Protein AF-A0A4R4E9X2-F1 (afdb_monomer_lite)

Sequence (390 aa):
MNMTKKNVAFTLTLALSLSLSLVMPTTTFAAEISMKVGDKALAFQYAEPFIEDGRTLTPLRDLLVALGVPDDQEHIIWNKDKQSVSVIYKDINVELTVGSRTIYKNNHKFADLDVSPKLVNDRVFIPARAVAEALGNKVIYDATTRTVLINSGTITYSDLSKLNSVVRATIQKLKGIDLKDLQGEQKESLEYLLLIDKKQLAGALLDSFELERAAVLDFIAKYMLNDLNCLIEKAVDPASPAAYGTSMTDLITALPADPVMEQLAKIMKNSSNEQVRDAISFYLYKFPTSKSLKILEEELAVESSDKVFSNAAVSYQSIGRSMPSTYVESLFNSYLNASDKQREKYKSYLLLNVRNHDSTKEQWNALLKNKSSSKTELEKQTAEELLKLK

Structure (mmCIF, N/CA/C/O backbone):
data_AF-A0A4R4E9X2-F1
#
_entry.id   AF-A0A4R4E9X2-F1
#
loop_
_atom_site.group_PDB
_atom_site.id
_atom_site.type_symbol
_atom_site.label_atom_id
_atom_site.label_alt_id
_atom_site.label_comp_id
_atom_site.label_asym_id
_atom_site.label_entity_id
_atom_site.label_seq_id
_atom_site.pdbx_PDB_ins_code
_atom_site.Cartn_x
_atom_site.Cartn_y
_atom_site.Cartn_z
_atom_site.occupancy
_atom_site.B_iso_or_equiv
_atom_site.auth_seq_id
_atom_site.auth_comp_id
_atom_site.auth_asym_id
_atom_site.auth_atom_id
_atom_site.pdbx_PDB_model_num
ATOM 1 N N . MET A 1 1 ? 18.566 89.587 -58.842 1.00 38.94 1 MET A N 1
ATOM 2 C CA . MET A 1 1 ? 17.424 88.674 -59.051 1.00 38.94 1 MET A CA 1
ATOM 3 C C . MET A 1 1 ? 17.784 87.331 -58.424 1.00 38.94 1 MET A C 1
ATOM 5 O O . MET A 1 1 ? 18.827 86.807 -58.779 1.00 38.94 1 MET A O 1
ATOM 9 N N . ASN A 1 2 ? 16.957 86.854 -57.483 1.00 36.62 2 ASN A N 1
ATOM 10 C CA . ASN A 1 2 ? 16.948 85.533 -56.812 1.00 36.62 2 ASN A CA 1
ATOM 11 C C . ASN A 1 2 ? 18.144 85.199 -55.891 1.00 36.62 2 ASN A C 1
ATOM 13 O O . ASN A 1 2 ? 19.253 84.968 -56.345 1.00 36.62 2 ASN A O 1
ATOM 17 N N . MET A 1 3 ? 18.010 85.352 -54.569 1.00 36.56 3 MET A N 1
ATOM 18 C CA . MET A 1 3 ? 17.375 84.447 -53.582 1.00 36.56 3 MET A CA 1
ATOM 19 C C . MET A 1 3 ? 18.157 83.154 -53.270 1.00 36.56 3 MET A C 1
ATOM 21 O O . MET A 1 3 ? 18.089 82.172 -53.999 1.00 36.56 3 MET A O 1
ATOM 25 N N . THR A 1 4 ? 18.787 83.191 -52.086 1.00 48.47 4 THR A N 1
ATOM 26 C CA . THR A 1 4 ? 18.904 82.150 -51.040 1.00 48.47 4 THR A CA 1
ATOM 27 C C . THR A 1 4 ? 19.414 80.752 -51.390 1.00 48.47 4 THR A C 1
ATOM 29 O O . THR A 1 4 ? 18.735 79.997 -52.077 1.00 48.47 4 THR A O 1
ATOM 32 N N . LYS A 1 5 ? 20.464 80.319 -50.672 1.00 43.91 5 LYS A N 1
ATOM 33 C CA . LYS A 1 5 ? 20.477 79.023 -49.967 1.00 43.91 5 LYS A CA 1
ATOM 34 C C . LYS A 1 5 ? 21.491 79.024 -48.811 1.00 43.91 5 LYS A C 1
ATOM 36 O O . LYS A 1 5 ? 22.601 79.523 -48.938 1.00 43.91 5 LYS A O 1
ATOM 41 N N . LYS A 1 6 ? 21.023 78.521 -47.665 1.00 50.78 6 LYS A N 1
ATOM 42 C CA . LYS A 1 6 ? 21.719 78.353 -46.380 1.00 50.78 6 LYS A CA 1
ATOM 43 C C . LYS A 1 6 ? 22.808 77.283 -46.498 1.00 50.78 6 LYS A C 1
ATOM 45 O O . LYS A 1 6 ? 22.497 76.193 -46.967 1.00 50.78 6 LYS A O 1
ATOM 50 N N . ASN A 1 7 ? 24.000 77.540 -45.960 1.00 42.88 7 ASN A N 1
ATOM 51 C CA . ASN A 1 7 ? 25.002 76.502 -45.708 1.00 42.88 7 ASN A CA 1
ATOM 52 C C . ASN A 1 7 ? 25.117 76.274 -44.197 1.00 42.88 7 ASN A C 1
ATOM 54 O O . ASN A 1 7 ? 25.669 77.092 -43.466 1.00 42.88 7 ASN A O 1
ATOM 58 N N . VAL A 1 8 ? 24.527 75.167 -43.746 1.00 48.03 8 VAL A N 1
ATOM 59 C CA . VAL A 1 8 ? 24.701 74.588 -42.411 1.00 48.03 8 VAL A CA 1
ATOM 60 C C . VAL A 1 8 ? 26.012 73.805 -42.427 1.00 48.03 8 VAL A C 1
ATOM 62 O O . VAL A 1 8 ? 26.191 72.928 -43.269 1.00 48.03 8 VAL A O 1
ATOM 65 N N . ALA A 1 9 ? 26.926 74.126 -41.515 1.00 45.41 9 ALA A N 1
ATOM 66 C CA . ALA A 1 9 ? 28.110 73.319 -41.258 1.00 45.41 9 ALA A CA 1
ATOM 67 C C . ALA A 1 9 ? 27.706 72.100 -40.414 1.00 45.41 9 ALA A C 1
ATOM 69 O O . ALA A 1 9 ? 27.214 72.258 -39.299 1.00 45.41 9 ALA A O 1
ATOM 70 N N . PHE A 1 10 ? 27.909 70.897 -40.947 1.00 43.38 10 PHE A N 1
ATOM 71 C CA . PHE A 1 10 ? 27.839 69.651 -40.190 1.00 43.38 10 PHE A CA 1
ATOM 72 C C . PHE A 1 10 ? 29.146 68.899 -40.435 1.00 43.38 10 PHE A C 1
ATOM 74 O O . PHE A 1 10 ? 29.458 68.510 -41.560 1.00 43.38 10 PHE A O 1
ATOM 81 N N . THR A 1 11 ? 29.954 68.780 -39.390 1.00 48.38 11 THR A N 1
ATOM 82 C CA . THR A 1 11 ? 31.205 68.027 -39.385 1.00 48.38 11 THR A CA 1
ATOM 83 C C . THR A 1 11 ? 30.900 66.536 -39.514 1.00 48.38 11 THR A C 1
ATOM 85 O O . THR A 1 11 ? 30.203 65.944 -38.696 1.00 48.38 11 THR A O 1
ATOM 88 N N . LEU A 1 12 ? 31.419 65.939 -40.585 1.00 39.38 12 LEU A N 1
ATOM 89 C CA . LEU A 1 12 ? 31.283 64.533 -40.942 1.00 39.38 12 LEU A CA 1
ATOM 90 C C . LEU A 1 12 ? 32.259 63.699 -40.091 1.00 39.38 12 LEU A C 1
ATOM 92 O O . LEU A 1 12 ? 33.469 63.782 -40.288 1.00 39.38 12 LEU A O 1
ATOM 96 N N . THR A 1 13 ? 31.761 62.905 -39.141 1.00 52.38 13 THR A N 1
ATOM 97 C CA . THR A 1 13 ? 32.555 61.843 -38.498 1.00 52.38 13 THR A CA 1
ATOM 98 C C . THR A 1 13 ? 32.240 60.523 -39.196 1.00 52.38 13 THR A C 1
ATOM 100 O O . THR A 1 13 ? 31.109 60.045 -39.175 1.00 52.38 13 THR A O 1
ATOM 103 N N . LEU A 1 14 ? 33.241 59.966 -39.875 1.00 48.31 14 LEU A N 1
ATOM 104 C CA . LEU A 1 14 ? 33.177 58.705 -40.606 1.00 48.31 14 LEU A CA 1
ATOM 105 C C . LEU A 1 14 ? 33.219 57.531 -39.611 1.00 48.31 14 LEU A C 1
ATOM 107 O O . LEU A 1 14 ? 34.270 57.250 -39.043 1.00 48.31 14 LEU A O 1
ATOM 111 N N . ALA A 1 15 ? 32.098 56.836 -39.413 1.00 46.59 15 ALA A N 1
ATOM 112 C CA . ALA A 1 15 ? 32.048 55.550 -38.716 1.00 46.59 15 ALA A CA 1
ATOM 113 C C . ALA A 1 15 ? 31.492 54.490 -39.676 1.00 46.59 15 ALA A C 1
ATOM 115 O O . ALA A 1 15 ? 30.284 54.311 -39.810 1.00 46.59 15 ALA A O 1
ATOM 116 N N . LEU A 1 16 ? 32.395 53.820 -40.394 1.00 45.78 16 LEU A N 1
ATOM 117 C CA . LEU A 1 16 ? 32.074 52.692 -41.261 1.00 45.78 16 LEU A CA 1
ATOM 118 C C . LEU A 1 16 ? 31.987 51.426 -40.390 1.00 45.78 16 LEU A C 1
ATOM 120 O O . LEU A 1 16 ? 32.987 50.748 -40.163 1.00 45.78 16 LEU A O 1
ATOM 124 N N . SER A 1 17 ? 30.806 51.127 -39.845 1.00 53.44 17 SER A N 1
ATOM 125 C CA . SER A 1 17 ? 30.546 49.878 -39.122 1.00 53.44 17 SER A CA 1
ATOM 126 C C . SER A 1 17 ? 30.284 48.737 -40.110 1.00 53.44 17 SER A C 1
ATOM 128 O O . SER A 1 17 ? 29.148 48.411 -40.452 1.00 53.44 17 SER A O 1
ATOM 130 N N . LEU A 1 18 ? 31.360 48.103 -40.575 1.00 48.91 18 LEU A N 1
ATOM 131 C CA . LEU A 1 18 ? 31.282 46.825 -41.276 1.00 48.91 18 LEU A CA 1
ATOM 132 C C . LEU A 1 18 ? 30.944 45.734 -40.243 1.00 48.91 18 LEU A C 1
ATOM 134 O O . LEU A 1 18 ? 31.822 45.184 -39.581 1.00 48.91 18 LEU A O 1
ATOM 138 N N . SER A 1 19 ? 29.652 45.469 -40.049 1.00 55.44 19 SER A N 1
ATOM 139 C CA . SER A 1 19 ? 29.169 44.361 -39.222 1.00 55.44 19 SER A CA 1
ATOM 140 C C . SER A 1 19 ? 29.382 43.047 -39.971 1.00 55.44 19 SER A C 1
ATOM 142 O O . SER A 1 19 ? 28.524 42.561 -40.702 1.00 55.44 19 SER A O 1
ATOM 144 N N . LEU A 1 20 ? 30.575 42.476 -39.812 1.00 53.16 20 LEU A N 1
ATOM 145 C CA . LEU A 1 20 ? 30.847 41.107 -40.219 1.00 53.16 20 LEU A CA 1
ATOM 146 C C . LEU A 1 20 ? 30.190 40.179 -39.191 1.00 53.16 20 LEU A C 1
ATOM 148 O O . LEU A 1 20 ? 30.752 39.899 -38.133 1.00 53.16 20 LEU A O 1
ATOM 152 N N . SER A 1 21 ? 28.963 39.750 -39.476 1.00 53.47 21 SER A N 1
ATOM 153 C CA . SER A 1 21 ? 28.271 38.723 -38.702 1.00 53.47 21 SER A CA 1
ATOM 154 C C . SER A 1 21 ? 29.050 37.414 -38.828 1.00 53.47 21 SER A C 1
ATOM 156 O O . SER A 1 21 ? 28.871 36.673 -39.794 1.00 53.47 21 SER A O 1
ATOM 158 N N . LEU A 1 22 ? 29.935 37.120 -37.872 1.00 48.22 22 LEU A N 1
ATOM 159 C CA . LEU A 1 22 ? 30.456 35.768 -37.704 1.00 48.22 22 LEU A CA 1
ATOM 160 C C . LEU A 1 22 ? 29.275 34.874 -37.321 1.00 48.22 22 LEU A C 1
ATOM 162 O O . LEU A 1 22 ? 28.888 34.790 -36.157 1.00 48.22 22 LEU A O 1
ATOM 166 N N . VAL A 1 23 ? 28.692 34.207 -38.315 1.00 59.16 23 VAL A N 1
ATOM 167 C CA . VAL A 1 23 ? 27.866 33.030 -38.074 1.00 59.16 23 VAL A CA 1
ATOM 168 C C . VAL A 1 23 ? 28.833 31.946 -37.617 1.00 59.16 23 VAL A C 1
ATOM 170 O O . VAL A 1 23 ? 29.459 31.267 -38.426 1.00 59.16 23 VAL A O 1
ATOM 173 N N . MET A 1 24 ? 29.022 31.847 -36.304 1.00 56.22 24 MET A N 1
ATOM 174 C CA . MET A 1 24 ? 29.693 30.699 -35.711 1.00 56.22 24 MET A CA 1
ATOM 175 C C . MET A 1 24 ? 28.847 29.469 -36.062 1.00 56.22 24 MET A C 1
ATOM 177 O O . MET A 1 24 ? 27.661 29.456 -35.719 1.00 56.22 24 MET A O 1
ATOM 181 N N . PRO A 1 25 ? 29.389 28.453 -36.754 1.00 55.84 25 PRO A N 1
ATOM 182 C CA . PRO A 1 25 ? 28.667 27.207 -36.930 1.00 55.84 25 PRO A CA 1
ATOM 183 C C . PRO A 1 25 ? 28.403 26.632 -35.539 1.00 55.84 25 PRO A C 1
ATOM 185 O O . PRO A 1 25 ? 29.331 26.331 -34.789 1.00 55.84 25 PRO A O 1
ATOM 188 N N . THR A 1 26 ? 27.132 26.517 -35.166 1.00 42.28 26 THR A N 1
ATOM 189 C CA . THR A 1 26 ? 26.750 25.780 -33.967 1.00 42.28 26 THR A CA 1
ATOM 190 C C . THR A 1 26 ? 27.092 24.322 -34.224 1.00 42.28 26 THR A C 1
ATOM 192 O O . THR A 1 26 ? 26.418 23.656 -35.010 1.00 42.28 26 THR A O 1
ATOM 195 N N . THR A 1 27 ? 28.145 23.815 -33.592 1.00 40.91 27 THR A N 1
ATOM 196 C CA . THR A 1 27 ? 28.369 22.375 -33.521 1.00 40.91 27 THR A CA 1
ATOM 197 C C . THR A 1 27 ? 27.238 21.798 -32.681 1.00 40.91 27 THR A C 1
ATOM 199 O O . THR A 1 27 ? 27.252 21.882 -31.453 1.00 40.91 27 THR A O 1
ATOM 202 N N . THR A 1 28 ? 26.210 21.258 -33.330 1.00 32.97 28 THR A N 1
ATOM 203 C CA . THR A 1 28 ? 25.244 20.397 -32.655 1.00 32.97 28 THR A CA 1
ATOM 204 C C . THR A 1 28 ? 25.996 19.145 -32.234 1.00 32.97 28 THR A C 1
ATOM 206 O O . THR A 1 28 ? 26.279 18.284 -33.064 1.00 32.97 28 THR A O 1
ATOM 209 N N . PHE A 1 29 ? 26.369 19.061 -30.959 1.00 41.72 29 PHE A N 1
ATOM 210 C CA . PHE A 1 29 ? 26.820 17.805 -30.379 1.00 41.72 29 PHE A CA 1
ATOM 211 C C . PHE A 1 29 ? 25.648 16.828 -30.461 1.00 41.72 29 PHE A C 1
ATOM 213 O O . PHE A 1 29 ? 24.619 17.032 -29.813 1.00 41.72 29 PHE A O 1
ATOM 220 N N . ALA A 1 30 ? 25.778 15.798 -31.300 1.00 46.69 30 ALA A N 1
ATOM 221 C CA . ALA A 1 30 ? 24.897 14.648 -31.215 1.00 46.69 30 ALA A CA 1
ATOM 222 C C . ALA A 1 30 ? 25.003 14.115 -29.781 1.00 46.69 30 ALA A C 1
ATOM 224 O O . ALA A 1 30 ? 26.102 13.918 -29.265 1.00 46.69 30 ALA A O 1
ATOM 225 N N . ALA A 1 31 ? 23.866 13.984 -29.107 1.00 55.81 31 ALA A N 1
ATOM 226 C CA . ALA A 1 31 ? 23.827 13.443 -27.761 1.00 55.81 31 ALA A CA 1
ATOM 227 C C . ALA A 1 31 ? 24.394 12.018 -27.771 1.00 55.81 31 ALA A C 1
ATOM 229 O O . ALA A 1 31 ? 23.856 11.161 -28.468 1.00 55.81 31 ALA A O 1
ATOM 230 N N . GLU A 1 32 ? 25.457 11.773 -27.008 1.00 70.75 32 GLU A N 1
ATOM 231 C CA . GLU A 1 32 ? 26.041 10.439 -26.871 1.00 70.75 32 GLU A CA 1
ATOM 232 C C . GLU A 1 32 ? 25.047 9.515 -26.146 1.00 70.75 32 GLU A C 1
ATOM 234 O O . GLU A 1 32 ? 24.495 9.872 -25.101 1.00 70.75 32 GLU A O 1
ATOM 239 N N . ILE A 1 33 ? 24.763 8.353 -26.735 1.00 79.38 33 ILE A N 1
ATOM 240 C CA . ILE A 1 33 ? 23.848 7.355 -26.176 1.00 79.38 33 ILE A CA 1
ATOM 241 C C . ILE A 1 33 ? 24.664 6.432 -25.275 1.00 79.38 33 ILE A C 1
ATOM 243 O O . ILE A 1 33 ? 25.547 5.726 -25.755 1.00 79.38 33 ILE A O 1
ATOM 247 N N . SER A 1 34 ? 24.344 6.386 -23.981 1.00 82.81 34 SER A N 1
ATOM 248 C CA . SER A 1 34 ? 25.021 5.488 -23.040 1.00 82.81 34 SER A CA 1
ATOM 249 C C . SER A 1 34 ? 24.195 4.227 -22.779 1.00 82.81 34 SER A C 1
ATOM 251 O O . SER A 1 34 ? 22.964 4.277 -22.726 1.00 82.81 34 SER A O 1
ATOM 253 N N . MET A 1 35 ? 24.854 3.083 -22.583 1.00 85.94 35 MET A N 1
ATOM 254 C CA . MET A 1 35 ? 24.203 1.834 -22.183 1.00 85.94 35 MET A CA 1
ATOM 255 C C . MET A 1 35 ? 24.995 1.119 -21.085 1.00 85.94 35 MET A C 1
ATOM 257 O O . MET A 1 35 ? 26.223 1.194 -21.048 1.00 85.94 35 MET A O 1
ATOM 261 N N . LYS A 1 36 ? 24.300 0.420 -20.183 1.00 83.38 36 LYS A N 1
ATOM 262 C CA . LYS A 1 36 ? 24.890 -0.423 -19.137 1.00 83.38 36 LYS A CA 1
ATOM 263 C C . LYS A 1 36 ? 24.174 -1.761 -19.025 1.00 83.38 36 LYS A C 1
ATOM 265 O O . LYS A 1 36 ? 22.954 -1.818 -19.161 1.00 83.38 36 LYS A O 1
ATOM 270 N N . VAL A 1 37 ? 24.927 -2.810 -18.705 1.00 81.69 37 VAL A N 1
ATOM 271 C CA . VAL A 1 37 ? 24.394 -4.106 -18.269 1.00 81.69 37 VAL A CA 1
ATOM 272 C C . VAL A 1 37 ? 24.831 -4.342 -16.824 1.00 81.69 37 VAL A C 1
ATOM 274 O O . VAL A 1 37 ? 26.026 -4.433 -16.529 1.00 81.69 37 VAL A O 1
ATOM 277 N N . GLY A 1 38 ? 23.865 -4.373 -15.905 1.00 75.38 38 GLY A N 1
ATOM 278 C CA . GLY A 1 38 ? 24.121 -4.175 -14.480 1.00 75.38 38 GLY A CA 1
ATOM 279 C C . GLY A 1 38 ? 24.878 -2.862 -14.251 1.00 75.38 38 GLY A C 1
ATOM 280 O O . GLY A 1 38 ? 24.531 -1.825 -14.817 1.00 75.38 38 GLY A O 1
ATOM 281 N N . ASP A 1 39 ? 25.968 -2.924 -13.489 1.00 70.19 39 ASP A N 1
ATOM 282 C CA . ASP A 1 39 ? 26.822 -1.765 -13.199 1.00 70.19 39 ASP A CA 1
ATOM 283 C C . ASP A 1 39 ? 27.869 -1.467 -14.292 1.00 70.19 39 ASP A C 1
ATOM 285 O O . ASP A 1 39 ? 28.573 -0.454 -14.232 1.00 70.19 39 ASP A O 1
ATOM 289 N N . LYS A 1 40 ? 27.998 -2.330 -15.308 1.00 79.12 40 LYS A N 1
ATOM 290 C CA . LYS A 1 40 ? 29.045 -2.218 -16.333 1.00 79.12 40 LYS A CA 1
ATOM 291 C C . LYS A 1 40 ? 28.557 -1.409 -17.526 1.00 79.12 40 LYS A C 1
ATOM 293 O O . LYS A 1 40 ? 27.542 -1.750 -18.126 1.00 79.12 40 LYS A O 1
ATOM 298 N N . ALA A 1 41 ? 29.310 -0.375 -17.900 1.00 84.31 41 ALA A N 1
ATOM 299 C CA . ALA A 1 41 ? 29.099 0.316 -19.167 1.00 84.31 41 ALA A CA 1
ATOM 300 C C . ALA A 1 41 ? 29.300 -0.653 -20.337 1.00 84.31 41 ALA A C 1
ATOM 302 O O . ALA A 1 41 ? 30.265 -1.419 -20.360 1.00 84.31 41 ALA A O 1
ATOM 303 N N . LEU A 1 42 ? 28.373 -0.619 -21.286 1.00 88.06 42 LEU A N 1
ATOM 304 C CA . LEU A 1 42 ? 28.467 -1.364 -22.526 1.00 88.06 42 LEU A CA 1
ATOM 305 C C . LEU A 1 42 ? 29.336 -0.555 -23.491 1.00 88.06 42 LEU A C 1
ATOM 307 O O . LEU A 1 42 ? 29.009 0.582 -23.819 1.00 88.06 42 LEU A O 1
ATOM 311 N N . ALA A 1 43 ? 30.457 -1.140 -23.909 1.00 87.00 43 ALA A N 1
ATOM 312 C CA . ALA A 1 43 ? 31.324 -0.571 -24.931 1.00 87.00 43 ALA A CA 1
ATOM 313 C C . ALA A 1 43 ? 30.901 -1.082 -26.310 1.00 87.00 43 ALA A C 1
ATOM 315 O O . ALA A 1 43 ? 30.830 -2.294 -26.518 1.00 87.00 43 ALA A O 1
ATOM 316 N N . PHE A 1 44 ? 30.642 -0.166 -27.237 1.00 88.56 44 PHE A N 1
ATOM 317 C CA . PHE A 1 44 ? 30.260 -0.497 -28.602 1.00 88.56 44 PHE A CA 1
ATOM 318 C C . PHE A 1 44 ? 31.506 -0.762 -29.447 1.00 88.56 44 PHE A C 1
ATOM 320 O O . PHE A 1 44 ? 32.205 0.162 -29.854 1.00 88.56 44 PHE A O 1
ATOM 327 N N . GLN A 1 45 ? 31.821 -2.035 -29.678 1.00 85.88 45 GLN A N 1
ATOM 328 C CA . GLN A 1 45 ? 33.010 -2.428 -30.437 1.00 85.88 45 GLN A CA 1
ATOM 329 C C . GLN A 1 45 ? 32.728 -2.509 -31.935 1.00 85.88 45 GLN A C 1
ATOM 331 O O . GLN A 1 45 ? 33.636 -2.307 -32.743 1.00 85.88 45 GLN A O 1
ATOM 336 N N . TYR A 1 46 ? 31.485 -2.823 -32.318 1.00 81.38 46 TYR A N 1
ATOM 337 C CA . TYR A 1 46 ? 31.152 -3.091 -33.712 1.00 81.38 46 TYR A CA 1
ATOM 338 C C . TYR A 1 46 ? 30.532 -1.897 -34.446 1.00 81.38 46 TYR A C 1
ATOM 340 O O . TYR A 1 46 ? 30.761 -1.785 -35.652 1.00 81.38 46 TYR A O 1
ATOM 348 N N . ALA A 1 47 ? 29.759 -1.037 -33.771 1.00 87.75 47 ALA A N 1
ATOM 349 C CA . ALA A 1 47 ? 29.264 0.242 -34.300 1.00 87.75 47 ALA A CA 1
ATOM 350 C C . ALA A 1 47 ? 28.583 1.092 -33.213 1.00 87.75 47 ALA A C 1
ATOM 352 O O . ALA A 1 47 ? 28.093 0.552 -32.232 1.00 87.75 47 ALA A O 1
ATOM 353 N N . GLU A 1 48 ? 28.458 2.404 -33.416 1.00 89.69 48 GLU A N 1
ATOM 354 C CA . GLU A 1 48 ? 27.724 3.268 -32.480 1.00 89.69 48 GLU A CA 1
ATOM 355 C C . GLU A 1 48 ? 26.197 3.089 -32.597 1.00 89.69 48 GLU A C 1
ATOM 357 O O . GLU A 1 48 ? 25.675 2.965 -33.713 1.00 89.69 48 GLU A O 1
ATOM 362 N N . PRO A 1 49 ? 25.447 3.092 -31.478 1.00 90.44 49 PRO A N 1
ATOM 363 C CA . PRO A 1 49 ? 23.991 3.122 -31.506 1.00 90.44 49 PRO A CA 1
ATOM 364 C C . PRO A 1 49 ? 23.480 4.466 -32.039 1.00 90.44 49 PRO A C 1
ATOM 366 O O . PRO A 1 49 ? 24.156 5.493 -31.977 1.00 90.44 49 PRO A O 1
ATOM 369 N N . PHE A 1 50 ? 22.235 4.486 -32.503 1.00 88.31 50 PHE A N 1
ATOM 370 C CA . PHE A 1 50 ? 21.578 5.713 -32.953 1.00 88.31 50 PHE A CA 1
ATOM 371 C C . PHE A 1 50 ? 20.096 5.718 -32.585 1.00 88.31 50 PHE A C 1
ATOM 373 O O . PHE A 1 50 ? 19.516 4.676 -32.282 1.00 88.31 50 PHE A O 1
ATOM 380 N N . ILE A 1 51 ? 19.476 6.899 -32.591 1.00 84.44 51 ILE A N 1
ATOM 381 C CA . ILE A 1 51 ? 18.039 7.046 -32.338 1.00 84.44 51 ILE A CA 1
ATOM 382 C C . ILE A 1 51 ? 17.300 7.132 -33.669 1.00 84.44 51 ILE A C 1
ATOM 384 O O . ILE A 1 51 ? 17.649 7.942 -34.524 1.00 84.44 51 ILE A O 1
ATOM 388 N N . GLU A 1 52 ? 16.238 6.348 -33.806 1.00 83.81 52 GLU A N 1
ATOM 389 C CA . GLU A 1 52 ? 15.267 6.453 -34.892 1.00 83.81 52 GLU A CA 1
ATOM 390 C C . GLU A 1 52 ? 13.860 6.287 -34.322 1.00 83.81 52 GLU A C 1
ATOM 392 O O . GLU A 1 52 ? 13.637 5.415 -33.484 1.00 83.81 52 GLU A O 1
ATOM 397 N N . ASP A 1 53 ? 12.927 7.152 -34.727 1.00 81.44 53 ASP A N 1
ATOM 398 C CA . ASP A 1 53 ? 11.532 7.150 -34.258 1.00 81.44 53 ASP A CA 1
ATOM 399 C C . ASP A 1 53 ? 11.396 7.054 -32.723 1.00 81.44 53 ASP A C 1
ATOM 401 O O . ASP A 1 53 ? 10.538 6.362 -32.178 1.00 81.44 53 ASP A O 1
ATOM 405 N N . GLY A 1 54 ? 12.290 7.739 -31.999 1.00 77.62 54 GLY A N 1
ATOM 406 C CA . GLY A 1 54 ? 12.315 7.749 -30.532 1.00 77.62 54 GLY A CA 1
ATOM 407 C C . GLY A 1 54 ? 12.831 6.457 -29.885 1.00 77.62 54 GLY A C 1
ATOM 408 O O . GLY A 1 54 ? 12.756 6.315 -28.664 1.00 77.62 54 GLY A O 1
ATOM 409 N N . ARG A 1 55 ? 13.374 5.515 -30.664 1.00 82.38 55 ARG A N 1
ATOM 410 C CA . ARG A 1 55 ? 13.970 4.268 -30.176 1.00 82.38 55 ARG A CA 1
ATOM 411 C C . ARG A 1 55 ? 15.475 4.253 -30.408 1.00 82.38 55 ARG A C 1
ATOM 413 O O . ARG A 1 55 ? 15.956 4.611 -31.476 1.00 82.38 55 ARG A O 1
ATOM 420 N N . THR A 1 56 ? 16.219 3.790 -29.408 1.00 86.00 56 THR A N 1
ATOM 421 C CA . THR A 1 56 ? 17.656 3.529 -29.532 1.00 86.00 56 THR A CA 1
ATOM 422 C C . THR A 1 56 ? 17.873 2.209 -30.264 1.00 86.00 56 THR A C 1
ATOM 424 O O . THR A 1 56 ? 17.614 1.138 -29.705 1.00 86.00 56 THR A O 1
ATOM 427 N N . LEU A 1 57 ? 18.349 2.284 -31.504 1.00 89.31 57 LEU A N 1
ATOM 428 C CA . LEU A 1 57 ? 18.825 1.142 -32.266 1.00 89.31 57 LEU A CA 1
ATOM 429 C C . LEU A 1 57 ? 20.270 0.848 -31.891 1.00 89.31 57 LEU A C 1
ATOM 431 O O . LEU A 1 57 ? 21.155 1.694 -32.006 1.00 89.31 57 LEU A O 1
ATOM 435 N N . THR A 1 58 ? 20.497 -0.380 -31.454 1.00 91.50 58 THR A N 1
ATOM 436 C CA . THR A 1 58 ? 21.778 -0.833 -30.923 1.00 91.50 58 THR A CA 1
ATOM 437 C C . THR A 1 58 ? 22.318 -1.966 -31.785 1.00 91.50 58 THR A C 1
ATOM 439 O O . THR A 1 58 ? 21.522 -2.813 -32.211 1.00 91.50 58 THR A O 1
ATOM 442 N N . PRO A 1 59 ? 23.637 -2.015 -32.050 1.00 94.06 59 PRO A N 1
ATOM 443 C CA . PRO A 1 59 ? 24.232 -3.156 -32.725 1.00 94.06 59 PRO A CA 1
ATOM 444 C C . PRO A 1 59 ? 23.956 -4.427 -31.922 1.00 94.06 59 PRO A C 1
ATOM 446 O O . PRO A 1 59 ? 24.316 -4.547 -30.750 1.00 94.06 59 PRO A O 1
ATOM 449 N N . LEU A 1 60 ? 23.291 -5.385 -32.564 1.00 93.50 60 LEU A N 1
ATOM 450 C CA . LEU A 1 60 ? 22.761 -6.570 -31.903 1.00 93.50 60 LEU A CA 1
ATOM 451 C C . LEU A 1 60 ? 23.867 -7.381 -31.219 1.00 93.50 60 LEU A C 1
ATOM 453 O O . LEU A 1 60 ? 23.687 -7.812 -30.088 1.00 93.50 60 LEU A O 1
ATOM 457 N N . ARG A 1 61 ? 25.019 -7.565 -31.875 1.00 93.44 61 ARG A N 1
ATOM 458 C CA . ARG A 1 61 ? 26.120 -8.373 -31.327 1.00 93.44 61 ARG A CA 1
ATOM 459 C C . ARG A 1 61 ? 26.707 -7.759 -30.053 1.00 93.44 61 ARG A C 1
ATOM 461 O O . ARG A 1 61 ? 26.822 -8.479 -29.069 1.00 93.44 61 ARG A O 1
ATOM 468 N N . ASP A 1 62 ? 26.987 -6.451 -30.037 1.00 92.19 62 ASP A N 1
ATOM 469 C CA . ASP A 1 62 ? 27.482 -5.751 -28.836 1.00 92.19 62 ASP A CA 1
ATOM 470 C C . ASP A 1 62 ? 26.524 -5.937 -27.651 1.00 92.19 62 ASP A C 1
ATOM 472 O O . ASP A 1 62 ? 26.938 -6.272 -26.540 1.00 92.19 62 ASP A O 1
ATOM 476 N N . LEU A 1 63 ? 25.220 -5.785 -27.909 1.00 92.19 63 LEU A N 1
ATOM 477 C CA . LEU A 1 63 ? 24.181 -5.985 -26.906 1.00 92.19 63 LEU A CA 1
ATOM 478 C C . LEU A 1 63 ? 24.150 -7.424 -26.379 1.00 92.19 63 LEU A C 1
ATOM 480 O O . LEU A 1 63 ? 24.144 -7.632 -25.170 1.00 92.19 63 LEU A O 1
ATOM 484 N N . LEU A 1 64 ? 24.139 -8.421 -27.264 1.0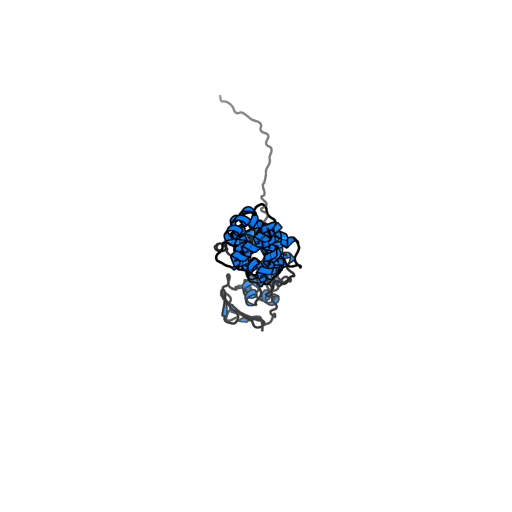0 93.56 64 LEU A N 1
ATOM 485 C CA . LEU A 1 64 ? 24.080 -9.833 -26.881 1.00 93.56 64 LEU A CA 1
ATOM 486 C C . LEU A 1 64 ? 25.284 -10.246 -26.028 1.00 93.56 64 LEU A C 1
ATOM 488 O O . LEU A 1 64 ? 25.106 -10.854 -24.970 1.00 93.56 64 LEU A O 1
ATOM 492 N N . VAL A 1 65 ? 26.488 -9.850 -26.442 1.00 93.00 65 VAL A N 1
ATOM 493 C CA . VAL A 1 65 ? 27.726 -10.138 -25.708 1.00 93.00 65 VAL A CA 1
ATOM 494 C C . VAL A 1 65 ? 27.706 -9.487 -24.329 1.00 93.00 65 VAL A C 1
ATOM 496 O O . VAL A 1 65 ? 28.027 -10.132 -23.330 1.00 93.00 65 VAL A O 1
ATOM 499 N N . ALA A 1 66 ? 27.248 -8.236 -24.234 1.00 89.94 66 ALA A N 1
ATOM 500 C CA . ALA A 1 66 ? 27.108 -7.555 -22.951 1.00 89.94 66 ALA A CA 1
ATOM 501 C C . ALA A 1 66 ? 26.093 -8.241 -22.017 1.00 89.94 66 ALA A C 1
ATOM 503 O O . ALA A 1 66 ? 26.269 -8.210 -20.800 1.00 89.94 66 ALA A O 1
ATOM 504 N N . LEU A 1 67 ? 25.070 -8.903 -22.569 1.00 89.69 67 LEU A N 1
ATOM 505 C CA . LEU A 1 67 ? 24.082 -9.704 -21.829 1.00 89.69 67 LEU A CA 1
ATOM 506 C C . LEU A 1 67 ? 24.570 -11.121 -21.476 1.00 89.69 67 LEU A C 1
ATOM 508 O O . LEU A 1 67 ? 23.824 -11.915 -20.892 1.00 89.69 67 LEU A O 1
ATOM 512 N N . GLY A 1 68 ? 25.826 -11.435 -21.794 1.00 90.38 68 GLY A N 1
ATOM 513 C CA . GLY A 1 68 ? 26.468 -12.705 -21.477 1.00 90.38 68 GLY A CA 1
ATOM 514 C C . GLY A 1 68 ? 26.219 -13.811 -22.498 1.00 90.38 68 GLY A C 1
ATOM 515 O O . GLY A 1 68 ? 26.566 -14.956 -22.219 1.00 90.38 68 GLY A O 1
ATOM 516 N N . VAL A 1 69 ? 25.639 -13.499 -23.661 1.00 94.25 69 VAL A N 1
ATOM 517 C CA . VAL A 1 69 ? 25.578 -14.447 -24.780 1.00 94.25 69 VAL A CA 1
ATOM 518 C C . VAL A 1 69 ? 26.998 -14.633 -25.328 1.00 94.25 69 VAL A C 1
ATOM 520 O O . VAL A 1 69 ? 27.645 -13.629 -25.636 1.00 94.25 69 VAL A O 1
ATOM 523 N N . PRO A 1 70 ? 27.510 -15.870 -25.445 1.00 95.00 70 PRO A N 1
ATOM 524 C CA . PRO A 1 70 ? 28.820 -16.114 -26.041 1.00 95.00 70 PRO A CA 1
ATOM 525 C C . PRO A 1 70 ? 28.937 -15.531 -27.457 1.00 95.00 70 PRO A C 1
ATOM 527 O O . PRO A 1 70 ? 28.017 -15.644 -28.268 1.00 95.00 70 PRO A O 1
ATOM 530 N N . ASP A 1 71 ? 30.073 -14.891 -27.751 1.00 94.75 71 ASP A N 1
ATOM 531 C CA . ASP A 1 71 ? 30.338 -14.266 -29.054 1.00 94.75 71 ASP A CA 1
ATOM 532 C C . ASP A 1 71 ? 30.811 -15.303 -30.086 1.00 94.75 71 ASP A C 1
ATOM 534 O O . ASP A 1 71 ? 31.950 -15.281 -30.552 1.00 94.75 71 ASP A O 1
ATOM 538 N N . ASP A 1 72 ? 29.947 -16.261 -30.413 1.00 94.94 72 ASP A N 1
ATOM 539 C CA . ASP A 1 72 ? 30.252 -17.349 -31.340 1.00 94.94 72 ASP A CA 1
ATOM 540 C C . ASP A 1 72 ? 29.090 -17.641 -32.306 1.00 94.94 72 ASP A C 1
ATOM 542 O O . ASP A 1 72 ? 28.021 -17.024 -32.266 1.00 94.94 72 ASP A O 1
ATOM 546 N N . GLN A 1 73 ? 29.339 -18.554 -33.248 1.00 93.12 73 GLN A N 1
ATOM 547 C CA . GLN A 1 73 ? 28.371 -18.945 -34.276 1.00 93.12 73 GLN A CA 1
ATOM 548 C C . GLN A 1 73 ? 27.370 -20.006 -33.803 1.00 93.12 73 GLN A C 1
ATOM 550 O O . GLN A 1 73 ? 26.490 -20.371 -34.576 1.00 93.12 73 GLN A O 1
ATOM 555 N N . GLU A 1 74 ? 27.485 -20.500 -32.571 1.00 94.19 74 GLU A N 1
ATOM 556 C CA . GLU A 1 74 ? 26.525 -21.439 -31.985 1.00 94.19 74 GLU A CA 1
ATOM 557 C C . GLU A 1 74 ? 25.394 -20.684 -31.276 1.00 94.19 74 GLU A C 1
ATOM 559 O O . GLU A 1 74 ? 24.237 -21.100 -31.324 1.00 94.19 74 GLU A O 1
ATOM 564 N N . HIS A 1 75 ? 25.716 -19.535 -30.677 1.00 96.38 75 HIS A N 1
ATOM 565 C CA . HIS A 1 75 ? 24.775 -18.718 -29.917 1.00 96.38 75 HIS A CA 1
ATOM 566 C C . HIS A 1 75 ? 24.218 -17.542 -30.721 1.00 96.38 75 HIS A C 1
ATOM 568 O O . HIS A 1 75 ? 23.081 -17.141 -30.484 1.00 96.38 75 HIS A O 1
ATOM 574 N N . ILE A 1 76 ? 24.979 -16.984 -31.672 1.00 96.06 76 ILE A N 1
ATOM 575 C CA . ILE A 1 76 ? 24.556 -15.848 -32.508 1.00 96.06 76 ILE A CA 1
ATOM 576 C C . ILE A 1 76 ? 24.646 -16.246 -33.984 1.00 96.06 76 ILE A C 1
ATOM 578 O O . ILE A 1 76 ? 25.660 -16.042 -34.659 1.00 96.06 76 ILE A O 1
ATOM 582 N N . ILE A 1 77 ? 23.551 -16.800 -34.500 1.00 96.44 77 ILE A N 1
ATOM 583 C CA . ILE A 1 77 ? 23.487 -17.415 -35.826 1.00 96.44 77 ILE A CA 1
ATOM 584 C C . ILE A 1 77 ? 22.860 -16.436 -36.818 1.00 96.44 77 ILE A C 1
ATOM 586 O O . ILE A 1 77 ? 21.715 -16.020 -36.653 1.00 96.44 77 ILE A O 1
ATOM 590 N N . TRP A 1 78 ? 23.586 -16.096 -37.884 1.00 95.44 78 TRP A N 1
ATOM 591 C CA . TRP A 1 78 ? 23.050 -15.321 -39.006 1.00 95.44 78 TRP A CA 1
ATOM 592 C C . TRP A 1 78 ? 22.620 -16.237 -40.152 1.00 95.44 78 TRP A C 1
ATOM 594 O O . TRP A 1 78 ? 23.424 -17.005 -40.680 1.00 95.44 78 TRP A O 1
ATOM 604 N N . ASN A 1 79 ? 21.369 -16.107 -40.588 1.00 95.88 79 ASN A N 1
ATOM 605 C CA . ASN A 1 79 ? 20.855 -16.732 -41.795 1.00 95.88 79 ASN A CA 1
ATOM 606 C C . ASN A 1 79 ? 20.765 -15.693 -42.919 1.00 95.88 79 ASN A C 1
ATOM 608 O O . ASN A 1 79 ? 19.876 -14.839 -42.935 1.00 95.88 79 ASN A O 1
ATOM 612 N N . LYS A 1 80 ? 21.681 -15.791 -43.887 1.00 93.88 80 LYS A N 1
ATOM 613 C CA . LYS A 1 80 ? 21.764 -14.851 -45.011 1.00 93.88 80 LYS A CA 1
ATOM 614 C C . LYS A 1 80 ? 20.547 -14.916 -45.938 1.00 93.88 80 LYS A C 1
ATOM 616 O O . LYS A 1 80 ? 20.099 -13.869 -46.397 1.00 93.88 80 LYS A O 1
ATOM 621 N N . ASP A 1 81 ? 20.005 -16.101 -46.194 1.00 94.75 81 ASP A N 1
ATOM 622 C CA . ASP A 1 81 ? 18.899 -16.278 -47.144 1.00 94.75 81 ASP A CA 1
ATOM 623 C C . ASP A 1 81 ? 17.586 -15.728 -46.581 1.00 94.75 81 ASP A C 1
ATOM 625 O O . ASP A 1 81 ? 16.805 -15.101 -47.292 1.00 94.75 81 ASP A O 1
ATOM 629 N N . LYS A 1 82 ? 17.367 -15.919 -45.276 1.00 95.00 82 LYS A N 1
ATOM 630 C CA . LYS A 1 82 ? 16.188 -15.417 -44.559 1.00 95.00 82 LYS A CA 1
ATOM 631 C C . LYS A 1 82 ? 16.345 -13.990 -44.041 1.00 95.00 82 LYS A C 1
ATOM 633 O O . LYS A 1 82 ? 15.371 -13.425 -43.557 1.00 95.00 82 LYS A O 1
ATOM 638 N N . GLN A 1 83 ? 17.553 -13.425 -44.108 1.00 96.12 83 GLN A N 1
ATOM 639 C CA . GLN A 1 83 ? 17.905 -12.163 -43.453 1.00 96.12 83 GLN A CA 1
ATOM 640 C C . GLN A 1 83 ? 17.501 -12.160 -41.967 1.00 96.12 83 GLN A C 1
ATOM 642 O O . GLN A 1 83 ? 16.921 -11.194 -41.462 1.00 96.12 83 GLN A O 1
ATOM 647 N N . SER A 1 84 ? 17.776 -13.267 -41.270 1.00 95.81 84 SER A N 1
ATOM 648 C CA . SER A 1 84 ? 17.361 -13.471 -39.883 1.00 95.81 84 SER A CA 1
ATOM 649 C C . SER A 1 84 ? 18.525 -13.800 -38.956 1.00 95.81 84 SER A C 1
ATOM 651 O O . SER A 1 84 ? 19.528 -14.385 -39.360 1.00 95.81 84 SER A O 1
ATOM 653 N N . VAL A 1 85 ? 18.387 -13.401 -37.694 1.00 96.06 85 VAL A N 1
ATOM 654 C CA . VAL A 1 85 ? 19.294 -13.762 -36.606 1.00 96.06 85 VAL A CA 1
ATOM 655 C C . VAL A 1 85 ? 18.551 -14.689 -35.654 1.00 96.06 85 VAL A C 1
ATOM 657 O O . VAL A 1 85 ? 17.462 -14.344 -35.188 1.00 96.06 85 VAL A O 1
ATOM 660 N N . SER A 1 86 ? 19.158 -15.830 -35.343 1.00 96.19 86 SER A N 1
ATOM 661 C CA . SER A 1 86 ? 18.745 -16.699 -34.243 1.00 96.19 86 SER A CA 1
ATOM 662 C C . SER A 1 86 ? 19.738 -16.553 -33.098 1.00 96.19 86 SER A C 1
ATOM 664 O O . SER A 1 86 ? 20.947 -16.681 -33.295 1.00 96.19 86 SER A O 1
ATOM 666 N N . VAL A 1 87 ? 19.221 -16.266 -31.909 1.00 96.81 87 VAL A N 1
ATOM 667 C CA . VAL A 1 87 ? 19.999 -16.161 -30.680 1.00 96.81 87 VAL A CA 1
ATOM 668 C C . VAL A 1 87 ? 19.614 -17.316 -29.775 1.00 96.81 87 VAL A C 1
ATOM 670 O O . VAL A 1 87 ? 18.482 -17.367 -29.295 1.00 96.81 87 VAL A O 1
ATOM 673 N N . ILE A 1 88 ? 20.551 -18.224 -29.533 1.00 95.19 88 ILE A N 1
ATOM 674 C CA . ILE A 1 88 ? 20.370 -19.357 -28.627 1.00 95.19 88 ILE A CA 1
ATOM 675 C C . ILE A 1 88 ? 21.159 -19.046 -27.363 1.00 95.19 88 ILE A C 1
ATOM 677 O O . ILE A 1 88 ? 22.372 -18.880 -27.413 1.00 95.19 88 ILE A O 1
ATOM 681 N N . TYR A 1 89 ? 20.478 -18.927 -26.227 1.00 92.00 89 TYR A N 1
ATOM 682 C CA . TYR A 1 89 ? 21.129 -18.649 -24.951 1.00 92.00 89 TYR A CA 1
ATOM 683 C C . TYR A 1 89 ? 20.349 -19.272 -23.798 1.00 92.00 89 TYR A C 1
ATOM 685 O O . TYR A 1 89 ? 19.194 -18.916 -23.552 1.00 92.00 89 TYR A O 1
ATOM 693 N N . LYS A 1 90 ? 20.995 -20.189 -23.063 1.00 89.19 90 LYS A N 1
ATOM 694 C CA . LYS A 1 90 ? 20.328 -21.042 -22.060 1.00 89.19 90 LYS A CA 1
ATOM 695 C C . LYS A 1 90 ? 19.150 -21.781 -22.726 1.00 89.19 90 LYS A C 1
ATOM 697 O O . LYS A 1 90 ? 19.310 -22.292 -23.828 1.00 89.19 90 LYS A O 1
ATOM 702 N N . ASP A 1 91 ? 17.969 -21.771 -22.112 1.00 88.88 91 ASP A N 1
ATOM 703 C CA . ASP A 1 91 ? 16.747 -22.389 -22.653 1.00 88.88 91 ASP A CA 1
ATOM 704 C C . ASP A 1 91 ? 15.897 -21.412 -23.495 1.00 88.88 91 ASP A C 1
ATOM 706 O O . ASP A 1 91 ? 14.686 -21.592 -23.662 1.00 88.88 91 ASP A O 1
ATOM 710 N N . ILE A 1 92 ? 16.504 -20.321 -23.979 1.00 90.56 92 ILE A N 1
ATOM 711 C CA . ILE A 1 92 ? 15.833 -19.280 -24.759 1.00 90.56 92 ILE A CA 1
ATOM 712 C C . ILE A 1 92 ? 16.374 -19.284 -26.190 1.00 90.56 92 ILE A C 1
ATOM 714 O O . ILE A 1 92 ? 17.573 -19.136 -26.413 1.00 90.56 92 ILE A O 1
ATOM 718 N N . ASN A 1 93 ? 15.464 -19.381 -27.158 1.00 94.19 93 ASN A N 1
ATOM 719 C CA . ASN A 1 93 ? 15.718 -19.137 -28.572 1.00 94.19 93 ASN A CA 1
ATOM 720 C C . ASN A 1 93 ? 14.965 -17.875 -29.009 1.00 94.19 93 ASN A C 1
ATOM 722 O O . ASN A 1 93 ? 13.734 -17.840 -28.948 1.00 94.19 93 ASN A O 1
ATOM 726 N N . VAL A 1 94 ? 15.687 -16.843 -29.434 1.00 96.38 94 VAL A N 1
ATOM 727 C CA . VAL A 1 94 ? 15.113 -15.606 -29.976 1.00 96.38 94 VAL A CA 1
ATOM 728 C C . VAL A 1 94 ? 15.350 -15.562 -31.479 1.00 96.38 94 VAL A C 1
ATOM 730 O O . VAL A 1 94 ? 16.491 -15.662 -31.920 1.00 96.38 94 VAL A O 1
ATOM 733 N N . GLU A 1 95 ? 14.296 -15.353 -32.266 1.00 96.19 95 GLU A N 1
ATOM 734 C CA . GLU A 1 95 ? 14.404 -15.174 -33.716 1.00 96.19 95 GLU A CA 1
ATOM 735 C C . GLU A 1 95 ? 13.939 -13.778 -34.134 1.00 96.19 95 GLU A C 1
ATOM 737 O O . GLU A 1 95 ? 12.886 -13.278 -33.722 1.00 96.19 95 GLU A O 1
ATOM 742 N N . LEU A 1 96 ? 14.765 -13.148 -34.967 1.00 94.56 96 LEU A N 1
ATOM 743 C CA . LEU A 1 96 ? 14.615 -11.786 -35.457 1.00 94.56 96 LEU A CA 1
ATOM 744 C C . LEU A 1 96 ? 14.832 -11.773 -36.960 1.00 94.56 96 LEU A C 1
ATOM 746 O O . LEU A 1 96 ? 15.798 -12.349 -37.442 1.00 94.56 96 LEU A O 1
ATOM 750 N N . THR A 1 97 ? 13.980 -11.078 -37.706 1.00 96.06 97 THR A N 1
ATOM 751 C CA . THR A 1 97 ? 14.143 -10.915 -39.159 1.00 96.06 97 THR A CA 1
ATOM 752 C C . THR A 1 97 ? 14.298 -9.439 -39.496 1.00 96.06 97 THR A C 1
ATOM 754 O O . THR A 1 97 ? 13.517 -8.611 -39.022 1.00 96.06 97 THR A O 1
ATOM 757 N N . VAL A 1 98 ? 15.300 -9.095 -40.306 1.00 95.56 98 VAL A N 1
ATOM 758 C CA . VAL A 1 98 ? 15.520 -7.720 -40.777 1.00 95.56 98 VAL A CA 1
ATOM 759 C C . VAL A 1 98 ? 14.279 -7.233 -41.529 1.00 95.56 98 VAL A C 1
ATOM 761 O O . VAL A 1 98 ? 13.714 -7.950 -42.351 1.00 95.56 98 VAL A O 1
ATOM 764 N N . GLY A 1 99 ? 13.818 -6.021 -41.214 1.00 95.12 99 GLY A N 1
ATOM 765 C CA . GLY A 1 99 ? 12.596 -5.438 -41.780 1.00 95.12 99 GLY A CA 1
ATOM 766 C C . GLY A 1 99 ? 11.279 -5.963 -41.189 1.00 95.12 99 GLY A C 1
ATOM 767 O O . GLY A 1 99 ? 10.238 -5.347 -41.406 1.00 95.12 99 GLY A O 1
ATOM 768 N N . SER A 1 100 ? 11.293 -7.038 -40.393 1.00 95.75 100 SER A N 1
ATOM 769 C CA . SER A 1 100 ? 10.103 -7.514 -39.681 1.00 95.75 100 SER A CA 1
ATOM 770 C C . SER A 1 100 ? 9.933 -6.780 -38.357 1.00 95.75 100 SER A C 1
ATOM 772 O O . SER A 1 100 ? 10.881 -6.613 -37.595 1.00 95.75 100 SER A O 1
ATOM 774 N N . ARG A 1 101 ? 8.705 -6.374 -38.035 1.00 94.69 101 ARG A N 1
ATOM 775 C CA . ARG A 1 101 ? 8.379 -5.778 -36.732 1.00 94.69 101 ARG A CA 1
ATOM 776 C C . ARG A 1 101 ? 8.032 -6.824 -35.680 1.00 94.69 101 ARG A C 1
ATOM 778 O O . ARG A 1 101 ? 7.577 -6.448 -34.618 1.00 94.69 101 ARG A O 1
ATOM 785 N N . THR A 1 102 ? 8.216 -8.112 -35.935 1.00 93.00 102 THR A N 1
ATOM 786 C CA . THR A 1 102 ? 7.871 -9.157 -34.966 1.00 93.00 102 THR A CA 1
ATOM 787 C C . THR A 1 102 ? 9.124 -9.871 -34.484 1.00 93.00 102 THR A C 1
ATOM 789 O O . THR A 1 102 ? 9.930 -10.334 -35.291 1.00 93.00 102 THR A O 1
ATOM 792 N N . ILE A 1 103 ? 9.261 -9.974 -33.162 1.00 93.50 103 ILE A N 1
ATOM 793 C CA . ILE A 1 103 ? 10.279 -10.781 -32.486 1.00 93.50 103 ILE A CA 1
ATOM 794 C C . ILE A 1 103 ? 9.637 -12.072 -31.976 1.00 93.50 103 ILE A C 1
ATOM 796 O O . ILE A 1 103 ? 8.537 -12.053 -31.413 1.00 93.50 103 ILE A O 1
ATOM 800 N N . TYR A 1 104 ? 10.322 -13.196 -32.172 1.00 92.75 104 TYR A N 1
ATOM 801 C CA . TYR A 1 104 ? 9.877 -14.503 -31.701 1.00 92.75 104 TYR A CA 1
ATOM 802 C C . TYR A 1 104 ? 10.759 -14.979 -30.554 1.00 92.75 104 TYR A C 1
ATOM 804 O O . TYR A 1 104 ? 11.971 -14.783 -30.571 1.00 92.75 104 TYR A O 1
ATOM 812 N N . LYS A 1 105 ? 10.140 -15.625 -29.567 1.00 92.69 105 LYS A N 1
ATOM 813 C CA . LYS A 1 105 ? 10.808 -16.299 -28.455 1.00 92.69 105 LYS A CA 1
ATOM 814 C C . LYS A 1 105 ? 10.269 -17.717 -28.363 1.00 92.69 105 LYS A C 1
ATOM 816 O O . LYS A 1 105 ? 9.059 -17.908 -28.261 1.00 92.69 105 LYS A O 1
ATOM 821 N N . ASN A 1 106 ? 11.157 -18.703 -28.400 1.00 91.94 106 ASN A N 1
ATOM 822 C CA . ASN A 1 106 ? 10.832 -20.128 -28.343 1.00 91.94 106 ASN A CA 1
ATOM 823 C C . ASN A 1 106 ? 9.741 -20.515 -29.357 1.00 91.94 106 ASN A C 1
ATOM 825 O O . ASN A 1 106 ? 8.781 -21.193 -29.012 1.00 91.94 106 ASN A O 1
ATOM 829 N N . ASN A 1 107 ? 9.879 -20.050 -30.604 1.00 90.38 107 ASN A N 1
ATOM 830 C CA . ASN A 1 107 ? 8.946 -20.279 -31.719 1.00 90.38 107 ASN A CA 1
ATOM 831 C C . ASN A 1 107 ? 7.537 -19.672 -31.553 1.00 90.38 107 ASN A C 1
ATOM 833 O O . ASN A 1 107 ? 6.649 -19.949 -32.357 1.00 90.38 107 ASN A O 1
ATOM 837 N N . HIS A 1 108 ? 7.326 -18.806 -30.560 1.00 88.94 108 HIS A N 1
ATOM 838 C CA . HIS A 1 108 ? 6.087 -18.051 -30.378 1.00 88.94 108 HIS A CA 1
ATOM 839 C C . HIS A 1 108 ? 6.332 -16.555 -30.571 1.00 88.94 108 HIS A C 1
ATOM 841 O O . HIS A 1 108 ? 7.409 -16.046 -30.258 1.00 88.94 108 HIS A O 1
ATOM 847 N N . LYS A 1 109 ? 5.326 -15.832 -31.079 1.00 90.62 109 LYS A N 1
ATOM 848 C CA . LYS A 1 109 ? 5.375 -14.366 -31.149 1.00 90.62 109 LYS A CA 1
ATOM 849 C C . LYS A 1 109 ? 5.557 -13.814 -29.733 1.00 90.62 109 LYS A C 1
ATOM 851 O O . LYS A 1 109 ? 4.721 -14.068 -28.871 1.00 90.62 109 LYS A O 1
ATOM 856 N N . PHE A 1 110 ? 6.637 -13.069 -29.515 1.00 85.62 110 PHE A N 1
ATOM 857 C CA . PHE A 1 110 ? 6.961 -12.476 -28.219 1.00 85.62 110 PHE A CA 1
ATOM 858 C C . PHE A 1 110 ? 6.418 -11.052 -28.108 1.00 85.62 110 PHE A C 1
ATOM 860 O O . PHE A 1 110 ? 5.692 -10.743 -27.169 1.00 85.62 110 PHE A O 1
ATOM 867 N N . ALA A 1 111 ? 6.732 -10.201 -29.086 1.00 87.19 111 ALA A N 1
ATOM 868 C CA . ALA A 1 111 ? 6.300 -8.808 -29.120 1.00 87.19 111 ALA A CA 1
ATOM 869 C C . ALA A 1 111 ? 6.308 -8.258 -30.554 1.00 87.19 111 ALA A C 1
ATOM 871 O O . ALA A 1 111 ? 6.930 -8.835 -31.455 1.00 87.19 111 ALA A O 1
ATOM 872 N N . ASP A 1 112 ? 5.631 -7.127 -30.745 1.00 90.06 112 ASP A N 1
ATOM 873 C CA . ASP A 1 112 ? 5.840 -6.265 -31.906 1.00 90.06 112 ASP A CA 1
ATOM 874 C C . ASP A 1 112 ? 6.821 -5.141 -31.546 1.00 90.06 112 ASP A C 1
ATOM 876 O O . ASP A 1 112 ? 6.834 -4.633 -30.427 1.00 90.06 112 ASP A O 1
ATOM 880 N N . LEU A 1 113 ? 7.661 -4.771 -32.503 1.00 87.38 113 LEU A N 1
ATOM 881 C CA . LEU A 1 113 ? 8.699 -3.762 -32.390 1.00 87.38 113 LEU A CA 1
ATOM 882 C C . LEU A 1 113 ? 8.176 -2.426 -32.907 1.00 87.38 113 LEU A C 1
ATOM 884 O O . LEU A 1 113 ? 7.532 -2.370 -33.958 1.00 87.38 113 LEU A O 1
ATOM 888 N N . ASP A 1 114 ? 8.533 -1.340 -32.224 1.00 83.75 114 ASP A N 1
ATOM 889 C CA . ASP A 1 114 ? 8.225 0.020 -32.682 1.00 83.75 114 ASP A CA 1
ATOM 890 C C . ASP A 1 114 ? 9.054 0.437 -33.900 1.00 83.75 114 ASP A C 1
ATOM 892 O O . ASP A 1 114 ? 8.598 1.238 -34.716 1.00 83.75 114 ASP A O 1
ATOM 896 N N . VAL A 1 115 ? 10.236 -0.160 -34.059 1.00 90.06 115 VAL A N 1
ATOM 897 C CA . VAL A 1 115 ? 11.113 -0.015 -35.225 1.00 90.06 115 VAL A CA 1
ATOM 898 C C . VAL A 1 115 ? 11.636 -1.399 -35.608 1.00 90.06 115 VAL A C 1
ATOM 900 O O . VAL A 1 115 ? 12.085 -2.155 -34.746 1.00 90.06 115 VAL A O 1
ATOM 903 N N . SER A 1 116 ? 11.555 -1.759 -36.891 1.00 93.56 116 SER A N 1
ATOM 904 C CA . SER A 1 116 ? 12.046 -3.054 -37.381 1.00 93.56 116 SER A CA 1
ATOM 905 C C . SER A 1 116 ? 13.578 -3.132 -37.330 1.00 93.56 116 SER A C 1
ATOM 907 O O . SER A 1 116 ? 14.227 -2.109 -37.562 1.00 93.56 116 SER A O 1
ATOM 909 N N . PRO A 1 117 ? 14.183 -4.319 -37.132 1.00 94.19 117 PRO A N 1
ATOM 910 C CA . PRO A 1 117 ? 15.627 -4.477 -37.192 1.00 94.19 117 PRO A CA 1
ATOM 911 C C . PRO A 1 117 ? 16.162 -4.066 -38.565 1.00 94.19 117 PRO A C 1
ATOM 913 O O . PRO A 1 117 ? 15.518 -4.319 -39.588 1.00 94.19 117 PRO A O 1
ATOM 916 N N . LYS A 1 118 ? 17.346 -3.457 -38.593 1.00 94.25 118 LYS A N 1
ATOM 917 C CA . LYS A 1 118 ? 17.978 -2.941 -39.812 1.00 94.25 118 LYS A CA 1
ATOM 918 C C . LYS A 1 118 ? 19.343 -3.551 -40.032 1.00 94.25 118 LYS A C 1
ATOM 920 O O . LYS A 1 118 ? 20.080 -3.755 -39.077 1.00 94.25 118 LYS A O 1
ATOM 925 N N . LEU A 1 119 ? 19.696 -3.773 -41.291 1.00 94.00 119 LEU A N 1
ATOM 926 C CA . LEU A 1 119 ? 21.063 -4.079 -41.684 1.00 94.00 119 LEU A CA 1
ATOM 927 C C . LEU A 1 119 ? 21.736 -2.778 -42.139 1.00 94.00 119 LEU A C 1
ATOM 929 O O . LEU A 1 119 ? 21.341 -2.203 -43.150 1.00 94.00 119 LEU A O 1
ATOM 933 N N . VAL A 1 120 ? 22.721 -2.299 -41.382 1.00 92.81 120 VAL A N 1
ATOM 934 C CA . VAL A 1 120 ? 23.495 -1.085 -41.686 1.00 92.81 120 VAL A CA 1
ATOM 935 C C . VAL A 1 120 ? 24.972 -1.450 -41.627 1.00 92.81 120 VAL A C 1
ATOM 937 O O . VAL A 1 120 ? 25.425 -1.965 -40.610 1.00 92.81 120 VAL A O 1
ATOM 940 N N . ASN A 1 121 ? 25.718 -1.211 -42.710 1.00 89.44 121 ASN A N 1
ATOM 941 C CA . ASN A 1 121 ? 27.152 -1.528 -42.811 1.00 89.44 121 ASN A CA 1
ATOM 942 C C . ASN A 1 121 ? 27.490 -2.961 -42.341 1.00 89.44 121 ASN A C 1
ATOM 944 O O . ASN A 1 121 ? 28.372 -3.160 -41.509 1.00 89.44 121 ASN A O 1
ATOM 948 N N . ASP A 1 122 ? 26.733 -3.953 -42.824 1.00 89.81 122 ASP A N 1
ATOM 949 C CA . ASP A 1 122 ? 26.871 -5.373 -42.455 1.00 89.81 122 ASP A CA 1
ATOM 950 C C . ASP A 1 122 ? 26.712 -5.668 -40.950 1.00 89.81 122 ASP A C 1
ATOM 952 O O . ASP A 1 122 ? 27.276 -6.627 -40.407 1.00 89.81 122 ASP A O 1
ATOM 956 N N . ARG A 1 123 ? 25.931 -4.840 -40.249 1.00 92.75 123 ARG A N 1
ATOM 957 C CA . ARG A 1 123 ? 25.563 -5.025 -38.842 1.00 92.75 123 ARG A CA 1
ATOM 958 C C . ARG A 1 123 ? 24.057 -4.930 -38.667 1.00 92.75 123 ARG A C 1
ATOM 960 O O . ARG A 1 123 ? 23.406 -4.067 -39.249 1.00 92.75 123 ARG A O 1
ATOM 967 N N . VAL A 1 124 ? 23.507 -5.832 -37.858 1.00 93.69 124 VAL A N 1
ATOM 968 C CA . VAL A 1 124 ? 22.090 -5.800 -37.491 1.00 93.69 124 VAL A CA 1
ATOM 969 C C . VAL A 1 124 ? 21.909 -4.853 -36.311 1.00 93.69 124 VAL A C 1
ATOM 971 O O . VAL A 1 124 ? 22.541 -5.030 -35.272 1.00 93.69 124 VAL A O 1
ATOM 974 N N . PHE A 1 125 ? 21.031 -3.873 -36.476 1.00 93.81 125 PHE A N 1
ATOM 975 C CA . PHE A 1 125 ? 20.625 -2.904 -35.471 1.00 93.81 125 PHE A CA 1
ATOM 976 C C . PHE A 1 125 ? 19.179 -3.139 -35.074 1.00 93.81 125 PHE A C 1
ATOM 978 O O . PHE A 1 125 ? 18.336 -3.418 -35.926 1.00 93.81 125 PHE A O 1
ATOM 985 N N . ILE A 1 126 ? 18.876 -3.012 -33.789 1.00 90.50 126 ILE A N 1
ATOM 986 C CA . ILE A 1 126 ? 17.551 -3.330 -33.254 1.00 90.50 126 ILE A CA 1
ATOM 987 C C . ILE A 1 126 ? 17.254 -2.501 -32.002 1.00 90.50 126 ILE A C 1
ATOM 989 O O . ILE A 1 126 ? 18.199 -2.144 -31.293 1.00 90.50 126 ILE A O 1
ATOM 993 N N . PRO A 1 127 ? 15.977 -2.206 -31.681 1.00 89.88 127 PRO A N 1
ATOM 994 C CA . PRO A 1 127 ? 15.629 -1.637 -30.386 1.00 89.88 127 PRO A CA 1
ATOM 995 C C . PRO A 1 127 ? 16.165 -2.500 -29.237 1.00 89.88 127 PRO A C 1
ATOM 997 O O . PRO A 1 127 ? 15.741 -3.645 -29.062 1.00 89.88 127 PRO A O 1
ATOM 1000 N N . ALA A 1 128 ? 17.084 -1.943 -28.442 1.00 85.06 128 ALA A N 1
ATOM 1001 C CA . ALA A 1 128 ? 17.811 -2.688 -27.408 1.00 85.06 128 ALA A CA 1
ATOM 1002 C C . ALA A 1 128 ? 16.890 -3.415 -26.416 1.00 85.06 128 ALA A C 1
ATOM 1004 O O . ALA A 1 128 ? 17.155 -4.548 -26.010 1.00 85.06 128 ALA A O 1
ATOM 1005 N N . ARG A 1 129 ? 15.771 -2.765 -26.068 1.00 86.00 129 ARG A N 1
ATOM 1006 C CA . ARG A 1 129 ? 14.762 -3.286 -25.144 1.00 86.00 129 ARG A CA 1
ATOM 1007 C C . ARG A 1 129 ? 14.238 -4.654 -25.564 1.00 86.00 129 ARG A C 1
ATOM 1009 O O . ARG A 1 129 ? 14.249 -5.574 -24.756 1.00 86.00 129 ARG A O 1
ATOM 1016 N N . ALA A 1 130 ? 13.836 -4.802 -26.824 1.00 85.00 130 ALA A N 1
ATOM 1017 C CA . ALA A 1 130 ? 13.141 -5.999 -27.280 1.00 85.00 130 ALA A CA 1
ATOM 1018 C C . ALA A 1 130 ? 13.998 -7.265 -27.155 1.00 85.00 130 ALA A C 1
ATOM 1020 O O . ALA A 1 130 ? 13.513 -8.309 -26.725 1.00 85.00 130 ALA A O 1
ATOM 1021 N N . VAL A 1 131 ? 15.286 -7.168 -27.492 1.00 87.88 131 VAL A N 1
ATOM 1022 C CA . VAL A 1 131 ? 16.223 -8.299 -27.406 1.00 87.88 131 VAL A CA 1
ATOM 1023 C C . VAL A 1 131 ? 16.532 -8.642 -25.960 1.00 87.88 131 VAL A C 1
ATOM 1025 O O . VAL A 1 131 ? 16.486 -9.808 -25.571 1.00 87.88 131 VAL A O 1
ATOM 1028 N N . ALA A 1 132 ? 16.828 -7.628 -25.152 1.00 88.56 132 ALA A N 1
ATOM 1029 C CA . ALA A 1 132 ? 17.127 -7.818 -23.745 1.00 88.56 132 ALA A CA 1
ATOM 1030 C C . ALA A 1 132 ? 15.948 -8.461 -22.993 1.00 88.56 132 ALA A C 1
ATOM 1032 O O . ALA A 1 132 ? 16.163 -9.424 -22.256 1.00 88.56 132 ALA A O 1
ATOM 1033 N N . GLU A 1 133 ? 14.717 -8.003 -23.240 1.00 85.56 133 GLU A N 1
ATOM 1034 C CA . GLU A 1 133 ? 13.485 -8.577 -22.679 1.00 85.56 133 GLU A CA 1
ATOM 1035 C C . GLU A 1 133 ? 13.207 -9.993 -23.183 1.00 85.56 133 GLU A C 1
ATOM 1037 O O . GLU A 1 133 ? 12.852 -10.873 -22.391 1.00 85.56 133 GLU A O 1
ATOM 1042 N N . ALA A 1 134 ? 13.441 -10.265 -24.470 1.00 87.81 134 ALA A N 1
ATOM 1043 C CA . ALA A 1 134 ? 13.324 -11.617 -25.006 1.00 87.81 134 ALA A CA 1
ATOM 1044 C C . ALA A 1 134 ? 14.286 -12.589 -24.298 1.00 87.81 134 ALA A C 1
ATOM 1046 O O . ALA A 1 134 ? 13.891 -13.711 -23.971 1.00 87.81 134 ALA A O 1
ATOM 1047 N N . LEU A 1 135 ? 15.489 -12.132 -23.938 1.00 88.69 135 LEU A N 1
ATOM 1048 C CA . LEU A 1 135 ? 16.466 -12.881 -23.138 1.00 88.69 135 LEU A CA 1
ATOM 1049 C C . LEU A 1 135 ? 16.175 -12.896 -21.623 1.00 88.69 135 LEU A C 1
ATOM 1051 O O . LEU A 1 135 ? 16.943 -13.476 -20.858 1.00 88.69 135 LEU A O 1
ATOM 1055 N N . GLY A 1 136 ? 15.065 -12.303 -21.173 1.00 80.25 136 GLY A N 1
ATOM 1056 C CA . GLY A 1 136 ? 14.640 -12.299 -19.768 1.00 80.25 136 GLY A CA 1
ATOM 1057 C C . GLY A 1 136 ? 15.272 -11.202 -18.906 1.00 80.25 136 GLY A C 1
ATOM 1058 O O . GLY A 1 136 ? 15.165 -11.251 -17.680 1.00 80.25 136 GLY A O 1
ATOM 1059 N N . ASN A 1 137 ? 15.923 -10.215 -19.521 1.00 82.25 137 ASN A N 1
ATOM 1060 C CA . ASN A 1 137 ? 16.419 -9.029 -18.830 1.00 82.25 137 ASN A CA 1
ATOM 1061 C C . ASN A 1 137 ? 15.353 -7.927 -18.820 1.00 82.25 137 ASN A C 1
ATOM 1063 O O . ASN A 1 137 ? 14.474 -7.875 -19.670 1.00 82.25 137 ASN A O 1
ATOM 1067 N N . LYS A 1 138 ? 15.442 -7.017 -17.858 1.00 74.44 138 LYS A N 1
ATOM 1068 C CA . LYS A 1 138 ? 14.637 -5.795 -17.798 1.00 74.44 138 LYS A CA 1
ATOM 1069 C C . LYS A 1 138 ? 15.459 -4.644 -18.364 1.00 74.44 138 LYS A C 1
ATOM 1071 O O . LYS A 1 138 ? 16.646 -4.555 -18.054 1.00 74.44 138 LYS A O 1
ATOM 1076 N N . VAL A 1 139 ? 14.842 -3.767 -19.155 1.00 73.06 139 VAL A N 1
ATOM 1077 C CA . VAL A 1 139 ? 15.506 -2.582 -19.721 1.00 73.06 139 VAL A CA 1
ATOM 1078 C C . VAL A 1 139 ? 14.848 -1.308 -19.229 1.00 73.06 139 VAL A C 1
ATOM 1080 O O . VAL A 1 139 ? 13.634 -1.148 -19.299 1.00 73.06 139 VAL A O 1
ATOM 1083 N N . ILE A 1 140 ? 15.674 -0.381 -18.770 1.00 67.31 140 ILE A N 1
ATOM 1084 C CA . ILE A 1 140 ? 15.286 0.897 -18.187 1.00 67.31 140 ILE A CA 1
ATOM 1085 C C . ILE A 1 140 ? 15.995 1.987 -18.984 1.00 67.31 140 ILE A C 1
ATOM 1087 O O . ILE A 1 140 ? 17.147 1.818 -19.370 1.00 67.31 140 ILE A O 1
ATOM 1091 N N . TYR A 1 141 ? 15.332 3.111 -19.230 1.00 68.38 141 TYR A N 1
ATOM 1092 C CA . TYR A 1 141 ? 15.978 4.292 -19.792 1.00 68.38 141 TYR A CA 1
ATOM 1093 C C . TYR A 1 141 ? 15.972 5.409 -18.750 1.00 68.38 141 TYR A C 1
ATOM 1095 O O . TYR A 1 141 ? 14.912 5.862 -18.324 1.00 68.38 141 TYR A O 1
ATOM 1103 N N . ASP A 1 142 ? 17.153 5.843 -18.321 1.00 62.28 142 ASP A N 1
ATOM 1104 C CA . ASP A 1 142 ? 17.316 7.042 -17.507 1.00 62.28 142 ASP A CA 1
ATOM 1105 C C . ASP A 1 142 ? 17.417 8.248 -18.442 1.00 62.28 142 ASP A C 1
ATOM 1107 O O . ASP A 1 142 ? 18.458 8.491 -19.049 1.00 62.28 142 ASP A O 1
ATOM 1111 N N . ALA A 1 143 ? 16.332 9.014 -18.555 1.00 60.31 143 ALA A N 1
ATOM 1112 C CA . ALA A 1 143 ? 16.284 10.211 -19.391 1.00 60.31 143 ALA A CA 1
ATOM 1113 C C . ALA A 1 143 ? 17.206 11.341 -18.890 1.00 60.31 143 ALA A C 1
ATOM 1115 O O . ALA A 1 143 ? 17.656 12.157 -19.696 1.00 60.31 143 ALA A O 1
ATOM 1116 N N . THR A 1 144 ? 17.521 11.377 -17.589 1.00 56.66 144 THR A N 1
ATOM 1117 C CA . THR A 1 144 ? 18.403 12.391 -16.983 1.00 56.66 144 THR A CA 1
ATOM 1118 C C . THR A 1 144 ? 19.834 12.192 -17.455 1.00 56.66 144 THR A C 1
ATOM 1120 O O . THR A 1 144 ? 20.514 13.144 -17.830 1.00 56.66 144 THR A O 1
ATOM 1123 N N . THR A 1 145 ? 20.281 10.935 -17.458 1.00 64.06 145 THR A N 1
ATOM 1124 C CA . THR A 1 145 ? 21.639 10.552 -17.867 1.00 64.06 145 THR A CA 1
ATOM 1125 C C . THR A 1 145 ? 21.703 9.985 -19.285 1.00 64.06 145 THR A C 1
ATOM 1127 O O . THR A 1 145 ? 22.769 9.556 -19.717 1.00 64.06 145 THR A O 1
ATOM 1130 N N . ARG A 1 146 ? 20.575 9.962 -20.011 1.00 68.56 146 ARG A N 1
ATOM 1131 C CA . ARG A 1 146 ? 20.405 9.356 -21.347 1.00 68.56 146 ARG A CA 1
ATOM 1132 C C . ARG A 1 146 ? 20.996 7.947 -21.445 1.00 68.56 146 ARG A C 1
ATOM 1134 O 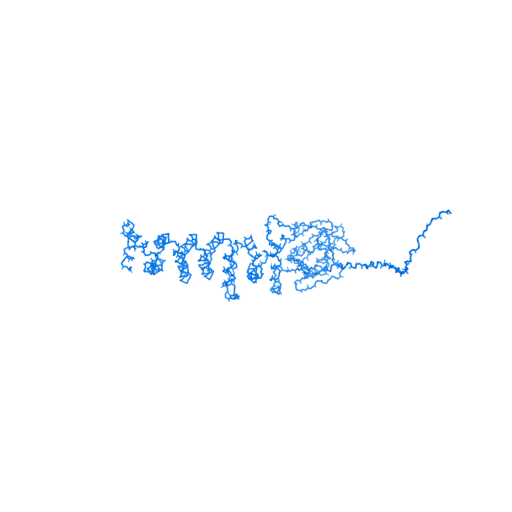O . ARG A 1 146 ? 21.635 7.589 -22.434 1.00 68.56 146 ARG A O 1
ATOM 1141 N N . THR A 1 147 ? 20.800 7.157 -20.392 1.00 72.19 147 THR A N 1
ATOM 1142 C CA . THR A 1 147 ? 21.424 5.841 -20.243 1.00 72.19 147 THR A CA 1
ATOM 1143 C C . THR A 1 147 ? 20.388 4.727 -20.337 1.00 72.19 147 THR A C 1
ATOM 1145 O O . THR A 1 147 ? 19.419 4.710 -19.582 1.00 72.19 147 THR A O 1
ATOM 1148 N N . VAL A 1 148 ? 20.615 3.754 -21.219 1.00 77.88 148 VAL A N 1
ATOM 1149 C CA . VAL A 1 148 ? 19.872 2.487 -21.245 1.00 77.88 148 VAL A CA 1
ATOM 1150 C C . VAL A 1 148 ? 20.498 1.527 -20.227 1.00 77.88 148 VAL A C 1
ATOM 1152 O O . VAL A 1 148 ? 21.628 1.093 -20.408 1.00 77.88 148 VAL A O 1
ATOM 1155 N N . LEU A 1 149 ? 19.800 1.187 -19.148 1.00 76.31 149 LEU A N 1
ATOM 1156 C CA . LEU A 1 149 ? 20.234 0.220 -18.135 1.00 76.31 149 LEU A CA 1
ATOM 1157 C C . LEU A 1 149 ? 19.545 -1.124 -18.376 1.00 76.31 149 LEU A C 1
ATOM 1159 O O . LEU A 1 149 ? 18.324 -1.177 -18.503 1.00 76.31 149 LEU A O 1
ATOM 1163 N N . ILE A 1 150 ? 20.303 -2.215 -18.397 1.00 79.75 150 ILE A N 1
ATOM 1164 C CA . ILE A 1 150 ? 19.782 -3.566 -18.611 1.00 79.75 150 ILE A CA 1
ATOM 1165 C C . ILE A 1 150 ? 20.152 -4.446 -17.422 1.00 79.75 150 ILE A C 1
ATOM 1167 O O . ILE A 1 150 ? 21.323 -4.527 -17.065 1.00 79.75 150 ILE A O 1
ATOM 1171 N N . ASN A 1 151 ? 19.179 -5.111 -16.795 1.00 75.94 151 ASN A N 1
ATOM 1172 C CA . ASN A 1 151 ? 19.416 -5.915 -15.593 1.00 75.94 151 ASN A CA 1
ATOM 1173 C C . ASN A 1 151 ? 18.714 -7.281 -15.645 1.00 75.94 151 ASN A C 1
ATOM 1175 O O . ASN A 1 151 ? 17.603 -7.406 -16.159 1.00 75.94 151 ASN A O 1
ATOM 1179 N N . SER A 1 152 ? 19.337 -8.316 -15.086 1.00 58.19 152 SER A N 1
ATOM 1180 C CA . SER A 1 152 ? 18.810 -9.681 -15.085 1.00 58.19 152 SER A CA 1
ATOM 1181 C C . SER A 1 152 ? 17.765 -9.864 -13.979 1.00 58.19 152 SER A C 1
ATOM 1183 O O . SER A 1 152 ? 18.103 -10.229 -12.861 1.00 58.19 152 SER A O 1
ATOM 1185 N N . GLY A 1 153 ? 16.487 -9.609 -14.287 1.00 53.00 153 GLY A N 1
ATOM 1186 C CA . GLY A 1 153 ? 15.300 -10.030 -13.513 1.00 53.00 153 GLY A CA 1
ATOM 1187 C C . GLY A 1 153 ? 15.055 -9.353 -12.154 1.00 53.00 153 GLY A C 1
ATOM 1188 O O . GLY A 1 153 ? 13.906 -9.041 -11.825 1.00 53.00 153 GLY A O 1
ATOM 1189 N N . THR A 1 154 ? 16.112 -9.032 -11.416 1.00 42.97 154 THR A N 1
ATOM 1190 C CA . THR A 1 154 ? 16.084 -8.437 -10.082 1.00 42.97 154 THR A CA 1
ATOM 1191 C C . THR A 1 154 ? 16.981 -7.212 -10.111 1.00 42.97 154 THR A C 1
ATOM 1193 O O . THR A 1 154 ? 18.183 -7.335 -10.323 1.00 42.97 154 THR A O 1
ATOM 1196 N N . ILE A 1 155 ? 16.416 -6.020 -9.905 1.00 49.09 155 ILE A N 1
ATOM 1197 C CA . ILE A 1 155 ? 17.235 -4.841 -9.615 1.00 49.09 155 ILE A CA 1
ATOM 1198 C C . ILE A 1 155 ? 17.937 -5.136 -8.284 1.00 49.09 155 ILE A C 1
ATOM 1200 O O . ILE A 1 155 ? 17.304 -5.158 -7.230 1.00 49.09 155 ILE A O 1
ATOM 1204 N N . THR A 1 156 ? 19.220 -5.491 -8.334 1.00 43.03 156 THR A N 1
ATOM 1205 C CA . THR A 1 156 ? 20.021 -5.767 -7.140 1.00 43.03 156 THR A CA 1
ATOM 1206 C C . THR A 1 156 ? 20.431 -4.460 -6.466 1.00 43.03 156 THR A C 1
ATOM 1208 O O . THR A 1 156 ? 20.647 -3.444 -7.118 1.00 43.03 156 THR A O 1
ATOM 1211 N N . TYR A 1 157 ? 20.540 -4.511 -5.137 1.00 43.50 157 TYR A N 1
ATOM 1212 C CA . TYR A 1 157 ? 20.705 -3.415 -4.167 1.00 43.50 157 TYR A CA 1
ATOM 1213 C C . TYR A 1 157 ? 21.840 -2.390 -4.452 1.00 43.50 157 TYR A C 1
ATOM 1215 O O . TYR A 1 157 ? 21.922 -1.380 -3.754 1.00 43.50 157 TYR A O 1
ATOM 1223 N N . SER A 1 158 ? 22.711 -2.601 -5.451 1.00 43.09 158 SER A N 1
ATOM 1224 C CA . SER A 1 158 ? 23.808 -1.682 -5.806 1.00 43.09 158 SER A CA 1
ATOM 1225 C C . SER A 1 158 ? 23.349 -0.365 -6.456 1.00 43.09 158 SER A C 1
ATOM 1227 O O . SER A 1 158 ? 24.086 0.617 -6.397 1.00 43.09 158 SER A O 1
ATOM 1229 N N . ASP A 1 159 ? 22.105 -0.275 -6.943 1.00 53.75 159 ASP A N 1
ATOM 1230 C CA . ASP A 1 159 ? 21.522 0.964 -7.493 1.00 53.75 159 ASP A CA 1
ATOM 1231 C C . ASP A 1 159 ? 20.630 1.747 -6.503 1.00 53.75 159 ASP A C 1
ATOM 1233 O O . ASP A 1 159 ? 20.015 2.748 -6.876 1.00 53.75 159 ASP A O 1
ATOM 1237 N N . LEU A 1 160 ? 20.557 1.367 -5.219 1.00 45.69 160 LEU A N 1
ATOM 1238 C CA . LEU A 1 160 ? 19.708 2.071 -4.238 1.00 45.69 160 LEU A CA 1
ATOM 1239 C C . LEU A 1 160 ? 20.036 3.555 -4.062 1.00 45.69 160 LEU A C 1
ATOM 1241 O O . LEU A 1 160 ? 19.137 4.349 -3.790 1.00 45.69 160 LEU A O 1
ATOM 1245 N N . SER A 1 161 ? 21.299 3.942 -4.274 1.00 53.25 161 SER A N 1
ATOM 1246 C CA . SER A 1 161 ? 21.697 5.357 -4.286 1.00 53.25 161 SER A CA 1
ATOM 1247 C C . SER A 1 161 ? 20.927 6.170 -5.335 1.00 53.25 161 SER A C 1
ATOM 1249 O O . SER A 1 161 ? 20.707 7.366 -5.150 1.00 53.25 161 SER A O 1
ATOM 1251 N N . LYS A 1 162 ? 20.463 5.512 -6.405 1.00 67.00 162 LYS A N 1
ATOM 1252 C CA . LYS A 1 162 ? 19.652 6.099 -7.471 1.00 67.00 162 LYS A CA 1
ATOM 1253 C C . LYS A 1 162 ? 18.184 5.716 -7.397 1.00 67.00 162 LYS A C 1
ATOM 1255 O O . LYS A 1 162 ? 17.375 6.436 -7.970 1.00 67.00 162 LYS A O 1
ATOM 1260 N N . LEU A 1 163 ? 17.800 4.643 -6.703 1.00 73.88 163 LEU A N 1
ATOM 1261 C CA . LEU A 1 163 ? 16.391 4.244 -6.609 1.00 73.88 163 LEU A CA 1
ATOM 1262 C C . LEU A 1 163 ? 15.526 5.415 -6.130 1.00 73.88 163 LEU A C 1
ATOM 1264 O O . LEU A 1 163 ? 14.550 5.767 -6.787 1.00 73.88 163 LEU A O 1
ATOM 1268 N N . ASN A 1 164 ? 15.949 6.096 -5.065 1.00 78.12 164 ASN A N 1
ATOM 1269 C CA . ASN A 1 164 ? 15.231 7.258 -4.545 1.00 78.12 164 ASN A CA 1
ATOM 1270 C C . ASN A 1 164 ? 15.203 8.424 -5.546 1.00 78.12 164 ASN A C 1
ATOM 1272 O O . ASN A 1 164 ? 14.212 9.144 -5.625 1.00 78.12 164 ASN A O 1
ATOM 1276 N N . SER A 1 165 ? 16.255 8.648 -6.343 1.00 76.81 165 SER A N 1
ATOM 1277 C CA . SER A 1 165 ? 16.205 9.671 -7.400 1.00 76.81 165 SER A CA 1
ATOM 1278 C C . SER A 1 165 ? 15.297 9.269 -8.561 1.00 76.81 165 SER A C 1
ATOM 1280 O O . SER A 1 165 ? 14.576 10.119 -9.071 1.00 76.81 165 SER A O 1
ATOM 1282 N N . VAL A 1 166 ? 15.279 7.992 -8.949 1.00 79.81 166 VAL A N 1
ATOM 1283 C CA . VAL A 1 166 ? 14.434 7.492 -10.039 1.00 79.81 166 VAL A CA 1
ATOM 1284 C C . VAL A 1 166 ? 12.964 7.512 -9.633 1.00 79.81 166 VAL A C 1
ATOM 1286 O O . VAL A 1 166 ? 12.132 7.979 -10.410 1.00 79.81 166 VAL A O 1
ATOM 1289 N N . VAL A 1 167 ? 12.639 7.068 -8.414 1.00 86.44 167 VAL A N 1
ATOM 1290 C CA . VAL A 1 167 ? 11.283 7.155 -7.859 1.00 86.44 167 VAL A CA 1
ATOM 1291 C C . VAL A 1 167 ? 10.830 8.608 -7.851 1.00 86.44 167 VAL A C 1
ATOM 1293 O O . VAL A 1 167 ? 9.808 8.899 -8.462 1.00 86.44 167 VAL A O 1
ATOM 1296 N N . ARG A 1 168 ? 11.622 9.536 -7.292 1.00 85.62 168 ARG A N 1
ATOM 1297 C CA . ARG A 1 168 ? 11.294 10.976 -7.287 1.00 85.62 168 ARG A CA 1
ATOM 1298 C C . ARG A 1 168 ? 11.081 11.554 -8.682 1.00 85.62 168 ARG A C 1
ATOM 1300 O O . ARG A 1 168 ? 10.056 12.182 -8.928 1.00 85.62 168 ARG A O 1
ATOM 1307 N N . ALA A 1 169 ? 12.011 11.320 -9.607 1.00 82.94 169 ALA A N 1
ATOM 1308 C CA . ALA A 1 169 ? 11.895 11.819 -10.975 1.00 82.94 169 ALA A CA 1
ATOM 1309 C C . ALA A 1 169 ? 10.644 11.265 -11.673 1.00 82.94 169 ALA A C 1
ATOM 1311 O O . ALA A 1 169 ? 9.949 11.987 -12.388 1.00 82.94 169 ALA A O 1
ATOM 1312 N N . THR A 1 170 ? 10.328 9.993 -11.430 1.00 84.75 170 THR A N 1
ATOM 1313 C CA . THR A 1 170 ? 9.179 9.336 -12.048 1.00 84.75 170 THR A CA 1
ATOM 1314 C C . THR A 1 170 ? 7.862 9.828 -11.462 1.00 84.75 170 THR A C 1
ATOM 1316 O O . THR A 1 170 ? 6.990 10.231 -12.224 1.00 84.75 170 THR A O 1
ATOM 1319 N N . ILE A 1 171 ? 7.707 9.874 -10.135 1.00 90.25 171 ILE A N 1
ATOM 1320 C CA . ILE A 1 171 ? 6.471 10.390 -9.526 1.00 90.25 171 ILE A CA 1
ATOM 1321 C C . ILE A 1 171 ? 6.244 11.862 -9.888 1.00 90.25 171 ILE A C 1
ATOM 1323 O O . ILE A 1 171 ? 5.103 12.260 -10.092 1.00 90.25 171 ILE A O 1
ATOM 1327 N N . GLN A 1 172 ? 7.312 12.656 -10.046 1.00 87.81 172 GLN A N 1
ATOM 1328 C CA . GLN A 1 172 ? 7.204 14.031 -10.536 1.00 87.81 172 GLN A CA 1
ATOM 1329 C C . GLN A 1 172 ? 6.724 14.084 -11.988 1.00 87.81 172 GLN A C 1
ATOM 1331 O O . GLN A 1 172 ? 5.827 14.861 -12.302 1.00 87.81 172 GLN A O 1
ATOM 1336 N N . LYS A 1 173 ? 7.253 13.219 -12.862 1.00 86.38 173 LYS A N 1
ATOM 1337 C CA . LYS A 1 173 ? 6.796 13.099 -14.257 1.00 86.38 173 LYS A CA 1
ATOM 1338 C C . LYS A 1 173 ? 5.322 12.688 -14.359 1.00 86.38 173 LYS A C 1
ATOM 1340 O O . LYS A 1 173 ? 4.634 13.127 -15.273 1.00 86.38 173 LYS A O 1
ATOM 1345 N N . LEU A 1 174 ? 4.850 11.841 -13.445 1.00 88.62 174 LEU A N 1
ATOM 1346 C CA . LEU A 1 174 ? 3.478 11.317 -13.434 1.00 88.62 174 LEU A CA 1
ATOM 1347 C C . LEU A 1 174 ? 2.476 12.226 -12.706 1.00 88.62 174 LEU A C 1
ATOM 1349 O O . LEU A 1 174 ? 1.268 12.002 -12.796 1.00 88.62 174 LEU A O 1
ATOM 1353 N N . LYS A 1 175 ? 2.961 13.231 -11.973 1.00 90.44 175 LYS A N 1
ATOM 1354 C CA . LYS A 1 175 ? 2.144 14.081 -11.109 1.00 90.44 175 LYS A CA 1
ATOM 1355 C C . LYS A 1 175 ? 1.017 14.752 -11.893 1.00 90.44 175 LYS A C 1
ATOM 1357 O O . LYS A 1 175 ? 1.255 15.468 -12.861 1.00 90.44 175 LYS A O 1
ATOM 1362 N N . GLY A 1 176 ? -0.213 14.572 -11.420 1.00 87.25 176 GLY A N 1
ATOM 1363 C CA . GLY A 1 176 ? -1.407 15.189 -11.998 1.00 87.25 176 GLY A CA 1
ATOM 1364 C C . GLY A 1 176 ? -1.929 14.507 -13.265 1.00 87.25 176 GLY A C 1
ATOM 1365 O O . GLY A 1 176 ? -2.941 14.950 -13.795 1.00 87.25 176 GLY A O 1
ATOM 1366 N N . ILE A 1 177 ? -1.300 13.420 -13.721 1.00 87.50 177 ILE A N 1
ATOM 1367 C CA . ILE A 1 177 ? -1.737 12.661 -14.899 1.00 87.50 177 ILE A CA 1
ATOM 1368 C C . ILE A 1 177 ? -2.608 11.489 -14.440 1.00 87.50 177 ILE A C 1
ATOM 1370 O O . ILE A 1 177 ? -2.268 10.808 -13.468 1.00 87.50 177 ILE A O 1
ATOM 1374 N N . ASP A 1 178 ? -3.743 11.276 -15.103 1.00 86.31 178 ASP A N 1
ATOM 1375 C CA . ASP A 1 178 ? -4.619 10.131 -14.850 1.00 86.31 178 ASP A CA 1
ATOM 1376 C C . ASP A 1 178 ? -4.165 8.904 -15.648 1.00 86.31 178 ASP A C 1
ATOM 1378 O O . ASP A 1 178 ? -3.639 9.019 -16.753 1.00 86.31 178 ASP A O 1
ATOM 1382 N N . LEU A 1 179 ? -4.441 7.704 -15.122 1.00 81.94 179 LEU A N 1
ATOM 1383 C CA . LEU A 1 179 ? -4.014 6.427 -15.716 1.00 81.94 179 LEU A CA 1
ATOM 1384 C C . LEU A 1 179 ? -4.405 6.289 -17.201 1.00 81.94 179 LEU A C 1
ATOM 1386 O O . LEU A 1 179 ? -3.639 5.764 -18.005 1.00 81.94 179 LEU A O 1
ATOM 1390 N N . LYS A 1 180 ? -5.602 6.764 -17.561 1.00 86.31 180 LYS A N 1
ATOM 1391 C CA . LYS A 1 180 ? -6.155 6.709 -18.926 1.00 86.31 180 LYS A CA 1
ATOM 1392 C C . LYS A 1 180 ? -5.437 7.636 -19.916 1.00 86.31 180 LYS A C 1
ATOM 1394 O O . LYS A 1 180 ? -5.515 7.399 -21.116 1.00 86.31 180 LYS A O 1
ATOM 1399 N N . ASP A 1 181 ? -4.756 8.660 -19.408 1.00 88.69 181 ASP A N 1
ATOM 1400 C CA . ASP A 1 181 ? -4.107 9.704 -20.201 1.00 88.69 181 ASP A CA 1
ATOM 1401 C C . ASP A 1 181 ? -2.590 9.468 -20.326 1.00 88.69 181 ASP A C 1
ATOM 1403 O O . ASP A 1 181 ? -1.897 10.228 -21.000 1.00 88.69 181 ASP A O 1
ATOM 1407 N N . LEU A 1 182 ? -2.065 8.398 -19.712 1.00 84.81 182 LEU A N 1
ATOM 1408 C CA . LEU A 1 182 ? -0.656 8.019 -19.809 1.00 84.81 182 LEU A CA 1
ATOM 1409 C C . LEU A 1 182 ? -0.296 7.583 -21.230 1.00 84.81 182 LEU A C 1
ATOM 1411 O O . LEU A 1 182 ? -0.887 6.652 -21.783 1.00 84.81 182 LEU A O 1
ATOM 1415 N N . GLN A 1 183 ? 0.742 8.201 -21.794 1.00 83.12 183 GLN A N 1
ATOM 1416 C CA . GLN A 1 183 ? 1.236 7.871 -23.130 1.00 83.12 183 GLN A CA 1
ATOM 1417 C C . GLN A 1 183 ? 2.759 7.742 -23.173 1.00 83.12 183 GLN A C 1
ATOM 1419 O O . GLN A 1 183 ? 3.483 8.366 -22.394 1.00 83.12 183 GLN A O 1
ATOM 1424 N N . GLY A 1 184 ? 3.237 6.911 -24.105 1.00 80.62 184 GLY A N 1
ATOM 1425 C CA . GLY A 1 184 ? 4.658 6.721 -24.396 1.00 80.62 184 GLY A CA 1
ATOM 1426 C C . GLY A 1 184 ? 5.501 6.512 -23.138 1.00 80.62 184 GLY A C 1
ATOM 1427 O O . GLY A 1 184 ? 5.245 5.613 -22.338 1.00 80.62 184 GLY A O 1
ATOM 1428 N N . GLU A 1 185 ? 6.480 7.394 -22.945 1.00 70.50 185 GLU A N 1
ATOM 1429 C CA . GLU A 1 185 ? 7.446 7.343 -21.845 1.00 70.50 185 GLU A CA 1
ATOM 1430 C C . GLU A 1 185 ? 6.798 7.354 -20.447 1.00 70.50 185 GLU A C 1
ATOM 1432 O O . GLU A 1 185 ? 7.347 6.777 -19.511 1.00 70.50 185 GLU A O 1
ATOM 1437 N N . GLN A 1 186 ? 5.626 7.975 -20.274 1.00 79.44 186 GLN A N 1
ATOM 1438 C CA . GLN A 1 186 ? 4.940 8.024 -18.976 1.00 79.44 186 GLN A CA 1
ATOM 1439 C C . GLN A 1 186 ? 4.424 6.642 -18.572 1.00 79.44 186 GLN A C 1
ATOM 1441 O O . GLN A 1 186 ? 4.610 6.219 -17.432 1.00 79.44 186 GLN A O 1
ATOM 1446 N N . LYS A 1 187 ? 3.825 5.919 -19.525 1.00 78.06 187 LYS A N 1
ATOM 1447 C CA . LYS A 1 187 ? 3.341 4.555 -19.307 1.00 78.06 187 LYS A CA 1
ATOM 1448 C C . LYS A 1 187 ? 4.505 3.621 -18.988 1.00 78.06 187 LYS A C 1
ATOM 1450 O O . LYS A 1 187 ? 4.449 2.908 -17.993 1.00 78.06 187 LYS A O 1
ATOM 1455 N N . GLU A 1 188 ? 5.588 3.719 -19.759 1.00 70.31 188 GLU A N 1
ATOM 1456 C CA . GLU A 1 188 ? 6.816 2.954 -19.513 1.00 70.31 188 GLU A CA 1
ATOM 1457 C C . GLU A 1 188 ? 7.417 3.266 -18.128 1.00 70.31 188 GLU A C 1
ATOM 1459 O O . GLU A 1 188 ? 7.870 2.363 -17.429 1.00 70.31 188 GLU A O 1
ATOM 1464 N N . SER A 1 189 ? 7.382 4.532 -17.691 1.00 76.06 189 SER A N 1
ATOM 1465 C CA . SER A 1 189 ? 7.900 4.943 -16.376 1.00 76.06 189 SER A CA 1
ATOM 1466 C C . SER A 1 189 ? 7.033 4.425 -15.216 1.00 76.06 189 SER A C 1
ATOM 1468 O O . SER A 1 189 ? 7.560 4.031 -14.176 1.00 76.06 189 SER A O 1
ATOM 1470 N N . LEU A 1 190 ? 5.704 4.399 -15.376 1.00 83.19 190 LEU A N 1
ATOM 1471 C CA . LEU A 1 190 ? 4.808 3.799 -14.384 1.00 83.19 190 LEU A CA 1
ATOM 1472 C C . LEU A 1 190 ? 5.007 2.281 -14.313 1.00 83.19 190 LEU A C 1
ATOM 1474 O O . LEU A 1 190 ? 5.173 1.742 -13.221 1.00 83.19 190 LEU A O 1
ATOM 1478 N N . GLU A 1 191 ? 5.026 1.602 -15.462 1.00 77.06 191 GLU A N 1
ATOM 1479 C CA . GLU A 1 191 ? 5.302 0.163 -15.542 1.00 77.06 191 GLU A CA 1
ATOM 1480 C C . GLU A 1 191 ? 6.647 -0.168 -14.889 1.00 77.06 191 GLU A C 1
ATOM 1482 O O . GLU A 1 191 ? 6.735 -1.116 -14.111 1.00 77.06 191 GLU A O 1
ATOM 1487 N N . TYR A 1 192 ? 7.664 0.672 -15.104 1.00 72.50 192 TYR A N 1
ATOM 1488 C CA . TYR A 1 192 ? 8.948 0.562 -14.424 1.00 72.50 192 TYR A CA 1
ATOM 1489 C C . TYR A 1 192 ? 8.810 0.576 -12.895 1.00 72.50 192 TYR A C 1
ATOM 1491 O O . TYR A 1 192 ? 9.309 -0.343 -12.246 1.00 72.50 192 TYR A O 1
ATOM 1499 N N . LEU A 1 193 ? 8.122 1.567 -12.310 1.00 79.62 193 LEU A N 1
ATOM 1500 C CA . LEU A 1 193 ? 7.945 1.629 -10.854 1.00 79.62 193 LEU A CA 1
ATOM 1501 C C . LEU A 1 193 ? 7.184 0.421 -10.312 1.00 79.62 193 LEU A C 1
ATOM 1503 O O . LEU A 1 193 ? 7.554 -0.118 -9.274 1.00 79.62 193 LEU A O 1
ATOM 1507 N N . LEU A 1 194 ? 6.148 -0.025 -11.019 1.00 80.00 194 LEU A N 1
ATOM 1508 C CA . LEU A 1 194 ? 5.309 -1.140 -10.579 1.00 80.00 194 LEU A CA 1
ATOM 1509 C C . LEU A 1 194 ? 5.994 -2.513 -10.717 1.00 80.00 194 LEU A C 1
ATOM 1511 O O . LEU A 1 194 ? 5.530 -3.484 -10.121 1.00 80.00 194 LEU A O 1
ATOM 1515 N N . LEU A 1 195 ? 7.106 -2.603 -11.455 1.00 72.06 195 LEU A N 1
ATOM 1516 C CA . LEU A 1 195 ? 7.964 -3.793 -11.523 1.00 72.06 195 LEU A CA 1
ATOM 1517 C C . LEU A 1 195 ? 9.000 -3.875 -10.391 1.00 72.06 195 LEU A C 1
ATOM 1519 O O . LEU A 1 195 ? 9.673 -4.908 -10.267 1.00 72.06 195 LEU A O 1
ATOM 1523 N N . ILE A 1 196 ? 9.174 -2.802 -9.614 1.00 75.31 196 ILE A N 1
ATOM 1524 C CA . ILE A 1 196 ? 10.064 -2.773 -8.448 1.00 75.31 196 ILE A CA 1
ATOM 1525 C C . ILE A 1 196 ? 9.440 -3.620 -7.339 1.00 75.31 196 ILE A C 1
ATOM 1527 O O . ILE A 1 196 ? 8.219 -3.661 -7.177 1.00 75.31 196 ILE A O 1
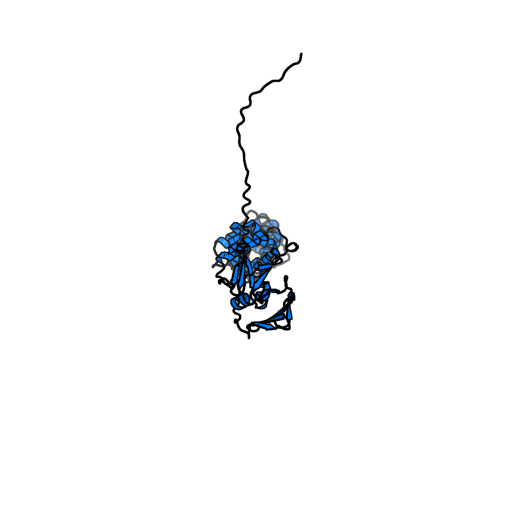ATOM 1531 N N . ASP A 1 197 ? 10.279 -4.303 -6.556 1.00 83.31 197 ASP A N 1
ATOM 1532 C CA . ASP A 1 197 ? 9.802 -5.002 -5.367 1.00 83.31 197 ASP A CA 1
ATOM 1533 C C . ASP A 1 197 ? 9.013 -4.039 -4.465 1.00 83.31 197 ASP A C 1
ATOM 1535 O O . ASP A 1 197 ? 9.473 -2.940 -4.145 1.00 83.31 197 ASP A O 1
ATOM 1539 N N . LYS A 1 198 ? 7.816 -4.453 -4.039 1.00 85.31 198 LYS A N 1
ATOM 1540 C CA . LYS A 1 198 ? 6.891 -3.568 -3.320 1.00 85.31 198 LYS A CA 1
ATOM 1541 C C . LYS A 1 198 ? 7.490 -3.012 -2.029 1.00 85.31 198 LYS A C 1
ATOM 1543 O O . LYS A 1 198 ? 7.208 -1.867 -1.682 1.00 85.31 198 LYS A O 1
ATOM 1548 N N . LYS A 1 199 ? 8.334 -3.776 -1.324 1.00 85.50 199 LYS A N 1
ATOM 1549 C CA . LYS A 1 199 ? 8.980 -3.304 -0.087 1.00 85.50 199 LYS A CA 1
ATOM 1550 C C . LYS A 1 199 ? 10.068 -2.277 -0.385 1.00 85.50 199 LYS A C 1
ATOM 1552 O O . LYS A 1 199 ? 10.227 -1.322 0.375 1.00 85.50 199 LYS A O 1
ATOM 1557 N N . GLN A 1 200 ? 10.794 -2.451 -1.487 1.00 84.62 200 GLN A N 1
ATOM 1558 C CA . GLN A 1 200 ? 11.779 -1.472 -1.952 1.00 84.62 200 GLN A CA 1
ATOM 1559 C C . GLN A 1 200 ? 11.105 -0.174 -2.402 1.00 84.62 200 GLN A C 1
ATOM 1561 O O . GLN A 1 200 ? 11.506 0.903 -1.965 1.00 84.62 200 GLN A O 1
ATOM 1566 N N . LEU A 1 201 ? 10.046 -0.275 -3.211 1.00 88.88 201 LEU A N 1
ATOM 1567 C CA . LEU A 1 201 ? 9.272 0.885 -3.649 1.00 88.88 201 LEU A CA 1
ATOM 1568 C C . LEU A 1 201 ? 8.663 1.630 -2.454 1.00 88.88 201 LEU A C 1
ATOM 1570 O O . LEU A 1 201 ? 8.752 2.852 -2.392 1.00 88.88 201 LEU A O 1
ATOM 1574 N N . ALA A 1 202 ? 8.112 0.907 -1.475 1.00 93.12 202 ALA A N 1
ATOM 1575 C CA . ALA A 1 202 ? 7.587 1.493 -0.245 1.00 93.12 202 ALA A CA 1
ATOM 1576 C C . ALA A 1 202 ? 8.643 2.309 0.516 1.00 93.12 202 ALA A C 1
ATOM 1578 O O . ALA A 1 202 ? 8.370 3.440 0.910 1.00 93.12 202 ALA A O 1
ATOM 1579 N N . GLY A 1 203 ? 9.854 1.764 0.686 1.00 90.75 203 GLY A N 1
ATOM 1580 C CA . GLY A 1 203 ? 10.957 2.487 1.329 1.00 90.75 203 GLY A CA 1
ATOM 1581 C C . GLY A 1 203 ? 11.324 3.759 0.568 1.00 90.75 203 GLY A C 1
ATOM 1582 O O . GLY A 1 203 ? 11.375 4.835 1.153 1.00 90.75 203 GLY A O 1
ATOM 1583 N N . ALA A 1 204 ? 11.468 3.654 -0.754 1.00 90.00 204 ALA A N 1
ATOM 1584 C CA . ALA A 1 204 ? 11.810 4.794 -1.595 1.00 90.00 204 ALA A CA 1
ATOM 1585 C C . ALA A 1 204 ? 10.727 5.888 -1.601 1.00 90.00 204 ALA A C 1
ATOM 1587 O O . ALA A 1 204 ? 11.049 7.076 -1.628 1.00 90.00 204 ALA A O 1
ATOM 1588 N N . LEU A 1 205 ? 9.445 5.514 -1.555 1.00 93.81 205 LEU A N 1
ATOM 1589 C CA . LEU A 1 205 ? 8.336 6.466 -1.441 1.00 93.81 205 LEU A CA 1
ATOM 1590 C C . LEU A 1 205 ? 8.335 7.179 -0.086 1.00 93.81 205 LEU A C 1
ATOM 1592 O O . LEU A 1 205 ? 8.132 8.391 -0.056 1.00 93.81 205 LEU A O 1
ATOM 1596 N N . LEU A 1 206 ? 8.604 6.462 1.010 1.00 93.56 206 LEU A N 1
ATOM 1597 C CA . LEU A 1 206 ? 8.709 7.051 2.349 1.00 93.56 206 LEU A CA 1
ATOM 1598 C C . LEU A 1 206 ? 9.922 7.985 2.467 1.00 93.56 206 LEU A C 1
ATOM 1600 O O . LEU A 1 206 ? 9.772 9.098 2.962 1.00 93.56 206 LEU A O 1
ATOM 1604 N N . ASP A 1 207 ? 11.082 7.603 1.927 1.00 90.44 207 ASP A N 1
ATOM 1605 C CA . ASP A 1 207 ? 12.261 8.483 1.839 1.00 90.44 207 ASP A CA 1
ATOM 1606 C C . ASP A 1 207 ? 11.976 9.759 1.033 1.00 90.44 207 ASP A C 1
ATOM 1608 O O . ASP A 1 207 ? 12.486 10.840 1.329 1.00 90.44 207 ASP A O 1
ATOM 1612 N N . SER A 1 208 ? 11.165 9.630 -0.016 1.00 89.56 208 SER A N 1
ATOM 1613 C CA . SER A 1 208 ? 10.832 10.732 -0.921 1.00 89.56 208 SER A CA 1
ATOM 1614 C C . SER A 1 208 ? 9.729 11.638 -0.385 1.00 89.56 208 SER A C 1
ATOM 1616 O O . SER A 1 208 ? 9.548 12.736 -0.913 1.00 89.56 208 SER A O 1
ATOM 1618 N N . PHE A 1 209 ? 8.985 11.199 0.632 1.00 91.69 209 PHE A N 1
ATOM 1619 C CA . PHE A 1 209 ? 7.765 11.861 1.080 1.00 91.69 209 PHE A CA 1
ATOM 1620 C C . PHE A 1 209 ? 8.006 13.296 1.556 1.00 91.69 209 PHE A C 1
ATOM 1622 O O . PHE A 1 209 ? 7.259 14.194 1.176 1.00 91.69 209 PHE A O 1
ATOM 1629 N N . GLU A 1 210 ? 9.082 13.545 2.302 1.00 83.06 210 GLU A N 1
ATOM 1630 C CA . GLU A 1 210 ? 9.385 14.899 2.786 1.00 83.06 210 GLU A CA 1
ATOM 1631 C C . GLU A 1 210 ? 9.884 15.843 1.688 1.00 83.06 210 GLU A C 1
ATOM 1633 O O . GLU A 1 210 ? 9.697 17.055 1.773 1.00 83.06 210 GLU A O 1
ATOM 1638 N N . LEU A 1 211 ? 10.491 15.301 0.632 1.00 85.38 211 LEU A N 1
ATOM 1639 C CA . LEU A 1 211 ? 11.055 16.099 -0.457 1.00 85.38 211 LEU A CA 1
ATOM 1640 C C . LEU A 1 211 ? 10.027 16.383 -1.555 1.00 85.38 211 LEU A C 1
ATOM 1642 O O . LEU A 1 211 ? 10.021 17.467 -2.124 1.00 85.38 211 LEU A O 1
ATOM 1646 N N . GLU A 1 212 ? 9.149 15.420 -1.840 1.00 90.06 212 GLU A N 1
ATOM 1647 C CA . GLU A 1 212 ? 8.242 15.438 -2.992 1.00 90.06 212 GLU A CA 1
ATOM 1648 C C . GLU A 1 212 ? 6.784 15.157 -2.591 1.00 90.06 212 GLU A C 1
ATOM 1650 O O . GLU A 1 212 ? 6.025 14.533 -3.338 1.00 90.06 212 GLU A O 1
ATOM 1655 N N . ARG A 1 213 ? 6.376 15.629 -1.404 1.00 92.31 213 ARG A N 1
ATOM 1656 C CA . ARG A 1 213 ? 5.102 15.305 -0.729 1.00 92.31 213 ARG A CA 1
ATOM 1657 C C . ARG A 1 213 ? 3.892 15.236 -1.659 1.00 92.31 213 ARG A C 1
ATOM 1659 O O . ARG A 1 213 ? 3.195 14.227 -1.692 1.00 92.31 213 ARG A O 1
ATOM 1666 N N . ALA A 1 214 ? 3.650 16.283 -2.448 1.00 93.44 214 ALA A N 1
ATOM 1667 C CA . ALA A 1 214 ? 2.489 16.345 -3.337 1.00 93.44 214 ALA A CA 1
ATOM 1668 C C . ALA A 1 214 ? 2.519 15.281 -4.451 1.00 93.44 214 ALA A C 1
ATOM 1670 O O . ALA A 1 214 ? 1.474 14.742 -4.800 1.00 93.44 214 ALA A O 1
ATOM 1671 N N . ALA A 1 215 ? 3.695 14.978 -5.010 1.00 93.75 215 ALA A N 1
ATOM 1672 C CA . ALA A 1 215 ? 3.830 13.955 -6.046 1.00 93.75 215 ALA A CA 1
ATOM 1673 C C . ALA A 1 215 ? 3.735 12.542 -5.460 1.00 93.75 215 ALA A C 1
ATOM 1675 O O . ALA A 1 215 ? 3.108 11.679 -6.067 1.00 93.75 215 ALA A O 1
ATOM 1676 N N . VAL A 1 216 ? 4.294 12.315 -4.265 1.00 95.75 216 VAL A N 1
ATOM 1677 C CA . VAL A 1 216 ? 4.161 11.032 -3.556 1.00 95.75 216 VAL A CA 1
ATOM 1678 C C . VAL A 1 216 ? 2.695 10.757 -3.216 1.00 95.75 216 VAL A C 1
ATOM 1680 O O . VAL A 1 216 ? 2.212 9.657 -3.474 1.00 95.75 216 VAL A O 1
ATOM 1683 N N . LEU A 1 217 ? 1.965 11.750 -2.696 1.00 95.81 217 LEU A N 1
ATOM 1684 C CA . LEU A 1 217 ? 0.539 11.605 -2.384 1.00 95.81 217 LEU A CA 1
ATOM 1685 C C . LEU A 1 217 ? -0.299 11.316 -3.631 1.00 95.81 217 LEU A C 1
ATOM 1687 O O . LEU A 1 217 ? -1.105 10.389 -3.604 1.00 95.81 217 LEU A O 1
ATOM 1691 N N . ASP A 1 218 ? -0.088 12.063 -4.720 1.00 94.56 218 ASP A N 1
ATOM 1692 C CA . ASP A 1 218 ? -0.791 11.833 -5.990 1.00 94.56 218 ASP A CA 1
ATOM 1693 C C . ASP A 1 218 ? -0.505 10.426 -6.536 1.00 94.56 218 ASP A C 1
ATOM 1695 O O . ASP A 1 218 ? -1.427 9.699 -6.908 1.00 94.56 218 ASP A O 1
ATOM 1699 N N . PHE A 1 219 ? 0.764 10.001 -6.503 1.00 94.81 219 PHE A N 1
ATOM 1700 C CA . PHE A 1 219 ? 1.165 8.667 -6.938 1.00 94.81 219 PHE A CA 1
ATOM 1701 C C . PHE A 1 219 ? 0.502 7.571 -6.097 1.00 94.81 219 PHE A C 1
ATOM 1703 O O . PHE A 1 219 ? -0.072 6.628 -6.642 1.00 94.81 219 PHE A O 1
ATOM 1710 N N . ILE A 1 220 ? 0.532 7.688 -4.768 1.00 95.44 220 ILE A N 1
ATOM 1711 C CA . ILE A 1 220 ? -0.050 6.667 -3.894 1.00 95.44 220 ILE A CA 1
ATOM 1712 C C . ILE A 1 220 ? -1.565 6.610 -4.055 1.00 95.44 220 ILE A C 1
ATOM 1714 O O . ILE A 1 220 ? -2.108 5.516 -4.211 1.00 95.44 220 ILE A O 1
ATOM 1718 N N . ALA A 1 221 ? -2.238 7.761 -4.080 1.00 94.44 221 ALA A N 1
ATOM 1719 C CA . ALA A 1 221 ? -3.685 7.830 -4.245 1.00 94.44 221 ALA A CA 1
ATOM 1720 C C . ALA A 1 221 ? -4.157 7.141 -5.535 1.00 94.44 221 ALA A C 1
ATOM 1722 O O . ALA A 1 221 ? -5.171 6.445 -5.519 1.00 94.44 221 ALA A O 1
ATOM 1723 N N . LYS A 1 222 ? -3.412 7.300 -6.636 1.00 91.62 222 LYS A N 1
ATOM 1724 C CA . LYS A 1 222 ? -3.774 6.745 -7.947 1.00 91.62 222 LYS A CA 1
ATOM 1725 C C . LYS A 1 222 ? -3.336 5.299 -8.147 1.00 91.62 222 LYS A C 1
ATOM 1727 O O . LYS A 1 222 ? -4.085 4.517 -8.729 1.00 91.62 222 LYS A O 1
ATOM 1732 N N . TYR A 1 223 ? -2.132 4.946 -7.702 1.00 89.00 223 TYR A N 1
ATOM 1733 C CA . TYR A 1 223 ? -1.465 3.718 -8.147 1.00 89.00 223 TYR A CA 1
ATOM 1734 C C . TYR A 1 223 ? -1.200 2.710 -7.031 1.00 89.00 223 TYR A C 1
ATOM 17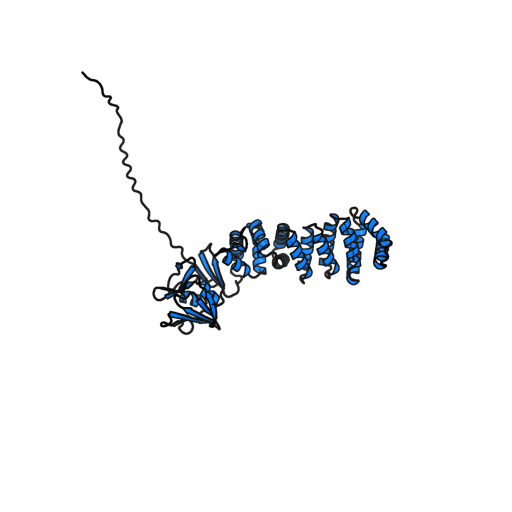36 O O . TYR A 1 223 ? -1.039 1.529 -7.321 1.00 89.00 223 TYR A O 1
ATOM 1744 N N . MET A 1 224 ? -1.165 3.138 -5.765 1.00 92.12 224 MET A N 1
ATOM 1745 C CA . MET A 1 224 ? -0.772 2.270 -4.646 1.00 92.12 224 MET A CA 1
ATOM 1746 C C . MET A 1 224 ? -1.768 2.221 -3.490 1.00 92.12 224 MET A C 1
ATOM 1748 O O . MET A 1 224 ? -1.491 1.588 -2.474 1.00 92.12 224 MET A O 1
ATOM 1752 N N . LEU A 1 225 ? -2.947 2.827 -3.627 1.00 93.38 225 LEU A N 1
ATOM 1753 C CA . LEU A 1 225 ? -3.927 2.866 -2.544 1.00 93.38 225 LEU A CA 1
ATOM 1754 C C . LEU A 1 225 ? -4.360 1.455 -2.111 1.00 93.38 225 LEU A C 1
ATOM 1756 O O . LEU A 1 225 ? -4.435 1.166 -0.922 1.00 93.38 225 LEU A O 1
ATOM 1760 N N . ASN A 1 226 ? -4.541 0.545 -3.073 1.00 92.62 226 ASN A N 1
ATOM 1761 C CA . ASN A 1 226 ? -4.859 -0.867 -2.817 1.00 92.62 226 ASN A CA 1
ATOM 1762 C C . ASN A 1 226 ? -3.681 -1.684 -2.258 1.00 92.62 226 ASN A C 1
ATOM 1764 O O . ASN A 1 226 ? -3.876 -2.812 -1.808 1.00 92.62 226 ASN A O 1
ATOM 1768 N N . ASP A 1 227 ? -2.474 -1.125 -2.293 1.00 92.06 227 ASP A N 1
ATOM 1769 C CA . ASP A 1 227 ? -1.224 -1.748 -1.861 1.00 92.06 227 ASP A CA 1
ATOM 1770 C C . ASP A 1 227 ? -0.640 -1.068 -0.611 1.00 92.06 227 ASP A C 1
ATOM 1772 O O . ASP A 1 227 ? 0.516 -1.293 -0.260 1.00 92.06 227 ASP A O 1
ATOM 1776 N N . LEU A 1 228 ? -1.444 -0.281 0.116 1.00 96.12 228 LEU A N 1
ATOM 1777 C CA . LEU A 1 228 ? -1.002 0.490 1.284 1.00 96.12 228 LEU A CA 1
ATOM 1778 C C . LEU A 1 228 ? -0.305 -0.369 2.358 1.00 96.12 228 LEU A C 1
ATOM 1780 O O . LEU A 1 228 ? 0.560 0.131 3.078 1.00 96.12 228 LEU A O 1
ATOM 1784 N N . ASN A 1 229 ? -0.622 -1.669 2.435 1.00 97.06 229 ASN A N 1
ATOM 1785 C CA . ASN A 1 229 ? 0.002 -2.595 3.382 1.00 97.06 229 ASN A CA 1
ATOM 1786 C C . ASN A 1 229 ? 1.530 -2.631 3.262 1.00 97.06 229 ASN A C 1
ATOM 1788 O O . ASN A 1 229 ? 2.201 -2.669 4.285 1.00 97.06 229 ASN A O 1
ATOM 1792 N N . CYS A 1 230 ? 2.106 -2.572 2.053 1.00 95.31 230 CYS A N 1
ATOM 1793 C CA . CYS A 1 230 ? 3.565 -2.633 1.927 1.00 95.31 230 CYS A CA 1
ATOM 1794 C C . CYS A 1 230 ? 4.252 -1.388 2.507 1.00 95.31 230 CYS A C 1
ATOM 1796 O O . CYS A 1 230 ? 5.357 -1.496 3.034 1.00 95.31 230 CYS A O 1
ATOM 1798 N N . LEU A 1 231 ? 3.595 -0.221 2.456 1.00 97.38 231 LEU A N 1
ATOM 1799 C CA . LEU A 1 231 ? 4.088 0.996 3.102 1.00 97.38 231 LEU A CA 1
ATOM 1800 C C . LEU A 1 231 ? 3.970 0.911 4.624 1.00 97.38 231 LEU A C 1
ATOM 1802 O O . LEU A 1 231 ? 4.923 1.255 5.319 1.00 97.38 231 LEU A O 1
ATOM 1806 N N . ILE A 1 232 ? 2.847 0.399 5.139 1.00 98.12 232 ILE A N 1
ATOM 1807 C CA . ILE A 1 232 ? 2.659 0.208 6.584 1.00 98.12 232 ILE A CA 1
ATOM 1808 C C . ILE A 1 232 ? 3.684 -0.793 7.122 1.00 98.12 232 ILE A C 1
ATOM 1810 O O . ILE A 1 232 ? 4.388 -0.479 8.075 1.00 98.12 232 ILE A O 1
ATOM 1814 N N . GLU A 1 233 ? 3.829 -1.957 6.481 1.00 96.88 233 GLU A N 1
ATOM 1815 C CA . GLU A 1 233 ? 4.843 -2.958 6.830 1.00 96.88 233 GLU A CA 1
ATOM 1816 C C . GLU A 1 233 ? 6.241 -2.350 6.845 1.00 96.88 233 GLU A C 1
ATOM 1818 O O . GLU A 1 233 ? 7.000 -2.576 7.785 1.00 96.88 233 GLU A O 1
ATOM 1823 N N . LYS A 1 234 ? 6.574 -1.540 5.832 1.00 95.00 234 LYS A N 1
ATOM 1824 C CA . LYS A 1 234 ? 7.878 -0.887 5.769 1.00 95.00 234 LYS A CA 1
ATOM 1825 C C . LYS A 1 234 ? 8.074 0.124 6.897 1.00 95.00 234 LYS A C 1
ATOM 1827 O O . LYS A 1 234 ? 9.184 0.221 7.413 1.00 95.00 234 LYS A O 1
ATOM 1832 N N . ALA A 1 235 ? 7.031 0.856 7.281 1.00 96.75 235 ALA A N 1
ATOM 1833 C CA . ALA A 1 235 ? 7.092 1.870 8.327 1.00 96.75 235 ALA A CA 1
ATOM 1834 C C . ALA A 1 235 ? 7.186 1.294 9.746 1.00 96.75 235 ALA A C 1
ATOM 1836 O O . ALA A 1 235 ? 7.780 1.932 10.613 1.00 96.75 235 ALA A O 1
ATOM 1837 N N . VAL A 1 236 ? 6.621 0.106 9.982 1.00 96.12 236 VAL A N 1
ATOM 1838 C CA . VAL A 1 236 ? 6.653 -0.563 11.296 1.00 96.12 236 VAL A CA 1
ATOM 1839 C C . VAL A 1 236 ? 7.804 -1.559 11.450 1.00 96.12 236 VAL A C 1
ATOM 1841 O O . VAL A 1 236 ? 8.007 -2.092 12.541 1.00 96.12 236 VAL A O 1
ATOM 1844 N N . ASP A 1 237 ? 8.542 -1.836 10.373 1.00 94.25 237 ASP A N 1
ATOM 1845 C CA . ASP A 1 237 ? 9.719 -2.702 10.392 1.00 94.25 237 ASP A CA 1
ATOM 1846 C C . ASP A 1 237 ? 10.793 -2.117 11.335 1.00 94.25 237 ASP A C 1
ATOM 1848 O O . ASP A 1 237 ? 11.268 -1.005 11.095 1.00 94.25 237 ASP A O 1
ATOM 1852 N N . PRO A 1 238 ? 11.224 -2.846 12.384 1.00 90.19 238 PRO A N 1
ATOM 1853 C CA . PRO A 1 238 ? 12.263 -2.378 13.303 1.00 90.19 238 PRO A CA 1
ATOM 1854 C C . PRO A 1 238 ? 13.611 -2.072 12.636 1.00 90.19 238 PRO A C 1
ATOM 1856 O O . PRO A 1 238 ? 14.418 -1.344 13.210 1.00 90.19 238 PRO A O 1
ATOM 1859 N N . ALA A 1 239 ? 13.877 -2.638 11.454 1.00 89.12 239 ALA A N 1
ATOM 1860 C CA . ALA A 1 239 ? 15.080 -2.353 10.677 1.00 89.12 239 ALA A CA 1
ATOM 1861 C C . ALA A 1 239 ? 14.971 -1.067 9.834 1.00 89.12 239 ALA A C 1
ATOM 1863 O O . ALA A 1 239 ? 15.969 -0.625 9.260 1.00 89.12 239 ALA A O 1
ATOM 1864 N N . SER A 1 240 ? 13.780 -0.470 9.725 1.00 88.44 240 SER A N 1
ATOM 1865 C CA . SER A 1 240 ? 13.565 0.774 8.985 1.00 88.44 240 SER A CA 1
ATOM 1866 C C . SER A 1 240 ? 13.926 2.016 9.814 1.00 88.44 240 SER A C 1
ATOM 1868 O O . SER A 1 240 ? 13.909 1.981 11.046 1.00 88.44 240 SER A O 1
ATOM 1870 N N . PRO A 1 241 ? 14.224 3.158 9.161 1.00 87.06 241 PRO A N 1
ATOM 1871 C CA . PRO A 1 241 ? 14.417 4.426 9.855 1.00 87.06 241 PRO A CA 1
ATOM 1872 C C . PRO A 1 241 ? 13.210 4.793 10.725 1.00 87.06 241 PRO A C 1
ATOM 1874 O O . PRO A 1 241 ? 12.074 4.782 10.255 1.00 87.06 241 PRO A O 1
ATOM 1877 N N . ALA A 1 242 ? 13.454 5.221 11.967 1.00 85.38 242 ALA A N 1
ATOM 1878 C CA . ALA A 1 242 ? 12.387 5.602 12.902 1.00 85.38 242 ALA A CA 1
ATOM 1879 C C . ALA A 1 242 ? 11.453 6.700 12.348 1.00 85.38 242 ALA A C 1
ATOM 1881 O O . ALA A 1 242 ? 10.264 6.732 12.663 1.00 85.38 242 ALA A O 1
ATOM 1882 N N . ALA A 1 243 ? 11.975 7.572 11.476 1.00 88.81 243 ALA A N 1
ATOM 1883 C CA . ALA A 1 243 ? 11.209 8.624 10.808 1.00 88.81 243 ALA A CA 1
ATOM 1884 C C . ALA A 1 243 ? 10.078 8.093 9.906 1.00 88.81 243 ALA A C 1
ATOM 1886 O O . ALA A 1 243 ? 9.141 8.837 9.604 1.00 88.81 243 ALA A O 1
ATOM 1887 N N . TYR A 1 244 ? 10.123 6.823 9.489 1.00 92.19 244 TYR A N 1
ATOM 1888 C CA . TYR A 1 244 ? 9.086 6.243 8.637 1.00 92.19 244 TYR A CA 1
ATOM 1889 C C . TYR A 1 244 ? 7.739 6.141 9.345 1.00 92.19 244 TYR A C 1
ATOM 1891 O O . TYR A 1 244 ? 6.716 6.340 8.699 1.00 92.19 244 TYR A O 1
ATOM 1899 N N . GLY A 1 245 ? 7.709 5.913 10.662 1.00 91.69 245 GLY A N 1
ATOM 1900 C CA . GLY A 1 245 ? 6.453 5.911 11.419 1.00 91.69 245 GLY A CA 1
ATOM 1901 C C . GLY A 1 245 ? 5.735 7.265 11.353 1.00 91.69 245 GLY A C 1
ATOM 1902 O O . GLY A 1 245 ? 4.529 7.328 11.092 1.00 91.69 245 GLY A O 1
ATOM 1903 N N . THR A 1 246 ? 6.489 8.358 11.514 1.00 93.31 246 THR A N 1
ATOM 1904 C CA . THR A 1 246 ? 5.973 9.728 11.368 1.00 93.31 246 THR A CA 1
ATOM 1905 C C . THR A 1 246 ? 5.548 10.002 9.930 1.00 93.31 246 THR A C 1
ATOM 1907 O O . THR A 1 246 ? 4.409 10.401 9.702 1.00 93.31 246 THR A O 1
ATOM 1910 N N . SER A 1 247 ? 6.413 9.691 8.959 1.00 94.56 247 SER A N 1
ATOM 1911 C CA . SER A 1 247 ? 6.136 9.894 7.529 1.00 94.56 247 SER A CA 1
ATOM 1912 C C . SER A 1 247 ? 4.870 9.154 7.093 1.00 94.56 247 SER A C 1
ATOM 1914 O O . SER A 1 247 ? 4.033 9.709 6.392 1.00 94.56 247 SER A O 1
ATOM 1916 N N . MET A 1 248 ? 4.683 7.917 7.561 1.00 96.94 248 MET A N 1
ATOM 1917 C CA . MET A 1 248 ? 3.499 7.119 7.255 1.00 96.94 248 MET A CA 1
ATOM 1918 C C . MET A 1 248 ? 2.230 7.703 7.884 1.00 96.94 248 MET A C 1
ATOM 1920 O O . MET A 1 248 ? 1.176 7.700 7.254 1.00 96.94 248 MET A O 1
ATOM 1924 N N . THR A 1 249 ? 2.322 8.236 9.105 1.00 96.00 249 THR A N 1
ATOM 1925 C CA . THR A 1 249 ? 1.192 8.911 9.765 1.00 96.00 249 THR A CA 1
ATOM 1926 C C . THR A 1 249 ? 0.750 10.142 8.969 1.00 96.00 249 THR A C 1
ATOM 1928 O O . THR A 1 249 ? -0.437 10.311 8.679 1.00 96.00 249 THR A O 1
ATOM 1931 N N . ASP A 1 250 ? 1.703 10.985 8.582 1.00 96.25 250 ASP A N 1
ATOM 1932 C CA . ASP A 1 250 ? 1.458 12.181 7.776 1.00 96.25 250 ASP A CA 1
ATOM 1933 C C . ASP A 1 250 ? 0.909 11.838 6.384 1.00 96.25 250 ASP A C 1
ATOM 1935 O O . ASP A 1 250 ? -0.004 12.491 5.884 1.00 96.25 250 ASP A O 1
ATOM 1939 N N . LEU A 1 251 ? 1.442 10.788 5.763 1.00 97.12 251 LEU A N 1
ATOM 1940 C CA . LEU A 1 251 ? 0.997 10.290 4.467 1.00 97.12 251 LEU A CA 1
ATOM 1941 C C . LEU A 1 251 ? -0.453 9.816 4.530 1.00 97.12 251 LEU A C 1
ATOM 1943 O O . LEU A 1 251 ? -1.274 10.256 3.730 1.00 97.12 251 LEU A O 1
ATOM 1947 N N . ILE A 1 252 ? -0.786 8.960 5.500 1.00 96.94 252 ILE A N 1
ATOM 1948 C CA . ILE A 1 252 ? -2.148 8.450 5.689 1.00 96.94 252 ILE A CA 1
ATOM 1949 C C . ILE A 1 252 ? -3.133 9.597 5.890 1.00 96.94 252 ILE A C 1
ATOM 1951 O O . ILE A 1 252 ? -4.185 9.609 5.260 1.00 96.94 252 ILE A O 1
ATOM 1955 N N . THR A 1 253 ? -2.792 10.566 6.739 1.00 96.19 253 THR A N 1
ATOM 1956 C CA . THR A 1 253 ? -3.690 11.689 7.046 1.00 96.19 253 THR A CA 1
ATOM 1957 C C . THR A 1 253 ? -3.855 12.680 5.896 1.00 96.19 253 THR A C 1
ATOM 1959 O O . THR A 1 253 ? -4.870 13.370 5.844 1.00 96.19 253 THR A O 1
ATOM 1962 N N . ALA A 1 254 ? -2.902 12.740 4.965 1.00 96.75 254 ALA A N 1
ATOM 1963 C CA . ALA A 1 254 ? -2.978 13.606 3.793 1.00 96.75 254 ALA A CA 1
ATOM 1964 C C . ALA A 1 254 ? -3.688 12.960 2.586 1.00 96.75 254 ALA A C 1
ATOM 1966 O O . ALA A 1 254 ? -4.052 13.664 1.642 1.00 96.75 254 ALA A O 1
ATOM 1967 N N . LEU A 1 255 ? -3.889 11.639 2.593 1.00 96.56 255 LEU A N 1
ATOM 1968 C CA . LEU A 1 255 ? -4.643 10.924 1.562 1.00 96.56 255 LEU A CA 1
ATOM 1969 C C . LEU A 1 255 ? -6.171 11.064 1.758 1.00 96.56 255 LEU A C 1
ATOM 1971 O O . LEU A 1 255 ? -6.635 11.374 2.857 1.00 96.56 255 LEU A O 1
ATOM 1975 N N . PRO A 1 256 ? -6.990 10.799 0.717 1.00 94.94 256 PRO A N 1
ATOM 1976 C CA . PRO A 1 256 ? -8.447 10.840 0.838 1.00 94.94 256 PRO A CA 1
ATOM 1977 C C . PRO A 1 256 ? -8.966 9.855 1.900 1.00 94.94 256 PRO A C 1
ATOM 1979 O O . PRO A 1 256 ? -8.756 8.647 1.796 1.00 94.94 256 PRO A O 1
ATOM 1982 N N . ALA A 1 257 ? -9.667 10.372 2.911 1.00 95.12 257 ALA A N 1
ATOM 1983 C CA . ALA A 1 257 ? -9.988 9.627 4.130 1.00 95.12 257 ALA A CA 1
ATOM 1984 C C . ALA A 1 257 ? -10.835 8.363 3.895 1.00 95.12 257 ALA A C 1
ATOM 1986 O O . ALA A 1 257 ? -10.516 7.299 4.423 1.00 95.12 257 ALA A O 1
ATOM 1987 N N . ASP A 1 258 ? -11.905 8.454 3.100 1.00 94.94 258 ASP A N 1
ATOM 1988 C CA . ASP A 1 258 ? -12.837 7.338 2.894 1.00 94.94 258 ASP A CA 1
ATOM 1989 C C . ASP A 1 258 ? -12.205 6.081 2.287 1.00 94.94 258 ASP A C 1
ATOM 1991 O O . ASP A 1 258 ? -12.378 5.008 2.886 1.00 94.94 258 ASP A O 1
ATOM 1995 N N . PRO A 1 259 ? -11.472 6.165 1.158 1.00 96.38 259 PRO A N 1
ATOM 1996 C CA . PRO A 1 259 ? -10.834 4.987 0.591 1.00 96.38 259 PRO A CA 1
ATOM 1997 C C . PRO A 1 259 ? -9.643 4.522 1.436 1.00 96.38 259 PRO A C 1
ATOM 1999 O O . PRO A 1 259 ? -9.409 3.321 1.529 1.00 96.38 259 PRO A O 1
ATOM 2002 N N . VAL A 1 260 ? -8.928 5.421 2.125 1.00 97.56 260 VAL A N 1
ATOM 2003 C CA . VAL A 1 260 ? -7.880 5.018 3.078 1.00 97.56 260 VAL A CA 1
ATOM 2004 C C . VAL A 1 260 ? -8.468 4.171 4.202 1.00 97.56 260 VAL A C 1
ATOM 2006 O O . VAL A 1 260 ? -7.960 3.084 4.462 1.00 97.56 260 VAL A O 1
ATOM 2009 N N . MET A 1 261 ? -9.565 4.603 4.830 1.00 97.12 261 MET A N 1
ATOM 2010 C CA . MET A 1 261 ? -10.217 3.833 5.895 1.00 97.12 261 MET A CA 1
ATOM 2011 C C . MET A 1 261 ? -10.700 2.454 5.418 1.00 97.12 261 MET A C 1
ATOM 2013 O O . MET A 1 261 ? -10.628 1.496 6.182 1.00 97.12 261 MET A O 1
ATOM 2017 N N . GLU A 1 262 ? -11.147 2.318 4.165 1.00 96.88 262 GLU A N 1
ATOM 2018 C CA . GLU A 1 262 ? -11.506 1.010 3.586 1.00 96.88 262 GLU A CA 1
ATOM 2019 C C . GLU A 1 262 ? -10.305 0.078 3.473 1.00 96.88 262 GLU A C 1
ATOM 2021 O O . GLU A 1 262 ? -10.391 -1.098 3.837 1.00 96.88 262 GLU A O 1
ATOM 2026 N N . GLN A 1 263 ? -9.172 0.605 3.011 1.00 98.19 263 GLN A N 1
ATOM 2027 C CA . GLN A 1 263 ? -7.943 -0.175 2.915 1.00 98.19 263 GLN A CA 1
ATOM 2028 C C . GLN A 1 263 ? -7.412 -0.529 4.302 1.00 98.19 263 GLN A C 1
ATOM 2030 O O . GLN A 1 263 ? -7.075 -1.686 4.534 1.00 98.19 263 GLN A O 1
ATOM 2035 N N . LEU A 1 264 ? -7.414 0.411 5.252 1.00 98.25 264 LEU A N 1
ATOM 2036 C CA . LEU A 1 264 ? -7.017 0.150 6.637 1.00 98.25 264 LEU A CA 1
ATOM 2037 C C . LEU A 1 264 ? -7.871 -0.958 7.266 1.00 98.25 264 LEU A C 1
ATOM 2039 O O . LEU A 1 264 ? -7.306 -1.890 7.828 1.00 98.25 264 LEU A O 1
ATOM 2043 N N . ALA A 1 265 ? -9.198 -0.927 7.100 1.00 97.94 265 ALA A N 1
ATOM 2044 C CA . ALA A 1 265 ? -10.090 -1.984 7.587 1.00 97.94 265 ALA A CA 1
ATOM 2045 C C . ALA A 1 265 ? -9.748 -3.356 6.985 1.00 97.94 265 ALA A C 1
ATOM 2047 O O . ALA A 1 265 ? -9.638 -4.359 7.694 1.00 97.94 265 ALA A O 1
ATOM 2048 N N . LYS A 1 266 ? -9.537 -3.401 5.663 1.00 98.19 266 LYS A N 1
ATOM 2049 C CA . LYS A 1 266 ? -9.167 -4.629 4.953 1.00 98.19 266 LYS A CA 1
ATOM 2050 C C . LYS A 1 266 ? -7.822 -5.172 5.431 1.00 98.19 266 LYS A C 1
ATOM 2052 O O . LYS A 1 266 ? -7.685 -6.383 5.588 1.00 98.19 266 LYS A O 1
ATOM 2057 N N . ILE A 1 267 ? -6.830 -4.308 5.629 1.00 98.19 267 ILE A N 1
ATOM 2058 C CA . ILE A 1 267 ? -5.493 -4.717 6.067 1.00 98.19 267 ILE A CA 1
ATOM 2059 C C . ILE A 1 267 ? -5.546 -5.202 7.514 1.00 98.19 267 ILE A C 1
ATOM 2061 O O . ILE A 1 267 ? -5.029 -6.278 7.797 1.00 98.19 267 ILE A O 1
ATOM 2065 N N . MET A 1 268 ? -6.220 -4.464 8.398 1.00 97.06 268 MET A N 1
ATOM 2066 C CA . MET A 1 268 ? -6.372 -4.812 9.811 1.00 97.06 268 MET A CA 1
ATOM 2067 C C . MET A 1 268 ? -6.935 -6.225 9.978 1.00 97.06 268 MET A C 1
ATOM 2069 O O . MET A 1 268 ? -6.304 -7.068 10.607 1.00 97.06 268 MET A O 1
ATOM 2073 N N . LYS A 1 269 ? -8.034 -6.521 9.276 1.00 95.69 269 LYS A N 1
ATOM 2074 C CA . LYS A 1 269 ? -8.706 -7.824 9.317 1.00 95.69 269 LYS A CA 1
ATOM 2075 C C . LYS A 1 269 ? -7.858 -8.992 8.799 1.00 95.69 269 LYS A C 1
ATOM 2077 O O . LYS A 1 269 ? -8.041 -10.121 9.244 1.00 95.69 269 LYS A O 1
ATOM 2082 N N . ASN A 1 270 ? -6.996 -8.755 7.809 1.00 95.94 270 ASN A N 1
ATOM 2083 C CA . ASN A 1 270 ? -6.292 -9.828 7.092 1.00 95.94 270 ASN A CA 1
ATOM 2084 C C . ASN A 1 270 ? -4.819 -9.983 7.497 1.00 95.94 270 ASN A C 1
ATOM 2086 O O . ASN A 1 270 ? -4.192 -10.978 7.136 1.00 95.94 270 ASN A O 1
ATOM 2090 N N . SER A 1 271 ? -4.241 -9.009 8.199 1.00 95.94 271 SER A N 1
ATOM 2091 C CA . SER A 1 271 ? -2.819 -9.018 8.529 1.00 95.94 271 SER A CA 1
ATOM 2092 C C . SER A 1 271 ? -2.526 -9.909 9.731 1.00 95.94 271 SER A C 1
ATOM 2094 O O . SER A 1 271 ? -3.023 -9.681 10.833 1.00 95.94 271 SER A O 1
ATOM 2096 N N . SER A 1 272 ? -1.629 -10.880 9.563 1.00 95.12 272 SER A N 1
ATOM 2097 C CA . SER A 1 272 ? -1.071 -11.642 10.686 1.00 95.12 272 SER A CA 1
ATOM 2098 C C . SER A 1 272 ? 0.003 -10.866 11.459 1.00 95.12 272 SER A C 1
ATOM 2100 O O . SER A 1 272 ? 0.398 -11.293 12.541 1.00 95.12 272 SER A O 1
ATOM 2102 N N . ASN A 1 273 ? 0.481 -9.735 10.929 1.00 96.06 273 ASN A N 1
ATOM 2103 C CA . ASN A 1 273 ? 1.538 -8.926 11.530 1.00 96.06 273 ASN A CA 1
ATOM 2104 C C . ASN A 1 273 ? 0.963 -8.021 12.636 1.00 96.06 273 ASN A C 1
ATOM 2106 O O . ASN A 1 273 ? 0.187 -7.106 12.361 1.00 96.06 273 ASN A O 1
ATOM 2110 N N . GLU A 1 274 ? 1.363 -8.279 13.885 1.00 97.00 274 GLU A N 1
ATOM 2111 C CA . GLU A 1 274 ? 0.897 -7.533 15.059 1.00 97.00 274 GLU A CA 1
ATOM 2112 C C . GLU A 1 274 ? 1.222 -6.037 14.958 1.00 97.00 274 GLU A C 1
ATOM 2114 O O . GLU A 1 274 ? 0.355 -5.205 15.203 1.00 97.00 274 GLU A O 1
ATOM 2119 N N . GLN A 1 275 ? 2.440 -5.682 14.543 1.00 96.88 275 GLN A N 1
ATOM 2120 C CA . GLN A 1 275 ? 2.888 -4.294 14.431 1.00 96.88 275 GLN A CA 1
ATOM 2121 C C . GLN A 1 275 ? 2.075 -3.509 13.393 1.00 96.88 275 GLN A C 1
ATOM 2123 O O . GLN A 1 275 ? 1.819 -2.321 13.579 1.00 96.88 275 GLN A O 1
ATOM 2128 N N . VAL A 1 276 ? 1.635 -4.171 12.319 1.00 98.00 276 VAL A N 1
ATOM 2129 C CA . VAL A 1 276 ? 0.754 -3.563 11.312 1.00 98.00 276 VAL A CA 1
ATOM 2130 C C . VAL A 1 276 ? -0.618 -3.257 11.913 1.00 98.00 276 VAL A C 1
ATOM 2132 O O . VAL A 1 276 ? -1.089 -2.129 11.786 1.00 98.00 276 VAL A O 1
ATOM 2135 N N . ARG A 1 277 ? -1.257 -4.221 12.592 1.00 98.12 277 ARG A N 1
ATOM 2136 C CA . ARG A 1 277 ? -2.576 -3.998 13.219 1.00 98.12 277 ARG A CA 1
ATOM 2137 C C . ARG A 1 277 ? -2.511 -2.953 14.339 1.00 98.12 277 ARG A C 1
ATOM 2139 O O . ARG A 1 277 ? -3.396 -2.103 14.452 1.00 98.12 277 ARG A O 1
ATOM 2146 N N . ASP A 1 278 ? -1.419 -2.952 15.100 1.00 97.12 278 ASP A N 1
ATOM 2147 C CA . ASP A 1 278 ? -1.108 -1.939 16.111 1.00 97.12 278 ASP A CA 1
ATOM 2148 C C . ASP A 1 278 ? -1.030 -0.527 15.501 1.00 97.12 278 ASP A C 1
ATOM 2150 O O . ASP A 1 278 ? -1.715 0.398 15.942 1.00 97.12 278 ASP A O 1
ATOM 2154 N N . ALA A 1 279 ? -0.265 -0.363 14.416 1.00 97.56 279 ALA A N 1
ATOM 2155 C CA . ALA A 1 279 ? -0.150 0.914 13.716 1.00 97.56 279 ALA A CA 1
ATOM 2156 C C . ALA A 1 279 ? -1.486 1.376 13.117 1.00 97.56 279 ALA A C 1
ATOM 2158 O O . ALA A 1 279 ? -1.842 2.548 13.238 1.00 97.56 279 ALA A O 1
ATOM 2159 N N . ILE A 1 280 ? -2.270 0.462 12.533 1.00 98.38 280 ILE A N 1
ATOM 2160 C CA . ILE A 1 280 ? -3.601 0.784 11.998 1.00 98.38 280 ILE A CA 1
ATOM 2161 C C . ILE A 1 280 ? -4.537 1.277 13.103 1.00 98.38 280 ILE A C 1
ATOM 2163 O O . ILE A 1 280 ? -5.263 2.250 12.887 1.00 98.38 280 ILE A O 1
ATOM 2167 N N . SER A 1 281 ? -4.475 0.684 14.297 1.00 97.25 281 SER A N 1
ATOM 2168 C CA . SER A 1 281 ? -5.248 1.154 15.453 1.00 97.25 281 SER A CA 1
ATOM 2169 C C . SER A 1 281 ? -4.962 2.627 15.761 1.00 97.25 281 SER A C 1
ATOM 2171 O O . SER A 1 281 ? -5.881 3.403 16.034 1.00 97.25 281 SER A O 1
ATOM 2173 N N . PHE A 1 282 ? -3.696 3.045 15.666 1.00 96.12 282 PHE A N 1
ATOM 2174 C CA . PHE A 1 282 ? -3.295 4.445 15.820 1.00 96.12 282 PHE A CA 1
ATOM 2175 C C . PHE A 1 282 ? -3.709 5.327 14.630 1.00 96.12 282 PHE A C 1
ATOM 2177 O O . PHE A 1 282 ? -4.135 6.467 14.823 1.00 96.12 282 PHE A O 1
ATOM 2184 N N . TYR A 1 283 ? -3.628 4.823 13.398 1.00 97.69 283 TYR A N 1
ATOM 2185 C CA . TYR A 1 283 ? -4.040 5.568 12.206 1.00 97.69 283 TYR A CA 1
ATOM 2186 C C . TYR A 1 283 ? -5.540 5.860 12.187 1.00 97.69 283 TYR A C 1
ATOM 2188 O O . TYR A 1 283 ? -5.936 6.978 11.867 1.00 97.69 283 TYR A O 1
ATOM 2196 N N . LEU A 1 284 ? -6.380 4.906 12.594 1.00 96.81 284 LEU A N 1
ATOM 2197 C CA . LEU A 1 284 ? -7.834 5.086 12.661 1.00 96.81 284 LEU A CA 1
ATOM 2198 C C . LEU A 1 284 ? -8.240 6.210 13.623 1.00 96.81 284 LEU A C 1
ATOM 2200 O O . LEU A 1 284 ? -9.183 6.945 13.334 1.00 96.81 284 LEU A O 1
ATOM 2204 N N . TYR A 1 285 ? -7.488 6.418 14.709 1.00 93.88 285 TYR A N 1
ATOM 2205 C CA . TYR A 1 285 ? -7.688 7.555 15.614 1.00 93.88 285 TYR A CA 1
ATOM 2206 C C . TYR A 1 285 ? -7.527 8.917 14.920 1.00 93.88 285 TYR A C 1
ATOM 2208 O O . TYR A 1 285 ? -8.189 9.883 15.301 1.00 93.88 285 TYR A O 1
ATOM 2216 N N . LYS A 1 286 ? -6.712 9.007 13.863 1.00 95.12 286 LYS A N 1
ATOM 2217 C CA . LYS A 1 286 ? -6.540 10.248 13.092 1.00 95.12 286 LYS A CA 1
ATOM 2218 C C . LYS A 1 286 ? -7.768 10.623 12.258 1.00 95.12 286 LYS A C 1
ATOM 2220 O O . LYS A 1 286 ? -7.855 11.761 11.805 1.00 95.12 286 LYS A O 1
ATOM 2225 N N . PHE A 1 287 ? -8.725 9.710 12.102 1.00 94.19 287 PHE A N 1
ATOM 2226 C CA . PHE A 1 287 ? -9.982 9.934 11.395 1.00 94.19 287 PHE A CA 1
ATOM 2227 C C . PHE A 1 287 ? -11.155 9.777 12.367 1.00 94.19 287 PHE A C 1
ATOM 2229 O O . PHE A 1 287 ? -11.744 8.700 12.412 1.00 94.19 287 PHE A O 1
ATOM 2236 N N . PRO A 1 288 ? -11.532 10.793 13.162 1.00 91.19 288 PRO A N 1
ATOM 2237 C CA . PRO A 1 288 ? -12.592 10.656 14.161 1.00 91.19 288 PRO A CA 1
ATOM 2238 C C . PRO A 1 288 ? -13.987 10.623 13.507 1.00 91.19 288 PRO A C 1
ATOM 2240 O O . PRO A 1 288 ? -14.714 11.612 13.490 1.00 91.19 288 PRO A O 1
ATOM 2243 N N . THR A 1 289 ? -14.355 9.479 12.928 1.00 90.62 289 THR A N 1
ATOM 2244 C CA . THR A 1 289 ? -15.591 9.264 12.167 1.00 90.62 289 THR A CA 1
ATOM 2245 C C . THR A 1 289 ? -16.337 8.035 12.688 1.00 90.62 289 THR A C 1
ATOM 2247 O O . THR A 1 289 ? -15.765 7.163 13.339 1.00 90.62 289 THR A O 1
ATOM 2250 N N . SER A 1 290 ? -17.623 7.899 12.359 1.00 88.31 290 SER A N 1
ATOM 2251 C CA . SER A 1 290 ? -18.368 6.676 12.694 1.00 88.31 290 SER A CA 1
ATOM 2252 C C . SER A 1 290 ? -17.813 5.433 11.978 1.00 88.31 290 SER A C 1
ATOM 2254 O O . SER A 1 290 ? -17.944 4.324 12.489 1.00 88.31 290 SER A O 1
ATOM 2256 N N . LYS A 1 291 ? -17.158 5.606 10.818 1.00 92.12 291 LYS A N 1
ATOM 2257 C CA . LYS A 1 291 ? -16.529 4.513 10.058 1.00 92.12 291 LYS A CA 1
ATOM 2258 C C . LYS A 1 291 ? -15.318 3.949 10.803 1.00 92.12 291 LYS A C 1
ATOM 2260 O O . LYS A 1 291 ? -15.224 2.737 10.951 1.00 92.12 291 LYS A O 1
ATOM 2265 N N . SER A 1 292 ? -14.435 4.803 11.322 1.00 93.81 292 SER A N 1
ATOM 2266 C CA . SER A 1 292 ? -13.276 4.355 12.108 1.00 93.81 292 SER A CA 1
ATOM 2267 C C . SER A 1 292 ? -13.677 3.727 13.441 1.00 93.81 292 SER A C 1
ATOM 2269 O O . SER A 1 292 ? -13.091 2.715 13.817 1.00 93.81 292 SER A O 1
ATOM 2271 N N . LEU A 1 293 ? -14.715 4.254 14.109 1.00 90.75 293 LEU A N 1
ATOM 2272 C CA . LEU A 1 293 ? -15.306 3.607 15.285 1.00 90.75 293 LEU A CA 1
ATOM 2273 C C . LEU A 1 293 ? -15.741 2.180 14.973 1.00 90.75 293 LEU A C 1
ATOM 2275 O O . LEU A 1 293 ? -15.344 1.267 15.685 1.00 90.75 293 LEU A O 1
ATOM 2279 N N . LYS A 1 294 ? -16.499 1.987 13.891 1.00 90.44 294 LYS A N 1
ATOM 2280 C CA . LYS A 1 294 ? -16.978 0.662 13.491 1.00 90.44 294 LYS A CA 1
ATOM 2281 C C . LYS A 1 294 ? -15.831 -0.307 13.185 1.00 90.44 294 LYS A C 1
ATOM 2283 O O . LYS A 1 294 ? -15.894 -1.460 13.587 1.00 90.44 294 LYS A O 1
ATOM 2288 N N . ILE A 1 295 ? -14.776 0.153 12.510 1.00 94.50 295 ILE A N 1
ATOM 2289 C CA . ILE A 1 295 ? -13.603 -0.688 12.211 1.00 94.50 295 ILE A CA 1
ATOM 2290 C C . ILE A 1 295 ? -12.919 -1.144 13.508 1.00 94.50 295 ILE A C 1
ATOM 2292 O O . ILE A 1 295 ? -12.627 -2.325 13.670 1.00 94.50 295 ILE A O 1
ATOM 2296 N N . LEU A 1 296 ? -12.692 -0.221 14.447 1.00 93.06 296 LEU A N 1
ATOM 2297 C CA . LEU A 1 296 ? -12.093 -0.544 15.745 1.00 93.06 296 LEU A CA 1
ATOM 2298 C C . LEU A 1 296 ? -13.004 -1.445 16.588 1.00 93.06 296 LEU A C 1
ATOM 2300 O O . LEU A 1 296 ? -12.514 -2.320 17.293 1.00 93.06 296 LEU A O 1
ATOM 2304 N N . GLU A 1 297 ? -14.320 -1.249 16.507 1.00 88.69 297 GLU A N 1
ATOM 2305 C CA . GLU A 1 297 ? -15.316 -2.097 17.161 1.00 88.69 297 GLU A CA 1
ATOM 2306 C C . GLU A 1 297 ? -15.215 -3.553 16.683 1.00 88.69 297 GLU A C 1
ATOM 2308 O O . GLU A 1 297 ? -15.143 -4.473 17.500 1.00 88.69 297 GLU A O 1
ATOM 2313 N N . GLU A 1 298 ? -15.168 -3.749 15.362 1.00 90.25 298 GLU A N 1
ATOM 2314 C CA . GLU A 1 298 ? -15.021 -5.062 14.730 1.00 90.25 298 GLU A CA 1
ATOM 2315 C C . GLU A 1 298 ? -13.691 -5.728 15.107 1.00 90.25 298 GLU A C 1
ATOM 2317 O O . GLU A 1 298 ? -13.678 -6.923 15.401 1.00 90.25 298 GLU A O 1
ATOM 2322 N N . GLU A 1 299 ? -12.593 -4.966 15.152 1.00 92.31 299 GLU A N 1
ATOM 2323 C CA . GLU A 1 299 ? -11.285 -5.487 15.560 1.00 92.31 299 GLU A CA 1
ATOM 2324 C C . GLU A 1 299 ? -11.284 -5.937 17.020 1.00 92.31 299 GLU A C 1
ATOM 2326 O O . GLU A 1 299 ? -10.872 -7.054 17.340 1.00 92.31 299 GLU A O 1
ATOM 2331 N N . LEU A 1 300 ? -11.749 -5.076 17.928 1.00 89.50 300 LEU A N 1
ATOM 2332 C CA . LEU A 1 300 ? -11.723 -5.367 19.355 1.00 89.50 300 LEU A CA 1
ATOM 2333 C C . LEU A 1 300 ? -12.488 -6.663 19.667 1.00 89.50 300 LEU A C 1
ATOM 2335 O O . LEU A 1 300 ? -12.062 -7.415 20.544 1.00 89.50 300 LEU A O 1
ATOM 2339 N N . ALA A 1 301 ? -13.553 -6.973 18.920 1.00 86.31 301 ALA A N 1
ATOM 2340 C CA . ALA A 1 301 ? -14.361 -8.178 19.098 1.00 86.31 301 ALA A CA 1
ATOM 2341 C C . ALA A 1 301 ? -13.607 -9.489 18.798 1.00 86.31 301 ALA A C 1
ATOM 2343 O O . ALA A 1 301 ? -14.036 -10.554 19.255 1.00 86.31 301 ALA A O 1
ATOM 2344 N N . VAL A 1 302 ? -12.499 -9.429 18.052 1.00 87.94 302 VAL A N 1
ATOM 2345 C CA . VAL A 1 302 ? -11.748 -10.612 17.600 1.00 87.94 302 VAL A CA 1
ATOM 2346 C C . VAL A 1 302 ? -10.255 -10.582 17.945 1.00 87.94 302 VAL A C 1
ATOM 2348 O O . VAL A 1 302 ? -9.606 -11.625 17.853 1.00 87.94 302 VAL A O 1
ATOM 2351 N N . GLU A 1 303 ? -9.697 -9.440 18.361 1.00 91.88 303 GLU A N 1
ATOM 2352 C CA . GLU A 1 303 ? -8.253 -9.299 18.562 1.00 91.88 303 GLU A CA 1
ATOM 2353 C C . GLU A 1 303 ? -7.735 -10.117 19.757 1.00 91.88 303 GLU A C 1
ATOM 2355 O O . GLU A 1 303 ? -8.161 -10.014 20.914 1.00 91.88 303 GLU A O 1
ATOM 2360 N N . SER A 1 304 ? -6.738 -10.929 19.435 1.00 90.25 304 SER A N 1
ATOM 2361 C CA . SER A 1 304 ? -6.059 -11.880 20.298 1.00 90.25 304 SER A CA 1
ATOM 2362 C C . SER A 1 304 ? -4.836 -11.300 21.016 1.00 90.25 304 SER A C 1
ATOM 2364 O O . SER A 1 304 ? -4.550 -11.745 22.128 1.00 90.25 304 SER A O 1
ATOM 2366 N N . SER A 1 305 ? -4.146 -10.316 20.431 1.00 93.50 305 SER A N 1
ATOM 2367 C CA . SER A 1 305 ? -2.987 -9.637 21.015 1.00 93.50 305 SER A CA 1
ATOM 2368 C C . SER A 1 305 ? -3.428 -8.585 22.028 1.00 93.50 305 SER A C 1
ATOM 2370 O O . SER A 1 305 ? -4.163 -7.656 21.699 1.00 93.50 305 SER A O 1
ATOM 2372 N N . ASP A 1 306 ? -2.951 -8.698 23.269 1.00 91.00 306 ASP A N 1
ATOM 2373 C CA . ASP A 1 306 ? -3.300 -7.754 24.339 1.00 91.00 306 ASP A CA 1
ATOM 2374 C C . ASP A 1 306 ? -2.785 -6.339 24.055 1.00 91.00 306 ASP A C 1
ATOM 2376 O O . ASP A 1 306 ? -3.427 -5.353 24.427 1.00 91.00 306 ASP A O 1
ATOM 2380 N N . LYS A 1 307 ? -1.647 -6.234 23.360 1.00 92.69 307 LYS A N 1
ATOM 2381 C CA . LYS A 1 307 ? -1.065 -4.954 22.958 1.00 92.69 307 LYS A CA 1
ATOM 2382 C C . LYS A 1 307 ? -1.956 -4.250 21.936 1.00 92.69 307 LYS A C 1
ATOM 2384 O O . LYS A 1 307 ? -2.357 -3.110 22.171 1.00 92.69 307 LYS A O 1
ATOM 2389 N N . VAL A 1 308 ? -2.301 -4.939 20.844 1.00 95.31 308 VAL A N 1
ATOM 2390 C CA . VAL A 1 308 ? -3.152 -4.370 19.785 1.00 95.31 308 VAL A CA 1
ATOM 2391 C C . VAL A 1 308 ? -4.534 -4.051 20.336 1.00 95.31 308 VAL A C 1
ATOM 2393 O O . VAL A 1 308 ? -5.030 -2.950 20.120 1.00 95.31 308 VAL A O 1
ATOM 2396 N N . PHE A 1 309 ? -5.113 -4.955 21.134 1.00 92.56 309 PHE A N 1
ATOM 2397 C CA . PHE A 1 309 ? -6.392 -4.725 21.801 1.00 92.56 309 PHE A CA 1
ATOM 2398 C C . PHE A 1 309 ? -6.367 -3.441 22.635 1.00 92.56 309 PHE A C 1
ATOM 2400 O O . PHE A 1 309 ? -7.242 -2.590 22.494 1.00 92.56 309 PHE A O 1
ATOM 2407 N N . SER A 1 310 ? -5.342 -3.267 23.474 1.00 90.44 310 SER A N 1
ATOM 2408 C CA . SER A 1 310 ? -5.222 -2.085 24.334 1.00 90.44 310 SER A CA 1
ATOM 2409 C C . SER A 1 310 ? -5.145 -0.793 23.518 1.00 90.44 310 SER A C 1
ATOM 2411 O O . SER A 1 310 ? -5.833 0.178 23.835 1.00 90.44 310 SER A O 1
ATOM 2413 N N . ASN A 1 311 ? -4.365 -0.780 22.436 1.00 92.81 311 ASN A N 1
ATOM 2414 C CA . ASN A 1 311 ? -4.208 0.404 21.591 1.00 92.81 311 ASN A CA 1
ATOM 2415 C C . ASN A 1 311 ? -5.460 0.697 20.750 1.00 92.81 311 ASN A C 1
ATOM 2417 O O . ASN A 1 311 ? -5.898 1.848 20.694 1.00 92.81 311 ASN A O 1
ATOM 2421 N N . ALA A 1 312 ? -6.098 -0.328 20.179 1.00 93.75 312 ALA A N 1
ATOM 2422 C CA . ALA A 1 312 ? -7.389 -0.200 19.507 1.00 93.75 312 ALA A CA 1
ATOM 2423 C C . ALA A 1 312 ? -8.463 0.350 20.455 1.00 93.75 312 ALA A C 1
ATOM 2425 O O . ALA A 1 312 ? -9.231 1.235 20.078 1.00 93.75 312 ALA A O 1
ATOM 2426 N N . ALA A 1 313 ? -8.467 -0.095 21.711 1.00 90.06 313 ALA A N 1
ATOM 2427 C CA . ALA A 1 313 ? -9.403 0.352 22.731 1.00 90.06 313 ALA A CA 1
ATOM 2428 C C . ALA A 1 313 ? -9.164 1.827 23.108 1.00 90.06 313 ALA A C 1
ATOM 2430 O O . ALA A 1 313 ? -10.110 2.610 23.222 1.00 90.06 313 ALA A O 1
ATOM 2431 N N . VAL A 1 314 ? -7.909 2.261 23.242 1.00 89.88 314 VAL A N 1
ATOM 2432 C CA . VAL A 1 314 ? -7.584 3.681 23.475 1.00 89.88 314 VAL A CA 1
ATOM 2433 C C . VAL A 1 314 ? -8.035 4.557 22.302 1.00 89.88 314 VAL A C 1
ATOM 2435 O O . VAL A 1 314 ? -8.649 5.608 22.521 1.00 89.88 314 VAL A O 1
ATOM 2438 N N . SER A 1 315 ? -7.796 4.123 21.063 1.00 92.81 315 SER A N 1
ATOM 2439 C CA . SER A 1 315 ? -8.260 4.825 19.863 1.00 92.81 315 SER A CA 1
ATOM 2440 C C . SER A 1 315 ? -9.785 4.898 19.800 1.00 92.81 315 SER A C 1
ATOM 2442 O O . SER A 1 315 ? -10.337 5.985 19.624 1.00 92.81 315 SER A O 1
ATOM 2444 N N . TYR A 1 316 ? -10.472 3.774 20.023 1.00 90.56 316 TYR A N 1
ATOM 2445 C CA . TYR A 1 316 ? -11.934 3.676 20.002 1.00 90.56 316 TYR A CA 1
ATOM 2446 C C . TYR A 1 316 ? -12.558 4.627 21.026 1.00 90.56 316 TYR A C 1
ATOM 2448 O O . TYR A 1 316 ? -13.451 5.408 20.698 1.00 90.56 316 TYR A O 1
ATOM 2456 N N . GLN A 1 317 ? -12.005 4.657 22.241 1.00 86.38 317 GLN A N 1
ATOM 2457 C CA . GLN A 1 317 ? -12.429 5.582 23.287 1.00 86.38 317 GLN A CA 1
ATOM 2458 C C . GLN A 1 317 ? -12.231 7.041 22.884 1.00 86.38 317 GLN A C 1
ATOM 2460 O O . GLN A 1 317 ? -13.111 7.879 23.091 1.00 86.38 317 GLN A O 1
ATOM 2465 N N . SER A 1 318 ? -11.061 7.360 22.338 1.00 88.06 318 SER A N 1
ATOM 2466 C CA . SER A 1 318 ? -10.702 8.735 22.002 1.00 88.06 318 SER A CA 1
ATOM 2467 C C . SER A 1 318 ? -11.608 9.296 20.908 1.00 88.06 318 SER A C 1
ATOM 2469 O O . SER A 1 318 ? -12.074 10.428 21.031 1.00 88.06 318 SER A O 1
ATOM 2471 N N . ILE A 1 319 ? -11.936 8.489 19.895 1.00 89.00 319 ILE A N 1
ATOM 2472 C CA . ILE A 1 319 ? -12.913 8.864 18.867 1.00 89.00 319 ILE A CA 1
ATOM 2473 C C . ILE A 1 319 ? -14.320 8.941 19.473 1.00 89.00 319 ILE A C 1
ATOM 2475 O O . ILE A 1 319 ? -15.042 9.912 19.249 1.00 89.00 319 ILE A O 1
ATOM 2479 N N . GLY A 1 320 ? -14.694 7.960 20.295 1.00 85.38 320 GLY A N 1
ATOM 2480 C CA . GLY A 1 320 ? -16.015 7.842 20.905 1.00 85.38 320 GLY A CA 1
ATOM 2481 C C . GLY A 1 320 ? -16.437 9.041 21.748 1.00 85.38 320 GLY A C 1
ATOM 2482 O O . GLY A 1 320 ? -17.606 9.421 21.757 1.00 85.38 320 GLY A O 1
ATOM 2483 N N . ARG A 1 321 ? -15.474 9.715 22.386 1.00 80.94 321 ARG A N 1
ATOM 2484 C CA . ARG A 1 321 ? -15.707 10.967 23.127 1.00 80.94 321 ARG A CA 1
ATOM 2485 C C . ARG A 1 321 ? -16.259 12.100 22.261 1.00 80.94 321 ARG A C 1
ATOM 2487 O O . ARG A 1 321 ? -16.926 12.979 22.796 1.00 80.94 321 ARG A O 1
ATOM 2494 N N . SER A 1 322 ? -16.011 12.082 20.952 1.00 81.94 322 SER A N 1
ATOM 2495 C CA . SER A 1 322 ? -16.603 13.042 20.011 1.00 81.94 322 SER A CA 1
ATOM 2496 C C . SER A 1 322 ? -18.023 12.660 19.563 1.00 81.94 322 SER A C 1
ATOM 2498 O O . SER A 1 322 ? -18.724 13.493 18.995 1.00 81.94 322 SER A O 1
ATOM 2500 N N . MET A 1 323 ? -18.473 11.427 19.849 1.00 82.00 323 MET A N 1
ATOM 2501 C CA . MET A 1 323 ? -19.783 10.880 19.457 1.00 82.00 323 MET A CA 1
ATOM 2502 C C . MET A 1 323 ? -20.450 10.089 20.608 1.00 82.00 323 MET A C 1
ATOM 2504 O O . MET A 1 323 ? -20.692 8.887 20.468 1.00 82.00 323 MET A O 1
ATOM 2508 N N . PRO A 1 324 ? -20.762 10.727 21.757 1.00 78.25 324 PRO A N 1
ATOM 2509 C CA . PRO A 1 324 ? -21.061 10.025 23.010 1.00 78.25 324 PRO A CA 1
ATOM 2510 C C . PRO A 1 324 ? -22.245 9.053 22.956 1.00 78.25 324 PRO A C 1
ATOM 2512 O O . PRO A 1 324 ? -22.165 7.966 23.519 1.00 78.25 324 PRO A O 1
ATOM 2515 N N . SER A 1 325 ? -23.346 9.427 22.296 1.00 73.62 325 SER A N 1
ATOM 2516 C CA . SER A 1 325 ? -24.556 8.597 22.231 1.00 73.62 325 SER A CA 1
ATOM 2517 C C . SER A 1 325 ? -24.322 7.308 21.444 1.00 73.62 325 SER A C 1
ATOM 2519 O O . SER A 1 325 ? -24.612 6.227 21.946 1.00 73.62 325 SER A O 1
ATOM 2521 N N . THR A 1 326 ? -23.737 7.419 20.250 1.00 76.31 326 THR A N 1
ATOM 2522 C CA . THR A 1 326 ? -23.408 6.274 19.390 1.00 76.31 326 THR A CA 1
ATOM 2523 C C . THR A 1 326 ? -22.352 5.383 20.039 1.00 76.31 326 THR A C 1
ATOM 2525 O O . THR A 1 326 ? -22.486 4.166 20.052 1.00 76.31 326 THR A O 1
ATOM 2528 N N . TYR A 1 327 ? -21.321 5.989 20.631 1.00 85.19 327 TYR A N 1
ATOM 2529 C CA . TYR A 1 327 ? -20.210 5.278 21.257 1.00 85.19 327 TYR A CA 1
ATOM 2530 C C . TYR A 1 327 ? -20.636 4.384 22.427 1.00 85.19 327 TYR A C 1
ATOM 2532 O O . TYR A 1 327 ? -20.209 3.234 22.513 1.00 85.19 327 TYR A O 1
ATOM 2540 N N . VAL A 1 328 ? -21.465 4.916 23.329 1.00 87.25 328 VAL A N 1
ATOM 2541 C CA . VAL A 1 328 ? -21.900 4.221 24.549 1.00 87.25 328 VAL A CA 1
ATOM 2542 C C . VAL A 1 328 ? -22.728 2.984 24.206 1.00 87.25 328 VAL A C 1
ATOM 2544 O O . VAL A 1 328 ? -22.474 1.903 24.739 1.00 87.25 328 VAL A O 1
ATOM 2547 N N . GLU A 1 329 ? -23.684 3.127 23.286 1.00 86.25 329 GLU A N 1
ATOM 2548 C CA . GLU A 1 329 ? -24.525 2.014 22.850 1.00 86.25 329 GLU A CA 1
ATOM 2549 C C . GLU A 1 329 ? -23.728 0.970 22.059 1.00 86.25 329 GLU A C 1
ATOM 2551 O O . GLU A 1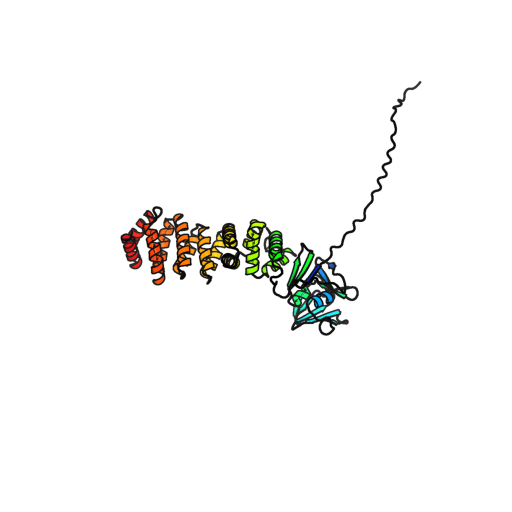 329 ? -23.832 -0.219 22.366 1.00 86.25 329 GLU A O 1
ATOM 2556 N N . SER A 1 330 ? -22.877 1.399 21.117 1.00 83.75 330 SER A N 1
ATOM 2557 C CA . SER A 1 330 ? -21.983 0.491 20.392 1.00 83.75 330 SER A CA 1
ATOM 2558 C C . SER A 1 330 ? -21.101 -0.293 21.355 1.00 83.75 330 SER A C 1
ATOM 2560 O O . SER A 1 330 ? -21.162 -1.513 21.337 1.00 83.75 330 SER A O 1
ATOM 2562 N N . LEU A 1 331 ? -20.376 0.365 22.273 1.00 86.56 331 LEU A N 1
ATOM 2563 C CA . LEU A 1 331 ? -19.449 -0.322 23.183 1.00 86.56 331 LEU A CA 1
ATOM 2564 C C . LEU A 1 331 ? -20.140 -1.397 24.035 1.00 86.56 331 LEU A C 1
ATOM 2566 O O . LEU A 1 331 ? -19.589 -2.480 24.244 1.00 86.56 331 LEU A O 1
ATOM 2570 N N . PHE A 1 332 ? -21.340 -1.102 24.538 1.00 89.44 332 PHE A N 1
ATOM 2571 C CA . PHE A 1 332 ? -22.126 -2.073 25.293 1.00 89.44 332 PHE A CA 1
ATOM 2572 C C . PHE A 1 332 ? -22.532 -3.266 24.418 1.00 89.44 332 PHE A C 1
ATOM 2574 O O . PHE A 1 332 ? -22.373 -4.416 24.825 1.00 89.44 332 PHE A O 1
ATOM 2581 N N . ASN A 1 333 ? -22.998 -3.009 23.196 1.00 86.75 333 ASN A N 1
ATOM 2582 C CA . ASN A 1 333 ? -23.397 -4.062 22.268 1.00 86.75 333 ASN A CA 1
ATOM 2583 C C . ASN A 1 333 ? -22.203 -4.910 21.795 1.00 86.75 333 ASN A C 1
ATOM 2585 O O . ASN A 1 333 ? -22.337 -6.131 21.703 1.00 86.75 333 ASN A O 1
ATOM 2589 N N . SER A 1 334 ? -21.024 -4.323 21.557 1.00 83.31 334 SER A N 1
ATOM 2590 C CA . SER A 1 334 ? -19.824 -5.088 21.183 1.00 83.31 334 SER A CA 1
ATOM 2591 C C . SER A 1 334 ? -19.403 -6.033 22.302 1.00 83.31 334 SER A C 1
ATOM 2593 O O . SER A 1 334 ? -19.068 -7.182 22.031 1.00 83.31 334 SER A O 1
ATOM 2595 N N . TYR A 1 335 ? -19.478 -5.589 23.564 1.00 88.19 335 TYR A N 1
ATOM 2596 C CA . TYR A 1 335 ? -19.219 -6.460 24.712 1.00 88.19 335 TYR A CA 1
ATOM 2597 C C . TYR A 1 335 ? -20.164 -7.667 24.738 1.00 88.19 335 TYR A C 1
ATOM 2599 O O . TYR A 1 335 ? -19.728 -8.802 24.923 1.00 88.19 335 TYR A O 1
ATOM 2607 N N . LEU A 1 336 ? -21.459 -7.443 24.520 1.00 88.12 336 LEU A N 1
ATOM 2608 C CA . LEU A 1 336 ? -22.456 -8.515 24.527 1.00 88.12 336 LEU A CA 1
ATOM 2609 C C . LEU A 1 336 ? -22.258 -9.512 23.382 1.00 88.12 336 LEU A C 1
ATOM 2611 O O . LEU A 1 336 ? -22.446 -10.712 23.578 1.00 88.12 336 LEU A O 1
ATOM 2615 N N . ASN A 1 337 ? -21.846 -9.025 22.213 1.00 84.94 337 ASN A N 1
ATOM 2616 C CA . ASN A 1 337 ? -21.620 -9.846 21.024 1.00 84.94 337 ASN A CA 1
ATOM 2617 C C . ASN A 1 337 ? -20.251 -10.548 21.015 1.00 84.94 337 ASN A C 1
ATOM 2619 O O . ASN A 1 337 ? -20.035 -11.456 20.211 1.00 84.94 337 ASN A O 1
ATOM 2623 N N . ALA A 1 338 ? -19.326 -10.151 21.891 1.00 84.94 338 ALA A N 1
ATOM 2624 C CA . ALA A 1 338 ? -18.006 -10.757 21.999 1.00 84.94 338 ALA A CA 1
ATOM 2625 C C . ALA A 1 338 ? -18.082 -12.206 22.522 1.00 84.94 338 ALA A C 1
ATOM 2627 O O . ALA A 1 338 ? -18.977 -12.567 23.286 1.00 84.94 338 ALA A O 1
ATOM 2628 N N . SER A 1 339 ? -17.121 -13.053 22.139 1.00 85.88 339 SER A N 1
ATOM 2629 C CA . SER A 1 339 ? -16.999 -14.405 22.715 1.00 85.88 339 SER A CA 1
ATOM 2630 C C . SER A 1 339 ? -16.719 -14.348 24.224 1.00 85.88 339 SER A C 1
ATOM 2632 O O . SER A 1 339 ? -16.197 -13.345 24.704 1.00 85.88 339 SER A O 1
ATOM 2634 N N . ASP A 1 340 ? -16.979 -15.425 24.977 1.00 86.69 340 ASP A N 1
ATOM 2635 C CA . ASP A 1 340 ? -16.683 -15.474 26.424 1.00 86.69 340 ASP A CA 1
ATOM 2636 C C . ASP A 1 340 ? -15.234 -15.082 26.737 1.00 86.69 340 ASP A C 1
ATOM 2638 O O . ASP A 1 340 ? -14.973 -14.226 27.580 1.00 86.69 340 ASP A O 1
ATOM 2642 N N . LYS A 1 341 ? -14.284 -15.643 25.979 1.00 84.56 341 LYS A N 1
ATOM 2643 C CA . LYS A 1 341 ? -12.857 -15.327 26.110 1.00 84.56 341 LYS A CA 1
ATOM 2644 C C . LYS A 1 341 ? -12.574 -13.844 25.866 1.00 84.56 341 LYS A C 1
ATOM 2646 O O . LYS A 1 341 ? -11.735 -13.259 26.546 1.00 84.56 341 LYS A O 1
ATOM 2651 N N . GLN A 1 342 ? -13.252 -13.242 24.892 1.00 86.12 342 GLN A N 1
ATOM 2652 C CA . GLN A 1 342 ? -13.047 -11.840 24.553 1.00 86.12 342 GLN A CA 1
ATOM 2653 C C . GLN A 1 342 ? -13.743 -10.902 25.550 1.00 86.12 342 GLN A C 1
ATOM 2655 O O . GLN A 1 342 ? -13.192 -9.855 25.887 1.00 86.12 342 GLN A O 1
ATOM 2660 N N . ARG A 1 343 ? -14.898 -11.293 26.102 1.00 87.19 343 ARG A N 1
ATOM 2661 C CA . ARG A 1 343 ? -15.581 -10.555 27.174 1.00 87.19 343 ARG A CA 1
ATOM 2662 C C . ARG A 1 343 ? -14.705 -10.383 28.405 1.00 87.19 343 ARG A C 1
ATOM 2664 O O . ARG A 1 343 ? -14.691 -9.292 28.966 1.00 87.19 343 ARG A O 1
ATOM 2671 N N . GLU A 1 344 ? -13.933 -11.396 28.790 1.00 84.88 344 GLU A N 1
ATOM 2672 C CA . GLU A 1 344 ? -12.987 -11.268 29.908 1.00 84.88 344 GLU A CA 1
ATOM 2673 C C . GLU A 1 344 ? -11.966 -10.142 29.674 1.00 84.88 344 GLU A C 1
ATOM 2675 O O . GLU A 1 344 ? -11.707 -9.342 30.574 1.00 84.88 344 GLU A O 1
ATOM 2680 N N . LYS A 1 345 ? -11.463 -9.991 28.440 1.00 82.06 345 LYS A N 1
ATOM 2681 C CA . LYS A 1 345 ? -10.566 -8.880 28.076 1.00 82.06 345 LYS A CA 1
ATOM 2682 C C . LYS A 1 345 ? -11.280 -7.529 28.089 1.00 82.06 345 LYS A C 1
ATOM 2684 O O . LYS A 1 345 ? -10.768 -6.552 28.637 1.00 82.06 345 LYS A O 1
ATOM 2689 N N . TYR A 1 346 ? -12.481 -7.468 27.516 1.00 84.88 346 TYR A N 1
ATOM 2690 C CA . TYR A 1 346 ? -13.251 -6.228 27.457 1.00 84.88 346 TYR A CA 1
ATOM 2691 C C . TYR A 1 346 ? -13.757 -5.753 28.812 1.00 84.88 346 TYR A C 1
ATOM 2693 O O . TYR A 1 346 ? -13.967 -4.553 28.966 1.00 84.88 346 TYR A O 1
ATOM 2701 N N . LYS A 1 347 ? -14.003 -6.646 29.776 1.00 85.62 347 LYS A N 1
ATOM 2702 C CA . LYS A 1 347 ? -14.694 -6.303 31.027 1.00 85.62 347 LYS A CA 1
ATOM 2703 C C . LYS A 1 347 ? -14.021 -5.136 31.748 1.00 85.62 347 LYS A C 1
ATOM 2705 O O . LYS A 1 347 ? -14.683 -4.162 32.100 1.00 85.62 347 LYS A O 1
ATOM 2710 N N . SER A 1 348 ? -12.697 -5.184 31.885 1.00 81.81 348 SER A N 1
ATOM 2711 C CA . SER A 1 348 ? -11.906 -4.102 32.486 1.00 81.81 348 SER A CA 1
ATOM 2712 C C . SER A 1 348 ? -12.021 -2.790 31.706 1.00 81.81 348 SER A C 1
ATOM 2714 O O . SER A 1 348 ? -12.164 -1.720 32.298 1.00 81.81 348 SER A O 1
ATOM 2716 N N . TYR A 1 349 ? -12.008 -2.865 30.376 1.00 83.31 349 TYR A N 1
ATOM 2717 C CA . TYR A 1 349 ? -12.128 -1.701 29.502 1.00 83.31 349 TYR A CA 1
ATOM 2718 C C . TYR A 1 349 ? -13.536 -1.079 29.528 1.00 83.31 349 TYR A C 1
ATOM 2720 O O . TYR A 1 349 ? -13.678 0.143 29.611 1.00 83.31 349 TYR A O 1
ATOM 2728 N N . LEU A 1 350 ? -14.584 -1.903 29.535 1.00 87.31 350 LEU A N 1
ATOM 2729 C CA . LEU A 1 350 ? -15.971 -1.469 29.683 1.00 87.31 350 LEU A CA 1
ATOM 2730 C C . LEU A 1 350 ? -16.182 -0.777 31.036 1.00 87.31 350 LEU A C 1
ATOM 2732 O O . LEU A 1 350 ? -16.733 0.320 31.089 1.00 87.31 350 LEU A O 1
ATOM 2736 N N . LEU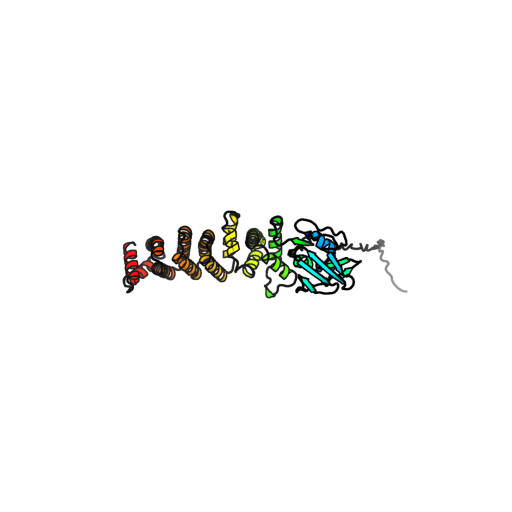 A 1 351 ? -15.662 -1.363 32.119 1.00 85.25 351 LEU A N 1
ATOM 2737 C CA . LEU A 1 351 ? -15.733 -0.782 33.461 1.00 85.25 351 LEU A CA 1
ATOM 2738 C C . LEU A 1 351 ? -15.036 0.578 33.556 1.00 85.25 351 LEU A C 1
ATOM 2740 O O . LEU A 1 351 ? -15.589 1.507 34.146 1.00 85.25 351 LEU A O 1
ATOM 2744 N N . LEU A 1 352 ? -13.849 0.720 32.959 1.00 82.88 352 LEU A N 1
ATOM 2745 C CA . LEU A 1 352 ? -13.144 2.004 32.891 1.00 82.88 352 LEU A CA 1
ATOM 2746 C C . LEU A 1 352 ? -13.999 3.074 32.201 1.00 82.88 352 LEU A C 1
ATOM 2748 O O . LEU A 1 352 ? -14.068 4.203 32.684 1.00 82.88 352 LEU A O 1
ATOM 2752 N N . ASN A 1 353 ? -14.690 2.719 31.116 1.00 83.50 353 ASN A N 1
ATOM 2753 C CA . ASN A 1 353 ? -15.546 3.649 30.383 1.00 83.50 353 ASN A CA 1
ATOM 2754 C C . ASN A 1 353 ? -16.806 4.053 31.153 1.00 83.50 353 ASN A C 1
ATOM 2756 O O . ASN A 1 353 ? -17.182 5.223 31.115 1.00 83.50 353 ASN A O 1
ATOM 2760 N N . VAL A 1 354 ? -17.419 3.121 31.887 1.00 86.31 354 VAL A N 1
ATOM 2761 C CA . VAL A 1 354 ? -18.572 3.411 32.754 1.00 86.31 354 VAL A CA 1
ATOM 2762 C C . VAL A 1 354 ? -18.181 4.321 33.929 1.00 86.31 354 VAL A C 1
ATOM 2764 O O . VAL A 1 354 ? -18.965 5.189 34.317 1.00 86.31 354 VAL A O 1
ATOM 2767 N N . ARG A 1 355 ? -16.976 4.147 34.495 1.00 82.50 355 ARG A N 1
ATOM 2768 C CA . ARG A 1 355 ? -16.515 4.873 35.695 1.00 82.50 355 ARG A CA 1
ATOM 2769 C C . ARG A 1 355 ? -15.928 6.259 35.418 1.00 82.50 355 ARG A C 1
ATOM 2771 O O . ARG A 1 355 ? -16.214 7.190 36.165 1.00 82.50 355 ARG A O 1
ATOM 2778 N N . ASN A 1 356 ? -15.092 6.408 34.388 1.00 67.31 356 ASN A N 1
ATOM 2779 C CA . ASN A 1 356 ? -14.077 7.474 34.377 1.00 67.31 356 ASN A CA 1
ATOM 2780 C C . ASN A 1 356 ? -14.354 8.689 33.476 1.00 67.31 356 ASN A C 1
ATOM 2782 O O . ASN A 1 356 ? -13.433 9.479 33.263 1.00 67.31 356 ASN A O 1
ATOM 2786 N N . HIS A 1 357 ? -15.565 8.896 32.943 1.00 69.56 357 HIS A N 1
ATOM 2787 C CA . HIS A 1 357 ? -15.767 9.958 31.943 1.00 69.56 357 HIS A CA 1
ATOM 2788 C C . HIS A 1 357 ? -17.041 10.785 32.110 1.00 69.56 357 HIS A C 1
ATOM 2790 O O . HIS A 1 357 ? -18.117 10.382 31.667 1.00 69.56 357 HIS A O 1
ATOM 2796 N N . ASP A 1 358 ? -16.876 12.008 32.626 1.00 68.44 358 ASP A N 1
ATOM 2797 C CA . ASP A 1 358 ? -17.953 12.992 32.789 1.00 68.44 358 ASP A CA 1
ATOM 2798 C C . ASP A 1 358 ? -18.735 13.242 31.491 1.00 68.44 358 ASP A C 1
ATOM 2800 O O . ASP A 1 358 ? -19.961 13.294 31.522 1.00 68.44 358 ASP A O 1
ATOM 2804 N N . SER A 1 359 ? -18.059 13.286 30.336 1.00 78.69 359 SER A N 1
ATOM 2805 C CA . SER A 1 359 ? -18.694 13.555 29.035 1.00 78.69 359 SER A CA 1
ATOM 2806 C C . SER A 1 359 ? -19.605 12.438 28.504 1.00 78.69 359 SER A C 1
ATOM 2808 O O . SER A 1 359 ? -20.382 12.688 27.587 1.00 78.69 359 SER A O 1
ATOM 2810 N N . THR A 1 360 ? -19.519 11.218 29.051 1.00 85.06 360 THR A N 1
ATOM 2811 C CA . THR A 1 360 ? -20.363 10.064 28.652 1.00 85.06 360 THR A CA 1
ATOM 2812 C C . THR A 1 360 ? -21.219 9.529 29.805 1.00 85.06 360 THR A C 1
ATOM 2814 O O . THR A 1 360 ? -21.972 8.566 29.647 1.00 85.06 360 THR A O 1
ATOM 2817 N N . LYS A 1 361 ? -21.107 10.138 30.991 1.00 86.25 361 LYS A N 1
ATOM 2818 C CA . LYS A 1 361 ? -21.693 9.648 32.243 1.00 86.25 361 LYS A CA 1
ATOM 2819 C C . LYS A 1 361 ? -23.214 9.580 32.188 1.00 86.25 361 LYS A C 1
ATOM 2821 O O . LYS A 1 361 ? -23.806 8.626 32.692 1.00 86.25 361 LYS A O 1
ATOM 2826 N N . GLU A 1 362 ? -23.856 10.592 31.613 1.00 87.75 362 GLU A N 1
ATOM 2827 C CA . GLU A 1 362 ? -25.315 10.648 31.497 1.00 87.75 362 GLU A CA 1
ATOM 2828 C C . GLU A 1 362 ? -25.841 9.583 30.534 1.00 87.75 362 GLU A C 1
ATOM 2830 O O . GLU A 1 362 ? -26.798 8.880 30.860 1.00 87.75 362 GLU A O 1
ATOM 2835 N N . GLN A 1 363 ? -25.162 9.400 29.402 1.00 89.62 363 GLN A N 1
ATOM 2836 C CA . GLN A 1 363 ? -25.487 8.397 28.394 1.00 89.62 363 GLN A CA 1
ATOM 2837 C C . GLN A 1 363 ? -25.336 6.982 28.961 1.00 89.62 363 GLN A C 1
ATOM 2839 O O . GLN A 1 363 ? -26.252 6.175 28.814 1.00 89.62 363 GLN A O 1
ATOM 2844 N N . TRP A 1 364 ? -24.247 6.693 29.686 1.00 90.50 364 TRP A N 1
ATOM 2845 C CA . TRP A 1 364 ? -24.086 5.413 30.387 1.00 90.50 364 TRP A CA 1
ATOM 2846 C C . TRP A 1 364 ? -25.201 5.178 31.405 1.00 90.50 364 TRP A C 1
ATOM 2848 O O . TRP A 1 364 ? -25.772 4.092 31.449 1.00 90.50 364 TRP A O 1
ATOM 2858 N N . ASN A 1 365 ? -25.576 6.189 32.194 1.00 89.81 365 ASN A N 1
ATOM 2859 C CA . ASN A 1 365 ? -26.669 6.046 33.161 1.00 89.81 365 ASN A CA 1
ATOM 2860 C C . ASN A 1 365 ? -28.006 5.748 32.493 1.00 89.81 365 ASN A C 1
ATOM 2862 O O . ASN A 1 365 ? -28.760 4.910 32.986 1.00 89.81 365 ASN A O 1
ATOM 2866 N N . ALA A 1 366 ? -28.313 6.456 31.407 1.00 91.19 366 ALA A N 1
ATOM 2867 C CA . ALA A 1 366 ? -29.539 6.254 30.654 1.00 91.19 366 ALA A CA 1
ATOM 2868 C C . ALA A 1 366 ? -29.574 4.851 30.031 1.00 91.19 366 ALA A C 1
ATOM 2870 O O . ALA A 1 366 ? -30.558 4.131 30.214 1.00 91.19 366 ALA A O 1
ATOM 2871 N N . LEU A 1 367 ? -28.484 4.439 29.372 1.00 92.75 367 LEU A N 1
ATOM 2872 C CA . LEU A 1 367 ? -28.367 3.125 28.746 1.00 92.75 367 LEU A CA 1
ATOM 2873 C C . LEU A 1 367 ? -28.499 2.004 29.780 1.00 92.75 367 LEU A C 1
ATOM 2875 O O . LEU A 1 367 ? -29.330 1.118 29.611 1.00 92.75 367 LEU A O 1
ATOM 2879 N N . LEU A 1 368 ? -27.727 2.048 30.867 1.00 93.62 368 LEU A N 1
ATOM 2880 C CA . LEU A 1 368 ? -27.711 0.968 31.853 1.00 93.62 368 LEU A CA 1
ATOM 2881 C C . LEU A 1 368 ? -29.052 0.832 32.589 1.00 93.62 368 LEU A C 1
ATOM 2883 O O . LEU A 1 368 ? -29.507 -0.288 32.799 1.00 93.62 368 LEU A O 1
ATOM 2887 N N . LYS A 1 369 ? -29.732 1.943 32.917 1.00 93.19 369 LYS A N 1
ATOM 2888 C CA . LYS A 1 369 ? -31.093 1.905 33.493 1.00 93.19 369 LYS A CA 1
ATOM 2889 C C . LYS A 1 369 ? -32.120 1.300 32.536 1.00 93.19 369 LYS A C 1
ATOM 2891 O O . LYS A 1 369 ? -33.042 0.615 32.970 1.00 93.19 369 LYS A O 1
ATOM 2896 N N . ASN A 1 370 ? -31.988 1.578 31.241 1.00 93.62 370 ASN A N 1
ATOM 2897 C CA . ASN A 1 370 ? -32.845 0.975 30.227 1.00 93.62 370 ASN A CA 1
ATOM 2898 C C . ASN A 1 370 ? -32.562 -0.535 30.122 1.00 93.62 370 ASN A C 1
ATOM 2900 O O . ASN A 1 370 ? -33.469 -1.355 30.269 1.00 93.62 370 ASN A O 1
ATOM 2904 N N . LYS A 1 371 ? -31.287 -0.907 29.962 1.00 94.81 371 LYS A N 1
ATOM 2905 C CA . LYS A 1 371 ? -30.845 -2.290 29.750 1.00 94.81 371 LYS A CA 1
ATOM 2906 C C . LYS A 1 371 ? -31.013 -3.190 30.976 1.00 94.81 371 LYS A C 1
ATOM 2908 O O . LYS A 1 371 ? -31.245 -4.380 30.796 1.00 94.81 371 LYS A O 1
ATOM 2913 N N . SER A 1 372 ? -31.029 -2.653 32.200 1.00 92.69 372 SER A N 1
ATOM 2914 C CA . SER A 1 372 ? -31.371 -3.417 33.416 1.00 92.69 372 SER A CA 1
ATOM 2915 C C . SER A 1 372 ? -32.833 -3.883 33.454 1.00 92.69 372 SER A C 1
ATOM 2917 O O . SER A 1 372 ? -33.209 -4.691 34.297 1.00 92.69 372 SER A O 1
ATOM 2919 N N . SER A 1 373 ? -33.671 -3.381 32.546 1.00 92.88 373 SER A N 1
ATOM 2920 C CA . SER A 1 373 ? -35.045 -3.851 32.341 1.00 92.88 373 SER A CA 1
ATOM 2921 C C . SER A 1 373 ? -35.187 -4.695 31.065 1.00 92.88 373 SER A C 1
ATOM 2923 O O . SER A 1 373 ? -36.310 -4.962 30.633 1.00 92.88 373 SER A O 1
ATOM 2925 N N . SER A 1 374 ? -34.073 -5.096 30.433 1.00 91.94 374 SER A N 1
ATOM 2926 C CA . SER A 1 374 ? -34.103 -5.897 29.206 1.00 91.94 374 SER A CA 1
ATOM 2927 C C . SER A 1 374 ? -34.699 -7.286 29.451 1.00 91.94 374 SER A C 1
ATOM 2929 O O . SER A 1 374 ? -34.546 -7.880 30.519 1.00 91.94 374 SER A O 1
ATOM 2931 N N . LYS A 1 375 ? -35.366 -7.821 28.421 1.00 89.56 375 LYS A N 1
ATOM 2932 C CA . LYS A 1 375 ? -35.833 -9.215 28.377 1.00 89.56 375 LYS A CA 1
ATOM 2933 C C . LYS A 1 375 ? -34.699 -10.201 28.085 1.00 89.56 375 LYS A C 1
ATOM 2935 O O . LYS A 1 375 ? -34.867 -11.394 28.316 1.00 89.56 375 LYS A O 1
ATOM 2940 N N . THR A 1 376 ? -33.575 -9.721 27.559 1.00 93.00 376 THR A N 1
ATOM 2941 C CA . THR A 1 376 ? -32.390 -10.543 27.322 1.00 93.00 376 THR A CA 1
ATOM 2942 C C . THR A 1 376 ? -31.625 -10.678 28.632 1.00 93.00 376 THR A C 1
ATOM 2944 O O . THR A 1 376 ? -31.089 -9.692 29.138 1.00 93.00 376 THR A O 1
ATOM 2947 N N . GLU A 1 377 ? -31.545 -11.894 29.170 1.00 92.44 377 GLU A N 1
ATOM 2948 C CA . GLU A 1 377 ? -30.924 -12.140 30.478 1.00 92.44 377 GLU A CA 1
ATOM 2949 C C . GLU A 1 377 ? -29.470 -11.642 30.533 1.00 92.44 377 GLU A C 1
ATOM 2951 O O . GLU A 1 377 ? -29.086 -10.968 31.484 1.00 92.44 377 GLU A O 1
ATOM 2956 N N . LEU A 1 378 ? -28.686 -11.875 29.472 1.00 88.75 378 LEU A N 1
ATOM 2957 C CA . LEU A 1 378 ? -27.299 -11.408 29.387 1.00 88.75 378 LEU A CA 1
ATOM 2958 C C . LEU A 1 378 ? -27.190 -9.874 29.416 1.00 88.75 378 LEU A C 1
ATOM 2960 O O . LEU A 1 378 ? -26.338 -9.335 30.120 1.00 88.75 378 LEU A O 1
ATOM 2964 N N . GLU A 1 379 ? -28.055 -9.162 28.683 1.00 92.69 379 GLU A N 1
ATOM 2965 C CA . GLU A 1 379 ? -28.069 -7.691 28.691 1.00 92.69 379 GLU A CA 1
ATOM 2966 C C . GLU A 1 379 ? -28.419 -7.158 30.078 1.00 92.69 379 GLU A C 1
ATOM 2968 O O . GLU A 1 379 ? -27.750 -6.257 30.586 1.00 92.69 379 GLU A O 1
ATOM 2973 N N . LYS A 1 380 ? -29.456 -7.738 30.691 1.00 94.44 380 LYS A N 1
ATOM 2974 C CA . LYS A 1 380 ? -29.939 -7.351 32.012 1.00 94.44 380 LYS A CA 1
ATOM 2975 C C . LYS A 1 380 ? -28.865 -7.556 33.075 1.00 94.44 380 LYS A C 1
ATOM 2977 O O . LYS A 1 380 ? -28.539 -6.609 33.787 1.00 94.44 380 LYS A O 1
ATOM 2982 N N . GLN A 1 381 ? -28.287 -8.756 33.151 1.00 93.19 381 GLN A N 1
ATOM 2983 C CA . GLN A 1 381 ? -27.242 -9.084 34.124 1.00 93.19 381 GLN A CA 1
ATOM 2984 C C . GLN A 1 381 ? -26.014 -8.190 33.952 1.00 93.19 381 GLN A C 1
ATOM 2986 O O . GLN A 1 381 ? -25.517 -7.641 34.935 1.00 93.19 381 GLN A O 1
ATOM 2991 N N . THR A 1 382 ? -25.574 -7.974 32.708 1.00 91.62 382 THR A N 1
ATOM 2992 C CA . THR A 1 382 ? -24.445 -7.082 32.413 1.00 91.62 382 THR A CA 1
ATOM 2993 C C . THR A 1 382 ? -24.742 -5.656 32.879 1.00 91.62 382 THR A C 1
ATOM 2995 O O . THR A 1 382 ? -23.917 -5.031 33.543 1.00 91.62 382 THR A O 1
ATOM 2998 N N . ALA A 1 383 ? -25.932 -5.129 32.575 1.00 92.62 383 ALA A N 1
ATOM 2999 C CA . ALA A 1 383 ? -26.309 -3.776 32.968 1.00 92.62 383 ALA A CA 1
ATOM 3000 C C . ALA A 1 383 ? -26.403 -3.610 34.494 1.00 92.62 383 ALA A C 1
ATOM 3002 O O . ALA A 1 383 ? -25.909 -2.622 35.039 1.00 92.62 383 ALA A O 1
ATOM 3003 N N . GLU A 1 384 ? -26.995 -4.580 35.194 1.00 93.12 384 GLU A N 1
ATOM 3004 C CA . GLU A 1 384 ? -27.073 -4.593 36.657 1.00 93.12 384 GLU A CA 1
ATOM 3005 C C . GLU A 1 384 ? -25.690 -4.696 37.315 1.00 93.12 384 GLU A C 1
ATOM 3007 O O . GLU A 1 384 ? -25.435 -4.022 38.314 1.00 93.12 384 GLU A O 1
ATOM 3012 N N . GLU A 1 385 ? -24.786 -5.512 36.766 1.00 90.75 385 GLU A N 1
ATOM 3013 C CA . GLU A 1 385 ? -23.410 -5.627 37.255 1.00 90.75 385 GLU A CA 1
ATOM 3014 C C . GLU A 1 385 ? -22.659 -4.297 37.103 1.00 90.75 385 GLU A C 1
ATOM 3016 O O . GLU A 1 385 ? -22.075 -3.799 38.067 1.00 90.75 385 GLU A O 1
ATOM 3021 N N . LEU A 1 386 ? -22.731 -3.673 35.924 1.00 90.19 386 LEU A N 1
ATOM 3022 C CA . LEU A 1 386 ? -22.081 -2.386 35.668 1.00 90.19 386 LEU A CA 1
ATOM 3023 C C . LEU A 1 386 ? -22.651 -1.260 36.542 1.00 90.19 386 LEU A C 1
ATOM 3025 O O . LEU A 1 386 ? -21.886 -0.420 37.010 1.00 90.19 386 LEU A O 1
ATOM 3029 N N . LEU A 1 387 ? -23.962 -1.254 36.819 1.00 89.38 387 LEU A N 1
ATOM 3030 C CA . LEU A 1 387 ? -24.587 -0.290 37.738 1.00 89.38 387 LEU A CA 1
ATOM 3031 C C . LEU A 1 387 ? -24.094 -0.433 39.182 1.00 89.38 387 LEU A C 1
ATOM 3033 O O . LEU A 1 387 ? -23.986 0.577 39.869 1.00 89.38 387 LEU A O 1
ATOM 3037 N N . LYS A 1 388 ? -23.802 -1.657 39.643 1.00 87.50 388 LYS A N 1
ATOM 3038 C CA . LYS A 1 388 ? -23.250 -1.911 40.989 1.00 87.50 388 LYS A CA 1
ATOM 3039 C C . LYS A 1 388 ? -21.784 -1.505 41.107 1.00 87.50 388 LYS A C 1
ATOM 3041 O O . LYS A 1 388 ? -21.321 -1.199 42.201 1.00 87.50 388 LYS A O 1
ATOM 3046 N N . LEU A 1 389 ? -21.048 -1.585 40.000 1.00 79.12 389 LEU A N 1
ATOM 3047 C CA . LEU A 1 389 ? -19.617 -1.303 39.949 1.00 79.12 389 LEU A CA 1
ATOM 3048 C C . LEU A 1 389 ? -19.303 0.165 39.640 1.00 79.12 389 LEU A C 1
ATOM 3050 O O . LEU A 1 389 ? -18.146 0.555 39.799 1.00 79.12 389 LEU A O 1
ATOM 3054 N N . LYS A 1 390 ? -20.284 0.941 39.179 1.00 69.50 390 LYS A N 1
ATOM 3055 C CA . LYS A 1 390 ? -20.205 2.389 38.972 1.00 69.50 390 LYS A CA 1
ATOM 3056 C C . LYS A 1 390 ? -20.203 3.142 40.298 1.00 69.50 390 LYS A C 1
ATOM 3058 O O . LYS A 1 390 ? -19.433 4.123 40.381 1.00 69.50 390 LYS A O 1
#

Organism: NCBI:txid2545760

InterPro domains:
  IPR012854 Copper amine oxidase-like, N-terminal [PF07833] (40-150)
  IPR036582 Copper amine oxidase-like, N-terminal domain superfamily [G3DSA:3.30.457.10] (57-139)
  IPR036582 Copper amine oxidase-like, N-terminal domain superfamily [SSF55383] (55-145)

Foldseek 3Di:
DDDDDDDDDDDDDDDDPPPPPPPDPPPPDDDAAWEAEQVHTQDQPPDGWDDDPNFTWHFPLSLCVRVVQDNDCVQWPADPVQQKTWGDDDPWTWIAHAPAQFIDIPNHTDDGHPDHWHQDPNTTIGRSQVVLVSVQWHWDADPVSNYIYIYRLANDPPCLVCPLVLLLVLLVVCQPPAPVRDDDPNVVSLVVLVSHDLLSSLLSLLVCCVVRVRSSLRCCQHPPLLVCLSNLCNQLPPPHDVCSLVSNLVSLLPHDPVSNLVSLLVCLVPDPDLSSLQSSLVSLLSPLDVSSLVSLLVCLLDDDDLNSNVSSLVSNVSSCLVVQLVSLVSLLVSLLVHDPVSVVSCVVSNLCVCPPDPSNVVNLVVLLVVQCPDPPPSSNVSSVVSVVSD

Secondary structure (DSSP, 8-state):
-----------------------------PPPPEEEETTEEPP-SS---EEETTEEEEEHHHHHHHTT--SSTTTEEEETTTTEEEEEETTEEEEEETT-SEEEETTEEEEE-SS--EEETTEEEEEHHHHHHHTT-EEEEETTTTEEEEESSS--GGGHHHHHHHHHHHHHHHTT--GGG--THHHHHHHHHHTS-HHHHHHHHHHHHTTSHHHHHHHIIIIIGGGHHHHHHHHH-TTS-THHHHHHHHHHHHS-HHHHHHHHHHHHHH---HHHHHHHHHHHHTS-SHHHHHHHHHHHTT---HHHHHHHHHHHHHHHTTSHHHHHHHHHHHHHHS-HHHHHHHHHHHHHHHHS-GGGHHHHHHHHHHHTT-SSHHHHHHHHHHHHH-

pLDDT: mean 84.26, std 14.63, range [32.97, 98.38]

Radius of gyration: 35.02 Å; chains: 1; bounding box: 69×111×100 Å